Protein AF-0000000066012227 (afdb_homodimer)

pLDDT: mean 93.79, std 8.87, range [32.91, 98.88]

Nearest PDB structures (foldseek):
  4hkt-assembly1_D  TM=9.223E-01  e=1.333E-28  Sinorhizobium meliloti 1021
  3ezy-assembly1_B  TM=9.276E-01  e=9.297E-26  Thermotoga maritima
  3ezy-assembly1_C  TM=9.285E-01  e=1.455E-25  Thermotoga maritima
  3euw-assembly1_C  TM=8.961E-01  e=5.618E-26  Corynebacterium glutamicum ATCC 13032
  3e18-assembly1_B  TM=7.772E-01  e=1.311E-19  Listeria innocua

Organism: Rhizobium meliloti (NCBI:txid382)

Radius of 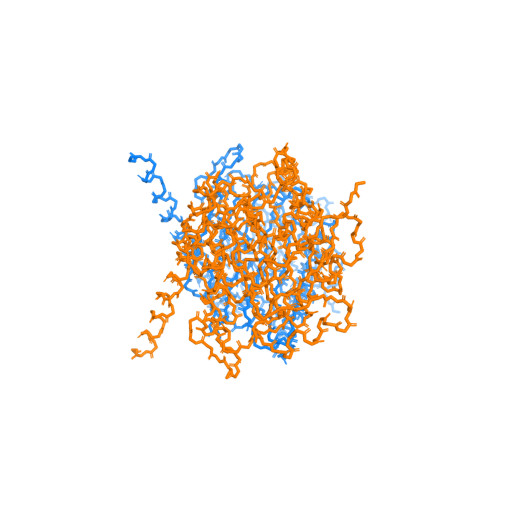gyration: 29.05 Å; Cα contacts (8 Å, |Δi|>4): 1422; chains: 2; bounding box: 49×91×61 Å

Secondary structure (DSSP, 8-state):
-PPEEEEEE--SHHHHHHHHHHTT-SSEEEEEEE-S-HHHHHHHHTTT-EEESSHHHHHHTT--SEEEE-S-GGGHHHHHHHHHTTT--EEEESSSSSSHHHHHHHHHHHHHTT--EEEE-GGGG-HHHHHHHHHHHTTTT-SEEEEEEEEE-SS---HHHHHHS--HIIIIIHHHHHHHHHHH---EEEEEEEEPPP-STTPBTTB-SEEEEEEEETTS-EEEEEEES--TT--EEEEEEEESS-EEEEEEE-TTTHHHHHHHHHHHHHHHHHHHHTTPPP-SB-HHHHHHHHHHHHHHHHHHHHHHHHHHHHH--/-PPEEEEEE--SHHHHHHHHHHTT-SSEEEEEEE-S-HHHHHHHHTTT-EEESSHHHHHHTT--SEEEE-S-GGGHHHHHHHHHTTT--EEEESSSSSSHHHHHHHHHHHHHTT--EEEE-GGGG-HHHHHHHHHHHTTTT-SEEEEEEEEE-SS---HHHHHHS--HIIIIIHHHHHHHHHHHS--EEEEEEEEPPP-STT-BTTB-SEEEEEEEETTS-EEEEEEES--TT--EEEEEEEESS-EEEEEEE-TTTHHHHHHHHHHHHHHHHHHHHTTPPP-SB-HHHHHHHHHHHHHHHHHHHHHHHHHHHHH--

Structure (mmCIF, N/CA/C/O backbone):
data_AF-0000000066012227-model_v1
#
loop_
_entity.id
_entity.type
_entity.pdbx_description
1 polymer 'Rhizopine catabolism protein MocA'
#
loop_
_atom_site.group_PDB
_atom_site.id
_atom_site.type_symbol
_atom_site.label_atom_id
_atom_site.label_alt_id
_atom_site.label_comp_id
_atom_site.label_asym_id
_atom_site.label_entity_id
_atom_site.label_seq_id
_atom_site.pdbx_PDB_ins_code
_atom_site.Cartn_x
_atom_site.Cartn_y
_atom_site.Cartn_z
_atom_site.occupancy
_atom_site.B_iso_or_equiv
_atom_site.auth_seq_id
_atom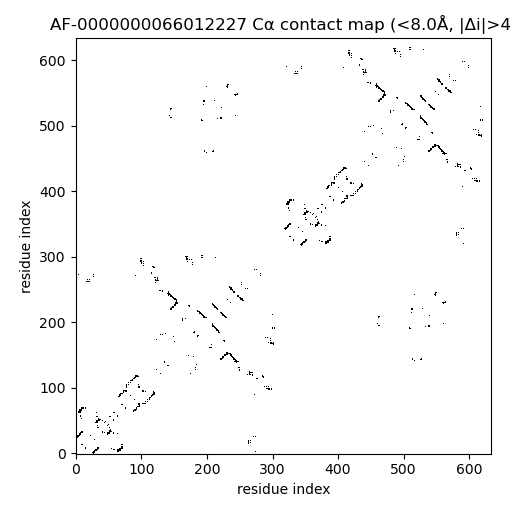_site.auth_comp_id
_atom_site.auth_asym_id
_atom_site.auth_atom_id
_atom_site.pdbx_PDB_model_num
ATOM 1 N N . MET A 1 1 ? 12.547 -27.594 -35 1 66.19 1 MET A N 1
ATOM 2 C CA . MET A 1 1 ? 12.242 -28.531 -33.938 1 66.19 1 MET A CA 1
ATOM 3 C C . MET A 1 1 ? 10.758 -28.859 -33.906 1 66.19 1 MET A C 1
ATOM 5 O O . MET A 1 1 ? 9.922 -28.016 -34.219 1 66.19 1 MET A O 1
ATOM 9 N N . THR A 1 2 ? 10.328 -30.188 -33.719 1 85.38 2 THR A N 1
ATOM 10 C CA . THR A 1 2 ? 8.93 -30.594 -33.688 1 85.38 2 THR A CA 1
ATOM 11 C C . THR A 1 2 ? 8.219 -29.984 -32.469 1 85.38 2 THR A C 1
ATOM 13 O O . THR A 1 2 ? 8.828 -29.797 -31.422 1 85.38 2 THR A O 1
ATOM 16 N N . ARG A 1 3 ? 6.988 -29.516 -32.688 1 93.38 3 ARG A N 1
ATOM 17 C CA . ARG A 1 3 ? 6.23 -28.938 -31.594 1 93.38 3 ARG A CA 1
ATOM 18 C C . ARG A 1 3 ? 6.035 -29.953 -30.469 1 93.38 3 ARG A C 1
ATOM 20 O O . ARG A 1 3 ? 5.809 -31.125 -30.719 1 93.38 3 ARG A O 1
ATOM 27 N N . PHE A 1 4 ? 6.27 -29.5 -29.281 1 97.44 4 PHE A N 1
ATOM 28 C CA . PHE A 1 4 ? 5.98 -30.281 -28.078 1 97.44 4 PHE A CA 1
ATOM 29 C C . PHE A 1 4 ? 4.48 -30.516 -27.938 1 97.44 4 PHE A C 1
ATOM 31 O O . PHE A 1 4 ? 3.697 -29.562 -27.922 1 97.44 4 PHE A O 1
ATOM 38 N N . ARG A 1 5 ? 4.035 -31.766 -27.906 1 97.81 5 ARG A N 1
ATOM 39 C CA . ARG A 1 5 ? 2.621 -32.094 -27.766 1 97.81 5 ARG A CA 1
ATOM 40 C C . ARG A 1 5 ? 2.203 -32.125 -26.297 1 97.81 5 ARG A C 1
ATOM 42 O O . ARG A 1 5 ? 2.49 -33.094 -25.594 1 97.81 5 ARG A O 1
ATOM 49 N N . LEU A 1 6 ? 1.486 -31.078 -25.938 1 98.19 6 LEU A N 1
ATOM 50 C CA . LEU A 1 6 ? 1.06 -30.922 -24.547 1 98.19 6 LEU A CA 1
ATOM 51 C C . LEU A 1 6 ? -0.369 -31.422 -24.359 1 98.19 6 LEU A C 1
ATOM 53 O O . LEU A 1 6 ? -1.269 -31.047 -25.109 1 98.19 6 LEU A O 1
ATOM 57 N N . GLY A 1 7 ? -0.547 -32.375 -23.422 1 98.38 7 GLY A N 1
ATOM 58 C CA . GLY A 1 7 ? -1.891 -32.75 -23.016 1 98.38 7 GLY A CA 1
ATOM 59 C C . GLY A 1 7 ? -2.451 -31.859 -21.922 1 98.38 7 GLY A C 1
ATOM 60 O O . GLY A 1 7 ? -1.758 -31.531 -20.969 1 98.38 7 GLY A O 1
ATOM 61 N N . LEU A 1 8 ? -3.65 -31.422 -22.078 1 98.12 8 LEU A N 1
ATOM 62 C CA . LEU A 1 8 ? -4.336 -30.594 -21.109 1 98.12 8 LEU A CA 1
ATOM 63 C C . LEU A 1 8 ? -5.336 -31.406 -20.297 1 98.12 8 LEU A C 1
ATOM 65 O O . LEU A 1 8 ? -6.203 -32.094 -20.859 1 98.12 8 LEU A O 1
ATOM 69 N N . VAL A 1 9 ? -5.129 -31.438 -18.984 1 98.25 9 VAL A N 1
ATOM 70 C CA . VAL A 1 9 ? -6.102 -32.031 -18.078 1 98.25 9 VAL A CA 1
ATOM 71 C C . VAL A 1 9 ? -6.91 -30.953 -17.375 1 98.25 9 VAL A C 1
ATOM 73 O O . VAL A 1 9 ? -6.387 -30.25 -16.516 1 98.25 9 VAL A O 1
ATOM 76 N N . GLY A 1 10 ? -8.188 -30.891 -17.625 1 97 10 GLY A N 1
ATOM 77 C CA . GLY A 1 10 ? -9.047 -29.797 -17.172 1 97 10 GLY A CA 1
ATOM 78 C C . GLY A 1 10 ? -9.352 -28.781 -18.25 1 97 10 GLY A C 1
ATOM 79 O O . GLY A 1 10 ? -8.484 -28 -18.625 1 97 10 GLY A O 1
ATOM 80 N N . ALA A 1 11 ? -10.617 -28.734 -18.703 1 94.75 11 ALA A N 1
ATOM 81 C CA . ALA A 1 11 ? -11.023 -27.875 -19.812 1 94.75 11 ALA A CA 1
ATOM 82 C C . ALA A 1 11 ? -11.93 -26.75 -19.312 1 94.75 11 ALA A C 1
ATOM 84 O O . ALA A 1 11 ? -12.805 -26.266 -20.047 1 94.75 11 ALA A O 1
ATOM 85 N N . GLY A 1 12 ? -11.781 -26.438 -18.047 1 92.38 12 GLY A N 1
ATOM 86 C CA . GLY A 1 12 ? -12.508 -25.297 -17.5 1 92.38 12 GLY A CA 1
ATOM 87 C C . GLY A 1 12 ? -11.953 -23.953 -17.969 1 92.38 12 GLY A C 1
ATOM 88 O O . GLY A 1 12 ? -11.359 -23.859 -19.047 1 92.38 12 GLY A O 1
ATOM 89 N N . ARG A 1 13 ? -12.219 -22.891 -17.203 1 90.06 13 ARG A N 1
ATOM 90 C CA . ARG A 1 13 ? -11.844 -21.531 -17.562 1 90.06 13 ARG A CA 1
ATOM 91 C C . ARG A 1 13 ? -10.352 -21.422 -17.859 1 90.06 13 ARG A C 1
ATOM 93 O O . ARG A 1 13 ? -9.953 -20.969 -18.922 1 90.06 13 ARG A O 1
ATOM 100 N N . MET A 1 14 ? -9.539 -21.844 -16.875 1 93.75 14 MET A N 1
ATOM 101 C CA . MET A 1 14 ? -8.094 -21.719 -17.047 1 93.75 14 MET A CA 1
ATOM 102 C C . MET A 1 14 ? -7.605 -22.609 -18.188 1 93.75 14 MET A C 1
ATOM 104 O O . MET A 1 14 ? -6.688 -22.234 -18.922 1 93.75 14 MET A O 1
ATOM 108 N N . GLY A 1 15 ? -8.195 -23.828 -18.312 1 95.56 15 GLY A N 1
ATOM 109 C CA . GLY A 1 15 ? -7.852 -24.672 -19.438 1 95.56 15 GLY A CA 1
ATOM 110 C C . GLY A 1 15 ? -8.055 -23.984 -20.781 1 95.56 15 GLY A C 1
ATOM 111 O O . GLY A 1 15 ? -7.18 -24.047 -21.641 1 95.56 15 GLY A O 1
ATOM 112 N N . GLN A 1 16 ? -9.133 -23.312 -20.891 1 94.12 16 GLN A N 1
ATOM 113 C CA . GLN A 1 16 ? -9.445 -22.609 -22.141 1 94.12 16 GLN A CA 1
ATOM 114 C C . GLN A 1 16 ? -8.469 -21.453 -22.359 1 94.12 16 GLN A C 1
ATOM 116 O O . GLN A 1 16 ? -8.086 -21.172 -23.5 1 94.12 16 GLN A O 1
ATOM 121 N N . VAL A 1 17 ? -8.062 -20.812 -21.328 1 95.31 17 VAL A N 1
ATOM 122 C CA . VAL A 1 17 ? -7.117 -19.703 -21.438 1 95.31 17 VAL A CA 1
ATOM 123 C C . VAL A 1 17 ? -5.766 -20.219 -21.922 1 95.31 17 VAL A C 1
ATOM 125 O O . VAL A 1 17 ? -5.109 -19.594 -22.75 1 95.31 17 VAL A O 1
ATOM 128 N N . HIS A 1 18 ? -5.379 -21.359 -21.422 1 97.19 18 HIS A N 1
ATOM 129 C CA . HIS A 1 18 ? -4.109 -21.953 -21.844 1 97.19 18 HIS A CA 1
ATOM 130 C C . HIS A 1 18 ? -4.145 -22.359 -23.312 1 97.19 18 HIS A C 1
ATOM 132 O O . HIS A 1 18 ? -3.133 -22.266 -24.016 1 97.19 18 HIS A O 1
ATOM 138 N N . VAL A 1 19 ? -5.289 -22.828 -23.766 1 96.38 19 VAL A N 1
ATOM 139 C CA . VAL A 1 19 ? -5.438 -23.156 -25.188 1 96.38 19 VAL A CA 1
ATOM 140 C C . VAL A 1 19 ? -5.207 -21.906 -26.031 1 96.38 19 VAL A C 1
ATOM 142 O O . VAL A 1 19 ? -4.477 -21.938 -27.016 1 96.38 19 VAL A O 1
ATOM 145 N N . ARG A 1 20 ? -5.797 -20.828 -25.578 1 95.56 20 ARG A N 1
ATOM 146 C CA . ARG A 1 20 ? -5.605 -19.562 -26.281 1 95.56 20 ARG A CA 1
ATOM 147 C C . ARG A 1 20 ? -4.141 -19.125 -26.25 1 95.56 20 ARG A C 1
ATOM 149 O O . ARG A 1 20 ? -3.604 -18.656 -27.25 1 95.56 20 ARG A O 1
ATOM 156 N N . ALA A 1 21 ? -3.482 -19.297 -25.125 1 97.19 21 ALA A N 1
ATOM 157 C CA . ALA A 1 21 ? -2.092 -18.875 -24.953 1 97.19 21 ALA A CA 1
ATOM 158 C C . ALA A 1 21 ? -1.162 -19.703 -25.844 1 97.19 21 ALA A C 1
ATOM 160 O O . ALA A 1 21 ? -0.147 -19.188 -26.328 1 97.19 21 ALA A O 1
ATOM 161 N N . ALA A 1 22 ? -1.483 -20.922 -26.125 1 96.81 22 ALA A N 1
ATOM 162 C CA . ALA A 1 22 ? -0.633 -21.844 -26.891 1 96.81 22 ALA A CA 1
ATOM 163 C C . ALA A 1 22 ? -0.82 -21.656 -28.391 1 96.81 22 ALA A C 1
ATOM 165 O O . ALA A 1 22 ? -0.012 -22.125 -29.188 1 96.81 22 ALA A O 1
ATOM 166 N N . ALA A 1 23 ? -1.879 -21 -28.734 1 93.25 23 ALA A N 1
ATOM 167 C CA . ALA A 1 23 ? -2.334 -20.969 -30.125 1 93.25 23 ALA A CA 1
ATOM 168 C C . ALA A 1 23 ? -1.261 -20.391 -31.047 1 93.25 23 ALA A C 1
ATOM 170 O O . ALA A 1 23 ? -1.103 -20.828 -32.188 1 93.25 23 ALA A O 1
ATOM 171 N N . GLU A 1 24 ? -0.46 -19.469 -30.531 1 90.75 24 GLU A N 1
ATOM 172 C CA . GLU A 1 24 ? 0.493 -18.812 -31.406 1 90.75 24 GLU A CA 1
ATOM 173 C C . GLU A 1 24 ? 1.912 -19.312 -31.172 1 90.75 24 GLU A C 1
ATOM 175 O O . GLU A 1 24 ? 2.869 -18.797 -31.75 1 90.75 24 GLU A O 1
ATOM 180 N N . SER A 1 25 ? 2.051 -20.25 -30.375 1 96.81 25 SER A N 1
ATOM 181 C CA . SER A 1 25 ? 3.389 -20.75 -30.078 1 96.81 25 SER A CA 1
ATOM 182 C C . SER A 1 25 ? 3.859 -21.719 -31.156 1 96.81 25 SER A C 1
ATOM 184 O O . SER A 1 25 ? 3.09 -22.578 -31.594 1 96.81 25 SER A O 1
ATOM 186 N N . SER A 1 26 ? 5.082 -21.594 -31.578 1 95.75 26 SER A N 1
ATOM 187 C CA . SER A 1 26 ? 5.68 -22.547 -32.5 1 95.75 26 SER A CA 1
ATOM 188 C C . SER A 1 26 ? 6.379 -23.688 -31.766 1 95.75 26 SER A C 1
ATOM 190 O O . SER A 1 26 ? 6.812 -24.672 -32.375 1 95.75 26 SER A O 1
ATOM 192 N N . LEU A 1 27 ? 6.41 -23.625 -30.469 1 96.75 27 LEU A N 1
ATOM 193 C CA . LEU A 1 27 ? 7.172 -24.578 -29.672 1 96.75 27 LEU A CA 1
ATOM 194 C C . LEU A 1 27 ? 6.246 -25.609 -29.031 1 96.75 27 LEU A C 1
ATOM 196 O O . LEU A 1 27 ? 6.66 -26.734 -28.734 1 96.75 27 LEU A O 1
ATOM 200 N N . VAL A 1 28 ? 5.008 -25.156 -28.766 1 97.5 28 VAL A N 1
ATOM 201 C CA . VAL A 1 28 ? 4.113 -26.031 -28.016 1 97.5 28 VAL A CA 1
ATOM 202 C C . VAL A 1 28 ? 2.723 -26 -28.641 1 97.5 28 VAL A C 1
ATOM 204 O O . VAL A 1 28 ? 2.273 -24.969 -29.141 1 97.5 28 VAL A O 1
ATOM 207 N N . GLU A 1 29 ? 2.037 -27.047 -28.672 1 95.69 29 GLU A N 1
ATOM 208 C CA . GLU A 1 29 ? 0.632 -27.172 -29.062 1 95.69 29 GLU A CA 1
ATOM 209 C C . GLU A 1 29 ? -0.149 -28 -28.047 1 95.69 29 GLU A C 1
ATOM 211 O O . GLU A 1 29 ? 0.373 -28.969 -27.5 1 95.69 29 GLU A O 1
ATOM 216 N N . ILE A 1 30 ? -1.345 -27.625 -27.812 1 96.81 30 ILE A N 1
ATOM 217 C CA . ILE A 1 30 ? -2.246 -28.5 -27.078 1 96.81 30 ILE A CA 1
ATOM 218 C C . ILE A 1 30 ? -2.768 -29.609 -27.984 1 96.81 30 ILE A C 1
ATOM 220 O O . ILE A 1 30 ? -3.672 -29.375 -28.797 1 96.81 30 ILE A O 1
ATOM 224 N N . ALA A 1 31 ? -2.285 -30.781 -27.781 1 96.25 31 ALA A N 1
ATOM 225 C CA . ALA A 1 31 ? -2.539 -31.859 -28.734 1 96.25 31 ALA A CA 1
ATOM 226 C C . ALA A 1 31 ? -3.793 -32.625 -28.344 1 96.25 31 ALA A C 1
ATOM 228 O O . ALA A 1 31 ? -4.441 -33.25 -29.203 1 96.25 31 ALA A O 1
ATOM 229 N N . ALA A 1 32 ? -4.074 -32.688 -27.094 1 97.06 32 ALA A N 1
ATOM 230 C CA . ALA A 1 32 ? -5.219 -33.406 -26.562 1 97.06 32 ALA A CA 1
ATOM 231 C C . ALA A 1 32 ? -5.703 -32.812 -25.25 1 97.06 32 ALA A C 1
ATOM 233 O O . ALA A 1 32 ? -4.945 -32.125 -24.547 1 97.06 32 ALA A O 1
ATOM 234 N N . VAL A 1 33 ? -6.98 -33.094 -24.969 1 97 33 VAL A N 1
ATOM 235 C CA . VAL A 1 33 ? -7.586 -32.562 -23.734 1 97 33 VAL A CA 1
ATOM 236 C C . VAL A 1 33 ? -8.367 -33.688 -23.047 1 97 33 VAL A C 1
ATOM 238 O O . VAL A 1 33 ? -9.047 -34.5 -23.703 1 97 33 VAL A O 1
ATOM 241 N N . ALA A 1 34 ? -8.172 -33.781 -21.75 1 97.38 34 ALA A N 1
ATOM 242 C CA . ALA A 1 34 ? -8.969 -34.688 -20.922 1 97.38 34 ALA A CA 1
ATOM 243 C C . ALA A 1 34 ? -9.836 -33.906 -19.938 1 97.38 34 ALA A C 1
ATOM 245 O O . ALA A 1 34 ? -9.344 -33.031 -19.234 1 97.38 34 ALA A O 1
ATOM 246 N N . ASP A 1 35 ? -11.062 -34.156 -19.906 1 97.44 35 ASP A N 1
ATOM 247 C CA . ASP A 1 35 ? -12.039 -33.625 -18.969 1 97.44 35 ASP A CA 1
ATOM 248 C C . ASP A 1 35 ? -13.203 -34.594 -18.766 1 97.44 35 ASP A C 1
ATOM 250 O O . ASP A 1 35 ? -13.766 -35.094 -19.734 1 97.44 35 ASP A O 1
ATOM 254 N N . PRO A 1 36 ? -13.555 -34.781 -17.469 1 95.19 36 PRO A N 1
ATOM 255 C CA . PRO A 1 36 ? -14.664 -35.719 -17.25 1 95.19 36 PRO A CA 1
ATOM 256 C C . PRO A 1 36 ? -16.016 -35.156 -17.688 1 95.19 36 PRO A C 1
ATOM 258 O O . PRO A 1 36 ? -16.969 -35.906 -17.875 1 95.19 36 PRO A O 1
ATOM 261 N N . ILE A 1 37 ? -16.094 -33.844 -17.797 1 94.5 37 ILE A N 1
ATOM 262 C CA . ILE A 1 37 ? -17.344 -33.188 -18.141 1 94.5 37 ILE A CA 1
ATOM 263 C C . ILE A 1 37 ? -17.453 -33.062 -19.672 1 94.5 37 ILE A C 1
ATOM 265 O O . ILE A 1 37 ? -16.656 -32.344 -20.297 1 94.5 37 ILE A O 1
ATOM 269 N N . ALA A 1 38 ? -18.469 -33.562 -20.219 1 92.56 38 ALA A N 1
ATOM 270 C CA . ALA A 1 38 ? -18.641 -33.625 -21.672 1 92.56 38 ALA A CA 1
ATOM 271 C C . ALA A 1 38 ? -18.766 -32.219 -22.25 1 92.56 38 ALA A C 1
ATOM 273 O O . ALA A 1 38 ? -18.188 -31.922 -23.312 1 92.56 38 ALA A O 1
ATOM 274 N N . ALA A 1 39 ? -19.531 -31.406 -21.594 1 91.25 39 ALA A N 1
ATOM 275 C CA . ALA A 1 39 ? -19.766 -30.047 -22.078 1 91.25 39 ALA A CA 1
ATOM 276 C C . ALA A 1 39 ? -18.453 -29.281 -22.219 1 91.25 39 ALA A C 1
ATOM 278 O O . ALA A 1 39 ? -18.266 -28.516 -23.172 1 91.25 39 ALA A O 1
ATOM 279 N N . SER A 1 40 ? -17.578 -29.469 -21.25 1 90.56 40 SER A N 1
ATOM 280 C CA . SER A 1 40 ? -16.281 -28.812 -21.281 1 90.56 40 SER A CA 1
ATOM 281 C C . SER A 1 40 ? -15.43 -29.312 -22.453 1 90.56 40 SER A C 1
ATOM 283 O O . SER A 1 40 ? -14.773 -28.516 -23.125 1 90.56 40 SER A O 1
ATOM 285 N N . ARG A 1 41 ? -15.461 -30.562 -22.75 1 90.81 41 ARG A N 1
ATOM 286 C CA . ARG A 1 41 ? -14.711 -31.156 -23.844 1 90.81 41 ARG A CA 1
ATOM 287 C C . ARG A 1 41 ? -15.211 -30.641 -25.188 1 90.81 41 ARG A C 1
ATOM 289 O O . ARG A 1 41 ? -14.414 -30.3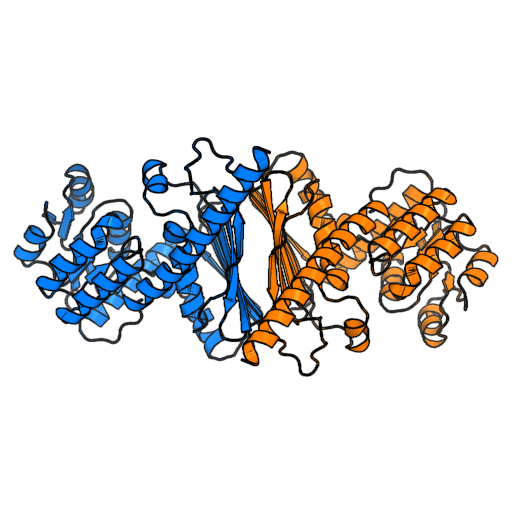59 -26.094 1 90.81 41 ARG A O 1
ATOM 296 N N . LEU A 1 42 ? -16.5 -30.547 -25.281 1 87.75 42 LEU A N 1
ATOM 297 C CA . LEU A 1 42 ? -17.125 -30.141 -26.531 1 87.75 42 LEU A CA 1
ATOM 298 C C . LEU A 1 42 ? -16.688 -28.719 -26.922 1 87.75 42 LEU A C 1
ATOM 300 O O . LEU A 1 42 ? -16.516 -28.422 -28.094 1 87.75 42 LEU A O 1
ATOM 304 N N . ASN A 1 43 ? -16.578 -27.891 -25.938 1 86.25 43 ASN A N 1
ATOM 305 C CA . ASN A 1 43 ? -16.156 -26.516 -26.188 1 86.25 43 ASN A CA 1
ATOM 306 C C . ASN A 1 43 ? -14.781 -26.469 -26.844 1 86.25 43 ASN A C 1
ATOM 308 O O . ASN A 1 43 ? -14.5 -25.547 -27.625 1 86.25 43 ASN A O 1
ATOM 312 N N . LEU A 1 44 ? -13.922 -27.422 -26.547 1 86.75 44 LEU A N 1
ATOM 313 C CA . LEU A 1 44 ? -12.555 -27.406 -27.047 1 86.75 44 LEU A CA 1
ATOM 314 C C . LEU A 1 44 ? -12.414 -28.312 -28.266 1 86.75 44 LEU A C 1
ATOM 316 O O . LEU A 1 44 ? -11.484 -28.156 -29.062 1 86.75 44 LEU A O 1
ATOM 320 N N . ALA A 1 45 ? -13.305 -29.266 -28.453 1 81.06 45 ALA A N 1
ATOM 321 C CA . ALA A 1 45 ? -13.32 -30.141 -29.609 1 81.06 45 ALA A CA 1
ATOM 322 C C . ALA A 1 45 ? -13.555 -29.344 -30.891 1 81.06 45 ALA A C 1
ATOM 324 O O . ALA A 1 45 ? -12.992 -29.672 -31.938 1 81.06 45 ALA A O 1
ATOM 325 N N . GLY A 1 46 ? -14.297 -28.359 -30.766 1 75.81 46 GLY A N 1
ATOM 326 C CA . GLY A 1 46 ? -14.594 -27.516 -31.906 1 75.81 46 GLY A CA 1
ATOM 327 C C . GLY A 1 46 ? -13.359 -26.859 -32.5 1 75.81 46 GLY A C 1
ATOM 328 O O . GLY A 1 46 ? -13.359 -26.469 -33.656 1 75.81 46 GLY A O 1
ATOM 329 N N . ASN A 1 47 ? -12.312 -26.906 -31.797 1 80.38 47 ASN A N 1
ATOM 330 C CA . ASN A 1 47 ? -11.055 -26.328 -32.25 1 80.38 47 ASN A CA 1
ATOM 331 C C . ASN A 1 47 ? -10.156 -27.375 -32.906 1 80.38 47 ASN A C 1
ATOM 333 O O . ASN A 1 47 ? -9.016 -27.078 -33.281 1 80.38 47 ASN A O 1
ATOM 337 N N . GLY A 1 48 ? -10.695 -28.656 -33.031 1 87.06 48 GLY A N 1
ATOM 338 C CA . GLY A 1 48 ? -9.945 -29.734 -33.656 1 87.06 48 GLY A CA 1
ATOM 339 C C . GLY A 1 48 ? -9.023 -30.453 -32.688 1 87.06 48 GLY A C 1
ATOM 340 O O . GLY A 1 48 ? -8.164 -31.234 -33.094 1 87.06 48 GLY A O 1
ATOM 341 N N . ILE A 1 49 ? -9.242 -30.203 -31.391 1 92.69 49 ILE A N 1
ATOM 342 C CA . ILE A 1 49 ? -8.398 -30.844 -30.391 1 92.69 49 ILE A CA 1
ATOM 343 C C . ILE A 1 49 ? -9.008 -32.188 -29.969 1 92.69 49 ILE A C 1
ATOM 345 O O . ILE A 1 49 ? -10.219 -32.25 -29.734 1 92.69 49 ILE A O 1
ATOM 349 N N . LYS A 1 50 ? -8.242 -33.188 -29.938 1 95 50 LYS A N 1
ATOM 350 C CA . LYS A 1 50 ? -8.711 -34.5 -29.469 1 95 50 LYS A CA 1
ATOM 351 C C . LYS A 1 50 ? -9.102 -34.438 -28 1 95 50 LYS A C 1
ATOM 353 O O . LYS A 1 50 ? -8.414 -33.812 -27.188 1 95 50 LYS A O 1
ATOM 358 N N . THR A 1 51 ? -10.234 -35.062 -27.688 1 95.94 51 THR A N 1
ATOM 359 C CA . THR A 1 51 ? -10.703 -35 -26.297 1 95.94 51 THR A CA 1
ATOM 360 C C . THR A 1 51 ? -10.859 -36.406 -25.719 1 95.94 51 THR A C 1
ATOM 362 O O . THR A 1 51 ? -11.172 -37.344 -26.453 1 95.94 51 THR A O 1
ATOM 365 N N . TYR A 1 52 ? -10.594 -36.531 -24.469 1 96.88 52 TYR A N 1
ATOM 366 C CA . TYR A 1 52 ? -10.695 -37.781 -23.703 1 96.88 52 TYR A CA 1
ATOM 367 C C . TYR A 1 52 ? -11.445 -37.562 -22.391 1 96.88 52 TYR A C 1
ATOM 369 O O . TYR A 1 52 ? -11.5 -36.438 -21.891 1 96.88 52 TYR A O 1
ATOM 377 N N . GLU A 1 53 ? -11.969 -38.594 -21.859 1 96.62 53 GLU A N 1
ATOM 378 C CA . GLU A 1 53 ? -12.68 -38.5 -20.594 1 96.62 53 GLU A CA 1
ATOM 379 C C . GLU A 1 53 ? -11.703 -38.469 -19.422 1 96.62 53 GLU A C 1
ATOM 381 O O . GLU A 1 53 ? -11.969 -37.812 -18.391 1 96.62 53 GLU A O 1
ATOM 386 N N . THR A 1 54 ? -10.625 -39.219 -19.578 1 96.81 54 THR A N 1
ATOM 387 C CA . THR A 1 54 ? -9.672 -39.281 -18.484 1 96.81 54 THR A CA 1
ATOM 388 C C . THR A 1 54 ? -8.258 -38.969 -18.984 1 96.81 54 THR A C 1
ATOM 390 O O . THR A 1 54 ? -7.949 -39.156 -20.156 1 96.81 54 THR A O 1
ATOM 393 N N . ALA A 1 55 ? -7.441 -38.5 -17.984 1 97.25 55 ALA A N 1
ATOM 394 C CA . ALA A 1 55 ? -6.031 -38.281 -18.297 1 97.25 55 ALA A CA 1
ATOM 395 C C . ALA A 1 55 ? -5.34 -39.562 -18.734 1 97.25 55 ALA A C 1
ATOM 397 O O . ALA A 1 55 ? -4.5 -39.531 -19.641 1 97.25 55 ALA A O 1
ATOM 398 N N . GLY A 1 56 ? -5.695 -40.625 -18.078 1 96.88 56 GLY A N 1
ATOM 399 C CA . GLY A 1 56 ? -5.129 -41.938 -18.438 1 96.88 56 GLY A CA 1
ATOM 400 C C . GLY A 1 56 ? -5.344 -42.281 -19.891 1 96.88 56 GLY A C 1
ATOM 401 O O . GLY A 1 56 ? -4.398 -42.656 -20.578 1 96.88 56 GLY A O 1
ATOM 402 N N . ASP A 1 57 ? -6.617 -42.188 -20.328 1 97.06 57 ASP A N 1
ATOM 403 C CA . ASP A 1 57 ? -6.938 -42.469 -21.719 1 97.06 57 ASP A CA 1
ATOM 404 C C . ASP A 1 57 ? -6.152 -41.562 -22.672 1 97.06 57 ASP A C 1
ATOM 406 O O . ASP A 1 57 ? -5.672 -42.031 -23.703 1 97.06 57 ASP A O 1
ATOM 410 N N . MET A 1 58 ? -6.055 -40.312 -22.297 1 97.62 58 MET A N 1
ATOM 411 C CA . MET A 1 58 ? -5.332 -39.344 -23.125 1 97.62 58 MET A CA 1
ATOM 412 C C . MET A 1 58 ? -3.865 -39.719 -23.266 1 97.62 58 MET A C 1
ATOM 414 O O . MET A 1 58 ? -3.32 -39.719 -24.359 1 97.62 58 MET A O 1
ATOM 418 N N . ILE A 1 59 ? -3.213 -40.156 -22.172 1 97.62 59 ILE A N 1
ATOM 419 C CA . ILE A 1 59 ? -1.794 -40.5 -22.141 1 97.62 59 ILE A CA 1
ATOM 420 C C . ILE A 1 59 ? -1.562 -41.812 -22.875 1 97.62 59 ILE A C 1
ATOM 422 O O . ILE A 1 59 ? -0.611 -41.938 -23.656 1 97.62 59 ILE A O 1
ATOM 426 N N . GLU A 1 60 ? -2.441 -42.781 -22.703 1 96.38 60 GLU A N 1
ATOM 427 C CA . GLU A 1 60 ? -2.312 -44.094 -23.312 1 96.38 60 GLU A CA 1
ATOM 428 C C . GLU A 1 60 ? -2.441 -44.031 -24.828 1 96.38 60 GLU A C 1
ATOM 430 O O . GLU A 1 60 ? -1.936 -44.875 -25.547 1 96.38 60 GLU A O 1
ATOM 435 N N . ALA A 1 61 ? -3.119 -43 -25.234 1 95.94 61 ALA A N 1
ATOM 436 C CA . ALA A 1 61 ? -3.27 -42.812 -26.672 1 95.94 61 ALA A CA 1
ATOM 437 C C . ALA A 1 61 ? -1.929 -42.469 -27.328 1 95.94 61 ALA A C 1
ATOM 439 O O . ALA A 1 61 ? -1.791 -42.562 -28.547 1 95.94 61 ALA A O 1
ATOM 440 N N . GLY A 1 62 ? -0.903 -42.031 -26.531 1 92.25 62 GLY A N 1
ATOM 441 C CA . GLY A 1 62 ? 0.466 -41.844 -26.984 1 92.25 62 GLY A CA 1
ATOM 442 C C . GLY A 1 62 ? 0.673 -40.562 -27.781 1 92.25 62 GLY A C 1
ATOM 443 O O . GLY A 1 62 ? 1.601 -40.469 -28.578 1 92.25 62 GLY A O 1
ATOM 444 N N . GLU A 1 63 ? -0.166 -39.594 -27.484 1 90.5 63 GLU A N 1
ATOM 445 C CA . GLU A 1 63 ? -0.104 -38.406 -28.328 1 90.5 63 GLU A CA 1
ATOM 446 C C . GLU A 1 63 ? 0.333 -37.156 -27.516 1 90.5 63 GLU A C 1
ATOM 448 O O . GLU A 1 63 ? 0.161 -36.031 -27.969 1 90.5 63 GLU A O 1
ATOM 453 N N . VAL A 1 64 ? 0.907 -37.406 -26.375 1 97.56 64 VAL A N 1
ATOM 454 C CA . VAL A 1 64 ? 1.325 -36.25 -25.578 1 97.56 64 VAL A CA 1
ATOM 455 C C . VAL A 1 64 ? 2.744 -36.469 -25.062 1 97.56 64 VAL A C 1
ATOM 457 O O . VAL A 1 64 ? 3.121 -37.594 -24.734 1 97.56 64 VAL A O 1
ATOM 460 N N . ASP A 1 65 ? 3.559 -35.438 -25.016 1 97.75 65 ASP A N 1
ATOM 461 C CA . ASP A 1 65 ? 4.938 -35.438 -24.531 1 97.75 65 ASP A CA 1
ATOM 462 C C . ASP A 1 65 ? 5.023 -34.938 -23.109 1 97.75 65 ASP A C 1
ATOM 464 O O . ASP A 1 65 ? 6.035 -35.125 -22.422 1 97.75 65 ASP A O 1
ATOM 468 N N . GLY A 1 66 ? 4.062 -34.281 -22.594 1 98.5 66 GLY A N 1
ATOM 469 C CA . GLY A 1 66 ? 3.895 -33.719 -21.266 1 98.5 66 GLY A CA 1
ATOM 470 C C . GLY A 1 66 ? 2.463 -33.312 -20.969 1 98.5 66 GLY A C 1
ATOM 471 O O . GLY A 1 66 ? 1.589 -33.438 -21.828 1 98.5 66 GLY A O 1
ATOM 472 N N . VAL A 1 67 ? 2.219 -32.906 -19.719 1 98.75 67 VAL A N 1
ATOM 473 C CA . VAL A 1 67 ? 0.833 -32.656 -19.328 1 98.75 67 VAL A CA 1
ATOM 474 C C . VAL A 1 67 ? 0.727 -31.344 -18.578 1 98.75 67 VAL A C 1
ATOM 476 O O . VAL A 1 67 ? 1.562 -31.031 -17.734 1 98.75 67 VAL A O 1
ATOM 479 N N . LEU A 1 68 ? -0.24 -30.531 -18.938 1 98.75 68 LEU A N 1
ATOM 480 C CA . LEU A 1 68 ? -0.691 -29.359 -18.203 1 98.75 68 LEU A CA 1
ATOM 481 C C . LEU A 1 68 ? -1.937 -29.672 -17.375 1 98.75 68 LEU A C 1
ATOM 483 O O . LEU A 1 68 ? -2.943 -30.125 -17.922 1 98.75 68 LEU A O 1
ATOM 487 N N . ILE A 1 69 ? -1.839 -29.484 -16.094 1 98.69 69 ILE A N 1
ATOM 488 C CA . ILE A 1 69 ? -2.963 -29.734 -15.195 1 98.69 69 ILE A CA 1
ATOM 489 C C . ILE A 1 69 ? -3.652 -28.406 -14.867 1 98.69 69 ILE A C 1
ATOM 491 O O . ILE A 1 69 ? -3.053 -27.531 -14.242 1 98.69 69 ILE A O 1
ATOM 495 N N . ALA A 1 70 ? -4.918 -28.281 -15.219 1 97.56 70 ALA A N 1
ATOM 496 C CA . ALA A 1 70 ? -5.734 -27.094 -14.945 1 97.56 70 ALA A CA 1
ATOM 497 C C . ALA A 1 70 ? -7.09 -27.484 -14.367 1 97.56 70 ALA A C 1
ATOM 499 O O . ALA A 1 70 ? -8.117 -26.891 -14.703 1 97.56 70 ALA A O 1
ATOM 500 N N . THR A 1 71 ? -7.16 -28.578 -13.562 1 95.56 71 THR A N 1
ATOM 501 C CA . THR A 1 71 ? -8.344 -29.047 -12.836 1 95.56 71 THR A CA 1
ATOM 502 C C . THR A 1 71 ? -8.555 -28.219 -11.57 1 95.56 71 THR A C 1
ATOM 504 O O . THR A 1 71 ? -7.766 -27.328 -11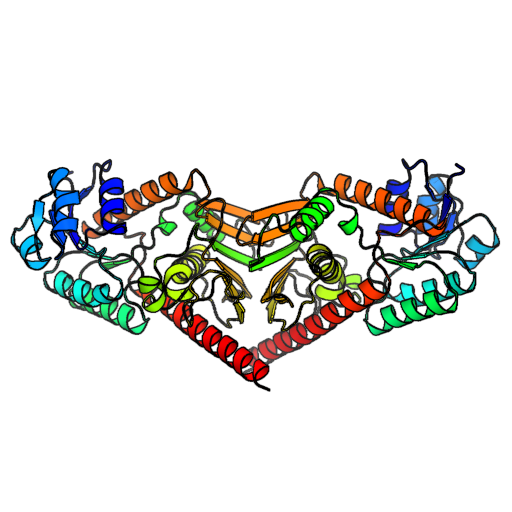.266 1 95.56 71 THR A O 1
ATOM 507 N N . PRO A 1 72 ? -9.648 -28.422 -10.852 1 91.31 72 PRO A N 1
ATOM 508 C CA . PRO A 1 72 ? -9.789 -27.766 -9.555 1 91.31 72 PRO A CA 1
ATOM 509 C C . PRO A 1 72 ? -8.617 -28.047 -8.617 1 91.31 72 PRO A C 1
ATOM 511 O O . PRO A 1 72 ? -8.086 -29.172 -8.617 1 91.31 72 PRO A O 1
ATOM 514 N N . SER A 1 73 ? -8.344 -27.109 -7.777 1 91.69 73 SER A N 1
ATOM 515 C CA . SER A 1 73 ? -7.113 -27.109 -6.988 1 91.69 73 SER A CA 1
ATOM 516 C C . SER A 1 73 ? -7.039 -28.328 -6.086 1 91.69 73 SER A C 1
ATOM 518 O O . SER A 1 73 ? -5.957 -28.875 -5.848 1 91.69 73 SER A O 1
ATOM 520 N N . ASN A 1 74 ? -8.164 -28.766 -5.617 1 91 74 ASN A N 1
ATOM 521 C CA . ASN A 1 74 ? -8.18 -29.875 -4.668 1 91 74 ASN A CA 1
ATOM 522 C C . ASN A 1 74 ? -7.871 -31.203 -5.352 1 91 74 ASN A C 1
ATOM 524 O O . ASN A 1 74 ? -7.668 -32.219 -4.684 1 91 74 ASN A O 1
ATOM 528 N N . THR A 1 75 ? -7.73 -31.25 -6.676 1 94.38 75 THR A N 1
ATOM 529 C CA . THR A 1 75 ? -7.445 -32.469 -7.422 1 94.38 75 THR A CA 1
ATOM 530 C C . THR A 1 75 ? -6 -32.5 -7.906 1 94.38 75 THR A C 1
ATOM 532 O O . THR A 1 75 ? -5.527 -33.5 -8.438 1 94.38 75 THR A O 1
ATOM 535 N N . HIS A 1 76 ? -5.324 -31.406 -7.73 1 96.62 76 HIS A N 1
ATOM 536 C CA . HIS A 1 76 ? -4.02 -31.219 -8.352 1 96.62 76 HIS A CA 1
ATOM 537 C C . HIS A 1 76 ? -3.039 -32.312 -7.926 1 96.62 76 HIS A C 1
ATOM 539 O O . HIS A 1 76 ? -2.414 -32.969 -8.766 1 96.62 76 HIS A O 1
ATOM 545 N N . VAL A 1 77 ? -2.975 -32.562 -6.664 1 96.56 77 VAL A N 1
ATOM 546 C CA . VAL A 1 77 ? -1.925 -33.406 -6.133 1 96.56 77 VAL A CA 1
ATOM 547 C C . VAL A 1 77 ? -2.139 -34.844 -6.617 1 96.56 77 VAL A C 1
ATOM 549 O O . VAL A 1 77 ? -1.195 -35.5 -7.051 1 96.56 77 VAL A O 1
ATOM 552 N N . ASP A 1 78 ? -3.363 -35.312 -6.555 1 97.06 78 ASP A N 1
ATOM 553 C CA . ASP A 1 78 ? -3.682 -36.656 -7.047 1 97.06 78 ASP A CA 1
ATOM 554 C C . ASP A 1 78 ? -3.385 -36.781 -8.539 1 97.06 78 ASP A C 1
ATOM 556 O O . ASP A 1 78 ? -2.857 -37.812 -8.992 1 97.06 78 ASP A O 1
ATOM 560 N N . THR A 1 79 ? -3.746 -35.781 -9.281 1 98.06 79 THR A N 1
ATOM 561 C CA . THR A 1 79 ? -3.5 -35.781 -10.719 1 98.06 79 THR A CA 1
ATOM 562 C C . THR A 1 79 ? -2.002 -35.781 -11.008 1 98.06 79 THR A C 1
ATOM 564 O O . THR A 1 79 ? -1.531 -36.5 -11.891 1 98.06 79 THR A O 1
ATOM 567 N N . VAL A 1 80 ? -1.24 -34.969 -10.258 1 98.38 80 VAL A N 1
ATOM 568 C CA . VAL A 1 80 ? 0.212 -34.906 -10.391 1 98.38 80 VAL A CA 1
ATOM 569 C C . VAL A 1 80 ? 0.79 -36.312 -10.148 1 98.38 80 VAL A C 1
ATOM 571 O O . VAL A 1 80 ? 1.628 -36.781 -10.922 1 98.38 80 VAL A O 1
ATOM 574 N N . ALA A 1 81 ? 0.322 -36.969 -9.102 1 97.81 81 ALA A N 1
ATOM 575 C CA . ALA A 1 81 ? 0.821 -38.281 -8.75 1 97.81 81 ALA A CA 1
ATOM 576 C C . ALA A 1 81 ? 0.563 -39.281 -9.883 1 97.81 81 ALA A C 1
ATOM 578 O O . ALA A 1 81 ? 1.449 -40.062 -10.242 1 97.81 81 ALA A O 1
ATOM 579 N N . ASP A 1 82 ? -0.606 -39.25 -10.391 1 97.81 82 ASP A N 1
ATOM 580 C CA . ASP A 1 82 ? -1.005 -40.156 -11.461 1 97.81 82 ASP A CA 1
ATOM 581 C C . ASP A 1 82 ? -0.131 -39.969 -12.695 1 97.81 82 ASP A C 1
ATOM 583 O O . ASP A 1 82 ? 0.364 -40.938 -13.266 1 97.81 82 ASP A O 1
ATOM 587 N N . ILE A 1 83 ? 0.067 -38.75 -13.125 1 98.19 83 ILE A N 1
ATOM 588 C CA . ILE A 1 83 ? 0.824 -38.438 -14.328 1 98.19 83 ILE A CA 1
ATOM 589 C C . ILE A 1 83 ? 2.305 -38.719 -14.102 1 98.19 83 ILE A C 1
ATOM 591 O O . ILE A 1 83 ? 2.98 -39.25 -14.977 1 98.19 83 ILE A O 1
ATOM 595 N N . ALA A 1 84 ? 2.809 -38.344 -12.914 1 98 84 ALA A N 1
ATOM 596 C CA . ALA A 1 84 ? 4.215 -38.562 -12.586 1 98 84 ALA A CA 1
ATOM 597 C C . ALA A 1 84 ? 4.555 -40.031 -12.648 1 98 84 ALA A C 1
ATOM 599 O O . ALA A 1 84 ? 5.629 -40.438 -13.125 1 98 84 ALA A O 1
ATOM 600 N N . ALA A 1 85 ? 3.65 -40.875 -12.188 1 97.44 85 ALA A N 1
ATOM 601 C CA . ALA A 1 85 ? 3.855 -42.312 -12.203 1 97.44 85 ALA A CA 1
ATOM 602 C C . ALA A 1 85 ? 4.02 -42.844 -13.625 1 97.44 85 ALA A C 1
ATOM 604 O O . ALA A 1 85 ? 4.559 -43.938 -13.836 1 97.44 85 ALA A O 1
ATOM 605 N N . ARG A 1 86 ? 3.598 -42.094 -14.562 1 96.94 86 ARG A N 1
ATOM 606 C CA . ARG A 1 86 ? 3.678 -42.469 -15.969 1 96.94 86 ARG A CA 1
ATOM 607 C C . ARG A 1 86 ? 4.906 -41.875 -16.641 1 96.94 86 ARG A C 1
ATOM 609 O O . ARG A 1 86 ? 5.109 -42.031 -17.844 1 96.94 86 ARG A O 1
ATOM 616 N N . GLY A 1 87 ? 5.625 -41.094 -15.914 1 97 87 GLY A N 1
ATOM 617 C CA . GLY A 1 87 ? 6.941 -40.625 -16.328 1 97 87 GLY A CA 1
ATOM 618 C C . GLY A 1 87 ? 6.898 -39.375 -17.188 1 97 87 GLY A C 1
ATOM 619 O O . GLY A 1 87 ? 7.879 -39.062 -17.859 1 97 87 GLY A O 1
ATOM 620 N N . LEU A 1 88 ? 5.797 -38.656 -17.266 1 98.19 88 LEU A N 1
ATOM 621 C CA . LEU A 1 88 ? 5.672 -37.5 -18.109 1 98.19 88 LEU A CA 1
ATOM 622 C C . LEU A 1 88 ? 5.945 -36.219 -17.312 1 98.19 88 LEU A C 1
ATOM 624 O O . LEU A 1 88 ? 5.559 -36.094 -16.156 1 98.19 88 LEU A O 1
ATOM 628 N N . PRO A 1 89 ? 6.637 -35.188 -17.922 1 98.31 89 PRO A N 1
ATOM 629 C CA . PRO A 1 89 ? 6.773 -33.875 -17.266 1 98.31 89 PRO A CA 1
ATOM 630 C C . PRO A 1 89 ? 5.438 -33.156 -17.094 1 98.31 89 PRO A C 1
ATOM 632 O O . PRO A 1 89 ? 4.512 -33.375 -17.875 1 98.31 89 PRO A O 1
ATOM 635 N N . ILE A 1 90 ? 5.344 -32.312 -16.031 1 98.75 90 ILE A N 1
ATOM 636 C CA . ILE A 1 90 ? 4.051 -31.766 -15.633 1 98.75 90 ILE A CA 1
ATOM 637 C C . ILE A 1 90 ? 4.188 -30.25 -15.414 1 98.75 90 ILE A C 1
ATOM 639 O O . ILE A 1 90 ? 5.125 -29.797 -14.758 1 98.75 90 ILE A O 1
ATOM 643 N N . LEU A 1 91 ? 3.346 -29.438 -15.992 1 98.81 91 LEU A N 1
ATOM 644 C CA . LEU A 1 91 ? 3.016 -28.078 -15.578 1 98.81 91 LEU A CA 1
ATOM 645 C C . LEU A 1 91 ? 1.676 -28.047 -14.852 1 98.81 91 LEU A C 1
ATOM 647 O O . LEU A 1 91 ? 0.637 -28.359 -15.438 1 98.81 91 LEU A O 1
ATOM 651 N N . CYS A 1 92 ? 1.689 -27.734 -13.594 1 98.75 92 CYS A N 1
ATOM 652 C CA . CYS A 1 92 ? 0.478 -27.719 -12.781 1 98.75 92 CYS A CA 1
ATOM 653 C C . CYS A 1 92 ? 0.061 -26.297 -12.43 1 98.75 92 CYS A C 1
ATOM 655 O O . CYS A 1 92 ? 0.857 -25.531 -11.891 1 98.75 92 CYS A O 1
ATOM 657 N N . GLU A 1 93 ? -1.132 -25.969 -12.703 1 98 93 GLU A N 1
ATOM 658 C CA . GLU A 1 93 ? -1.667 -24.672 -12.32 1 98 93 GLU A CA 1
ATOM 659 C C . GLU A 1 93 ? -1.603 -24.469 -10.812 1 98 93 GLU A C 1
ATOM 661 O O . GLU A 1 93 ? -1.623 -25.438 -10.047 1 98 93 GLU A O 1
ATOM 666 N N . LYS A 1 94 ? -1.535 -23.25 -10.445 1 97.12 94 LYS A N 1
ATOM 667 C CA . LYS A 1 94 ? -1.537 -22.891 -9.023 1 97.12 94 LYS A CA 1
ATOM 668 C C . LYS A 1 94 ? -2.959 -22.844 -8.477 1 97.12 94 LYS A C 1
ATOM 670 O O . LYS A 1 94 ? -3.912 -22.609 -9.219 1 97.12 94 LYS A O 1
ATOM 675 N N . PRO A 1 95 ? -3.236 -22.922 -7.242 1 95.31 95 PRO A N 1
ATOM 676 C CA . PRO A 1 95 ? -2.225 -23.438 -6.312 1 95.31 95 PRO A CA 1
ATOM 677 C C . PRO A 1 95 ? -2.02 -24.953 -6.441 1 95.31 95 PRO A C 1
ATOM 679 O O . PRO A 1 95 ? -2.924 -25.672 -6.879 1 95.31 95 PRO A O 1
ATOM 682 N N . CYS A 1 96 ? -0.807 -25.422 -6.219 1 95.62 96 CYS A N 1
ATOM 683 C CA . CYS A 1 96 ? -0.551 -26.859 -6.227 1 95.62 96 CYS A CA 1
ATOM 684 C C . CYS A 1 96 ? -1.06 -27.516 -4.949 1 95.62 96 CYS A C 1
ATOM 686 O O . CYS A 1 96 ? -0.273 -27.844 -4.059 1 95.62 96 CYS A O 1
ATOM 688 N N . GLY A 1 97 ? -2.352 -27.859 -4.898 1 91.38 97 GLY A N 1
ATOM 689 C CA . GLY A 1 97 ? -3.061 -28.188 -3.672 1 91.38 97 GLY A CA 1
ATOM 690 C C . GLY A 1 97 ? -3.535 -26.953 -2.91 1 91.38 97 GLY A C 1
ATOM 691 O O . GLY A 1 97 ? -3.277 -25.828 -3.322 1 91.38 97 GLY A O 1
ATOM 692 N N . VAL A 1 98 ? -4.266 -27.266 -1.755 1 91.62 98 VAL A N 1
ATOM 693 C CA . VAL A 1 98 ? -4.828 -26.141 -1.023 1 91.62 98 VAL A CA 1
ATOM 694 C C . VAL A 1 98 ? -4.141 -26 0.333 1 91.62 98 VAL A C 1
ATOM 696 O O . VAL A 1 98 ? -4.516 -25.156 1.146 1 91.62 98 VAL A O 1
ATOM 699 N N . THR A 1 99 ? -3.109 -26.844 0.538 1 95.19 99 THR A N 1
ATOM 700 C CA . THR A 1 99 ? -2.295 -26.766 1.745 1 95.19 99 THR A CA 1
ATOM 701 C C . THR A 1 99 ? -0.818 -26.953 1.415 1 95.19 99 THR A C 1
ATOM 703 O O . THR A 1 99 ? -0.478 -27.516 0.372 1 95.19 99 THR A O 1
ATOM 706 N N . ALA A 1 100 ? -0.035 -26.5 2.342 1 97.38 100 ALA A N 1
ATOM 707 C CA . ALA A 1 100 ? 1.403 -26.703 2.18 1 97.38 100 ALA A CA 1
ATOM 708 C C . ALA A 1 100 ? 1.755 -28.188 2.166 1 97.38 100 ALA A C 1
ATOM 710 O O . ALA A 1 100 ? 2.643 -28.609 1.424 1 97.38 100 ALA A O 1
ATOM 711 N N . GLU A 1 101 ? 1.087 -28.922 2.949 1 97.75 101 GLU A N 1
ATOM 712 C CA . GLU A 1 101 ? 1.308 -30.375 3.006 1 97.75 101 GLU A CA 1
ATOM 713 C C . GLU A 1 101 ? 1.007 -31.031 1.661 1 97.75 101 GLU A C 1
ATOM 715 O O . GLU A 1 101 ? 1.762 -31.891 1.202 1 97.75 101 GLU A O 1
ATOM 720 N N . GLU A 1 102 ? -0.065 -30.656 1.079 1 96.5 102 GLU A N 1
ATOM 721 C CA . GLU A 1 102 ? -0.424 -31.172 -0.235 1 96.5 102 GLU A CA 1
ATOM 722 C C . GLU A 1 102 ? 0.638 -30.828 -1.275 1 96.5 102 GLU A C 1
ATOM 724 O O . GLU A 1 102 ? 1.041 -31.688 -2.066 1 96.5 102 GLU A O 1
ATOM 729 N N . ALA A 1 103 ? 1.085 -29.578 -1.263 1 97.31 103 ALA A N 1
ATOM 730 C CA . ALA A 1 103 ? 2.143 -29.172 -2.186 1 97.31 103 ALA A CA 1
ATOM 731 C C . ALA A 1 103 ? 3.408 -30 -1.962 1 97.31 103 ALA A C 1
ATOM 733 O O . ALA A 1 103 ? 4.098 -30.359 -2.918 1 97.31 103 ALA A O 1
ATOM 734 N N . ARG A 1 104 ? 3.705 -30.266 -0.714 1 98.25 104 ARG A N 1
ATOM 735 C CA . ARG A 1 104 ? 4.875 -31.078 -0.384 1 98.25 104 ARG A CA 1
ATOM 736 C C . ARG A 1 104 ? 4.738 -32.469 -0.946 1 98.25 104 ARG A C 1
ATOM 738 O O . ARG A 1 104 ? 5.711 -33.062 -1.439 1 98.25 104 ARG A O 1
ATOM 745 N N . LYS A 1 105 ? 3.594 -33.031 -0.823 1 98 105 LYS A N 1
ATOM 746 C CA . LYS A 1 105 ? 3.342 -34.344 -1.388 1 98 105 LYS A CA 1
ATOM 747 C C . LYS A 1 105 ? 3.604 -34.344 -2.891 1 98 105 LYS A C 1
ATOM 749 O O . LYS A 1 105 ? 4.191 -35.312 -3.416 1 98 105 LYS A O 1
ATOM 754 N N . ALA A 1 106 ? 3.145 -33.344 -3.576 1 97.75 106 ALA A N 1
ATOM 755 C CA . ALA A 1 106 ? 3.387 -33.25 -5.012 1 97.75 106 ALA A CA 1
ATOM 756 C C . ALA A 1 106 ? 4.883 -33.156 -5.309 1 97.75 106 ALA A C 1
ATOM 758 O O . ALA A 1 106 ? 5.363 -33.781 -6.262 1 97.75 106 ALA A O 1
ATOM 759 N N . ALA A 1 107 ? 5.578 -32.344 -4.508 1 97.44 107 ALA A N 1
ATOM 760 C CA . ALA A 1 107 ? 7.023 -32.25 -4.664 1 97.44 107 ALA A CA 1
ATOM 761 C C . ALA A 1 107 ? 7.711 -33.594 -4.488 1 97.44 107 ALA A C 1
ATOM 763 O O . ALA A 1 107 ? 8.57 -33.969 -5.285 1 97.44 107 ALA A O 1
ATOM 764 N N . ASP A 1 108 ? 7.328 -34.281 -3.475 1 98.06 108 ASP A N 1
ATOM 765 C CA . ASP A 1 108 ? 7.906 -35.594 -3.168 1 98.06 108 ASP A CA 1
ATOM 766 C C . ASP A 1 108 ? 7.652 -36.594 -4.301 1 98.06 108 ASP A C 1
ATOM 768 O O . ASP A 1 108 ? 8.531 -37.375 -4.66 1 98.06 108 ASP A O 1
ATOM 772 N N . VAL A 1 109 ? 6.473 -36.562 -4.812 1 97.31 109 VAL A N 1
ATOM 773 C CA . VAL A 1 109 ? 6.082 -37.469 -5.887 1 97.31 109 VAL A CA 1
ATOM 774 C C . VAL A 1 109 ? 6.918 -37.188 -7.133 1 97.31 109 VAL A C 1
ATOM 776 O O . VAL A 1 109 ? 7.414 -38.125 -7.777 1 97.31 109 VAL A O 1
ATOM 779 N N . ALA A 1 110 ? 7.004 -35.938 -7.504 1 96.44 110 ALA A N 1
ATOM 780 C CA . ALA A 1 110 ? 7.805 -35.531 -8.664 1 96.44 110 ALA A CA 1
ATOM 781 C C . ALA A 1 110 ? 9.25 -36 -8.508 1 96.44 110 ALA A C 1
ATOM 783 O O . ALA A 1 110 ? 9.875 -36.469 -9.469 1 96.44 110 ALA A O 1
ATOM 784 N N . GLU A 1 111 ? 9.75 -35.812 -7.32 1 96.75 111 GLU A N 1
ATOM 785 C CA . GLU A 1 111 ? 11.109 -36.25 -7.027 1 96.75 111 GLU A CA 1
ATOM 786 C C . GLU A 1 111 ? 11.227 -37.781 -7.129 1 96.75 111 GLU A C 1
ATOM 788 O O . GLU A 1 111 ? 12.18 -38.281 -7.723 1 96.75 111 GLU A O 1
ATOM 793 N N . ARG A 1 112 ? 10.344 -38.531 -6.555 1 97.5 112 ARG A N 1
ATOM 794 C CA . ARG A 1 112 ? 10.352 -39.969 -6.535 1 97.5 112 ARG A CA 1
ATOM 795 C C . ARG A 1 112 ? 10.375 -40.562 -7.949 1 97.5 112 ARG A C 1
ATOM 797 O O . ARG A 1 112 ? 11.141 -41.469 -8.234 1 97.5 112 ARG A O 1
ATOM 804 N N . TYR A 1 113 ? 9.594 -40 -8.82 1 97.69 113 TYR A N 1
ATOM 805 C CA . TYR A 1 113 ? 9.461 -40.531 -10.172 1 97.69 113 TYR A CA 1
ATOM 806 C C . TYR A 1 113 ? 10.414 -39.812 -11.133 1 97.69 113 TYR A C 1
ATOM 808 O O . TYR A 1 113 ? 10.422 -40.094 -12.336 1 97.69 113 TYR A O 1
ATOM 816 N N . LYS A 1 114 ? 11.188 -38.844 -10.617 1 96.69 114 LYS A N 1
ATOM 817 C CA . LYS A 1 114 ? 12.188 -38.094 -11.367 1 96.69 114 LYS A CA 1
ATOM 818 C C . LYS A 1 114 ? 11.555 -37.375 -12.562 1 96.69 114 LYS A C 1
ATOM 820 O O . LYS A 1 114 ? 12.062 -37.469 -13.68 1 96.69 114 LYS A O 1
ATOM 825 N N . VAL A 1 115 ? 10.414 -36.781 -12.352 1 96.56 115 VAL A N 1
ATOM 826 C CA . VAL A 1 115 ? 9.719 -36.031 -13.383 1 96.56 115 VAL A CA 1
ATOM 827 C C . VAL A 1 115 ? 9.836 -34.531 -13.109 1 96.56 115 VAL A C 1
ATOM 829 O O . VAL A 1 115 ? 9.836 -34.094 -11.953 1 96.56 115 VAL A O 1
ATOM 832 N N . HIS A 1 116 ? 9.977 -33.688 -14.219 1 97.75 116 HIS A N 1
ATOM 833 C CA . HIS A 1 116 ? 9.953 -32.25 -14.078 1 97.75 116 HIS A CA 1
ATOM 834 C C . HIS A 1 116 ? 8.555 -31.75 -13.719 1 97.75 116 HIS A C 1
ATOM 836 O O . HIS A 1 116 ? 7.586 -32.062 -14.414 1 97.75 116 HIS A O 1
ATOM 842 N N . LEU A 1 117 ? 8.422 -31.078 -12.602 1 98.38 117 LEU A N 1
ATOM 843 C CA . LEU A 1 117 ? 7.176 -30.469 -12.156 1 98.38 117 LEU A CA 1
ATOM 844 C C . LEU A 1 117 ? 7.34 -28.953 -12.023 1 98.38 117 LEU A C 1
ATOM 846 O O . LEU A 1 117 ? 8.109 -28.469 -11.188 1 98.38 117 LEU A O 1
ATOM 850 N N . GLN A 1 118 ? 6.656 -28.234 -12.891 1 98.62 118 GLN A N 1
ATOM 851 C CA . GLN A 1 118 ? 6.613 -26.781 -12.844 1 98.62 118 GLN A CA 1
ATOM 852 C C . GLN A 1 118 ? 5.258 -26.281 -12.359 1 98.62 118 GLN A C 1
ATOM 854 O O . GLN A 1 118 ? 4.219 -26.828 -12.727 1 98.62 118 GLN A O 1
ATOM 859 N N . ILE A 1 119 ? 5.266 -25.266 -11.492 1 98.62 119 ILE A N 1
ATOM 860 C CA . ILE A 1 119 ? 4.031 -24.703 -10.953 1 98.62 119 ILE A CA 1
ATOM 861 C C . ILE A 1 119 ? 3.66 -23.438 -11.719 1 98.62 119 ILE A C 1
ATOM 863 O O . ILE A 1 119 ? 4.531 -22.641 -12.07 1 98.62 119 ILE A O 1
ATOM 867 N N . GLY A 1 120 ? 2.354 -23.25 -11.906 1 98.38 120 GLY A N 1
ATOM 868 C CA . GLY A 1 120 ? 1.812 -22.219 -12.781 1 98.38 120 GLY A CA 1
ATOM 869 C C . GLY A 1 120 ? 1.823 -20.844 -12.164 1 98.38 120 GLY A C 1
ATOM 870 O O . GLY A 1 120 ? 0.801 -20.156 -12.156 1 98.38 120 GLY A O 1
ATOM 871 N N . TYR A 1 121 ? 2.959 -20.375 -11.695 1 98.5 121 TYR A N 1
ATOM 872 C CA . TYR A 1 121 ? 3.135 -18.984 -11.305 1 98.5 121 TYR A CA 1
ATOM 873 C C . TYR A 1 121 ? 3.588 -18.125 -12.484 1 98.5 121 TYR A C 1
ATOM 875 O O . TYR A 1 121 ? 4.754 -17.734 -12.562 1 98.5 121 TYR A O 1
ATOM 883 N N . TRP A 1 122 ? 2.623 -17.719 -13.281 1 98.19 122 TRP A N 1
ATOM 884 C CA . TRP A 1 122 ? 2.834 -17.125 -14.602 1 98.19 122 TRP A CA 1
ATOM 885 C C . TRP A 1 122 ? 3.523 -15.766 -14.477 1 98.19 122 TRP A C 1
ATOM 887 O O . TRP A 1 122 ? 4.164 -15.305 -15.422 1 98.19 122 TRP A O 1
ATOM 897 N N . ARG A 1 123 ? 3.498 -15.164 -13.312 1 98.44 123 ARG A N 1
ATOM 898 C CA . ARG A 1 123 ? 4.012 -13.805 -13.156 1 98.44 123 ARG A CA 1
ATOM 899 C C . ARG A 1 123 ? 5.531 -13.773 -13.305 1 98.44 123 ARG A C 1
ATOM 901 O O . ARG A 1 123 ? 6.109 -12.727 -13.594 1 98.44 123 ARG A O 1
ATOM 908 N N . ARG A 1 124 ? 6.172 -14.906 -13.086 1 98.5 124 ARG A N 1
ATOM 909 C CA . ARG A 1 124 ? 7.617 -14.984 -13.281 1 98.5 124 ARG A CA 1
ATOM 910 C C . ARG A 1 124 ? 7.988 -14.758 -14.742 1 98.5 124 ARG A C 1
ATOM 912 O O . ARG A 1 124 ? 9.156 -14.539 -15.062 1 98.5 124 ARG A O 1
ATOM 919 N N . PHE A 1 125 ? 6.988 -14.758 -15.625 1 98.62 125 PHE A N 1
ATOM 920 C CA . PHE A 1 125 ? 7.246 -14.648 -17.047 1 98.62 125 PHE A CA 1
ATOM 921 C C . PHE A 1 125 ? 6.762 -13.305 -17.594 1 98.62 125 PHE A C 1
ATOM 923 O O . PHE A 1 125 ? 6.707 -13.102 -18.797 1 98.62 125 PHE A O 1
ATOM 930 N N . VAL A 1 126 ? 6.352 -12.414 -16.75 1 98.44 126 VAL A N 1
ATOM 931 C CA . VAL A 1 126 ? 6.035 -11.031 -17.109 1 98.44 126 VAL A CA 1
ATOM 932 C C . VAL A 1 126 ? 7.324 -10.234 -17.266 1 98.44 126 VAL A C 1
ATOM 934 O O . VAL A 1 126 ? 8.094 -10.086 -16.312 1 98.44 126 VAL A O 1
ATOM 937 N N . PRO A 1 127 ? 7.566 -9.664 -18.438 1 98 127 PRO A N 1
ATOM 938 C CA . PRO A 1 127 ? 8.844 -8.992 -18.703 1 98 127 PRO A CA 1
ATOM 939 C C . PRO A 1 127 ? 9.141 -7.887 -17.688 1 98 127 PRO A C 1
ATOM 941 O O . PRO A 1 127 ? 10.281 -7.758 -17.234 1 98 127 PRO A O 1
ATOM 944 N N . GLU A 1 128 ? 8.172 -7.117 -17.328 1 97.94 128 GLU A N 1
ATOM 945 C CA . GLU A 1 128 ? 8.352 -6.023 -16.375 1 97.94 128 GLU A CA 1
ATOM 946 C C . GLU A 1 128 ? 8.797 -6.543 -15.008 1 97.94 128 GLU A C 1
ATOM 948 O O . GLU A 1 128 ? 9.633 -5.918 -14.344 1 97.94 128 GLU A O 1
ATOM 953 N N . LEU A 1 129 ? 8.273 -7.637 -14.586 1 98.56 129 LEU A N 1
ATOM 954 C CA . LEU A 1 129 ? 8.641 -8.211 -13.297 1 98.56 129 LEU A CA 1
ATOM 955 C C . LEU A 1 129 ? 10.023 -8.844 -13.359 1 98.56 129 LEU A C 1
ATOM 957 O O . LEU A 1 129 ? 10.789 -8.781 -12.391 1 98.56 129 LEU A O 1
ATOM 961 N N . LYS A 1 130 ? 10.336 -9.477 -14.5 1 98.38 130 LYS A N 1
ATOM 962 C CA . LYS A 1 130 ? 11.68 -10.008 -14.68 1 98.38 130 LYS A CA 1
ATOM 963 C C . LYS A 1 130 ? 12.727 -8.906 -14.586 1 98.38 130 LYS A C 1
ATOM 965 O O . LYS A 1 130 ? 13.75 -9.062 -13.922 1 98.38 130 LYS A O 1
ATOM 970 N N . GLN A 1 131 ? 12.445 -7.824 -15.266 1 98.5 131 GLN A N 1
ATOM 971 C CA . GLN A 1 131 ? 13.367 -6.688 -15.211 1 98.5 131 GLN A CA 1
ATOM 972 C C . GLN A 1 131 ? 13.492 -6.16 -13.781 1 98.5 131 GLN A C 1
ATOM 974 O O . GLN A 1 131 ? 14.594 -5.852 -13.328 1 98.5 131 GLN A O 1
ATOM 979 N N . LEU A 1 132 ? 12.367 -6.051 -13.133 1 98.69 132 LEU A N 1
ATOM 980 C CA . LEU A 1 132 ? 12.383 -5.59 -11.75 1 98.69 132 LEU A CA 1
ATOM 981 C C . LEU A 1 132 ? 13.234 -6.504 -10.875 1 98.69 132 LEU A C 1
ATOM 983 O O . LEU A 1 132 ? 14.016 -6.031 -10.055 1 98.69 132 LEU A O 1
ATOM 987 N N . ARG A 1 133 ? 13.062 -7.785 -11 1 98.62 133 ARG A N 1
ATOM 988 C CA . ARG A 1 133 ? 13.875 -8.75 -10.266 1 98.62 133 ARG A CA 1
ATOM 989 C C . ARG A 1 133 ? 15.359 -8.539 -10.531 1 98.62 133 ARG A C 1
ATOM 991 O O . ARG A 1 133 ? 16.172 -8.516 -9.602 1 98.62 133 ARG A O 1
ATOM 998 N N . ASP A 1 134 ? 15.688 -8.406 -11.82 1 98.44 134 ASP A N 1
ATOM 999 C CA . ASP A 1 134 ? 17.078 -8.195 -12.195 1 98.44 134 ASP A CA 1
ATOM 1000 C C . ASP A 1 134 ? 17.625 -6.91 -11.578 1 98.44 134 ASP A C 1
ATOM 1002 O O . ASP A 1 134 ? 18.766 -6.887 -11.086 1 98.44 134 ASP A O 1
ATOM 1006 N N . ASP A 1 135 ? 16.875 -5.863 -11.578 1 98.5 135 ASP A N 1
ATOM 1007 C CA . ASP A 1 135 ? 17.281 -4.59 -10.992 1 98.5 135 ASP A CA 1
ATOM 1008 C C . ASP A 1 135 ? 17.516 -4.73 -9.492 1 98.5 135 ASP A C 1
ATOM 1010 O O . ASP A 1 135 ? 18.5 -4.195 -8.953 1 98.5 135 ASP A O 1
ATOM 1014 N N . ILE A 1 136 ? 16.594 -5.422 -8.812 1 97.94 136 ILE A N 1
ATOM 1015 C CA . ILE A 1 136 ? 16.719 -5.645 -7.375 1 97.94 136 ILE A CA 1
ATOM 1016 C C . ILE A 1 136 ? 17.984 -6.445 -7.078 1 97.94 136 ILE A C 1
ATOM 1018 O O . ILE A 1 136 ? 18.781 -6.066 -6.211 1 97.94 136 ILE A O 1
ATOM 1022 N N . ARG A 1 137 ? 18.219 -7.48 -7.82 1 97 137 ARG A N 1
ATOM 1023 C CA . ARG A 1 137 ? 19.344 -8.375 -7.586 1 97 137 ARG A CA 1
ATOM 1024 C C . ARG A 1 137 ? 20.656 -7.688 -7.902 1 97 137 ARG A C 1
ATOM 1026 O O . ARG A 1 137 ? 21.688 -7.969 -7.266 1 97 137 ARG A O 1
ATOM 1033 N N . ALA A 1 138 ? 20.609 -6.816 -8.883 1 97.81 138 ALA A N 1
ATOM 1034 C CA . ALA A 1 138 ? 21.797 -6.066 -9.266 1 97.81 138 ALA A CA 1
ATOM 1035 C C . ALA A 1 138 ? 22.078 -4.945 -8.266 1 97.81 138 ALA A C 1
ATOM 1037 O O . ALA A 1 138 ? 23.094 -4.25 -8.375 1 97.81 138 ALA A O 1
ATOM 1038 N N . GLY A 1 139 ? 21.188 -4.719 -7.371 1 96.5 139 GLY A N 1
ATOM 1039 C CA . GLY A 1 139 ? 21.375 -3.693 -6.359 1 96.5 139 GLY A CA 1
ATOM 1040 C C . GLY A 1 139 ? 21.031 -2.299 -6.855 1 96.5 139 GLY A C 1
ATOM 1041 O O . GLY A 1 139 ? 21.422 -1.306 -6.234 1 96.5 139 GLY A O 1
ATOM 1042 N N . LEU A 1 140 ? 20.328 -2.221 -7.945 1 97.31 140 LEU A N 1
ATOM 1043 C CA . LEU A 1 140 ? 20.062 -0.923 -8.562 1 97.31 140 LEU A CA 1
ATOM 1044 C C . LEU A 1 140 ? 19.141 -0.081 -7.684 1 97.31 140 LEU A C 1
ATOM 1046 O O . LEU A 1 140 ? 19.172 1.15 -7.75 1 97.31 140 LEU A O 1
ATOM 1050 N N . LEU A 1 141 ? 18.359 -0.694 -6.789 1 96.44 141 LEU A N 1
ATOM 1051 C CA . LEU A 1 141 ? 17.438 0.04 -5.934 1 96.44 141 LEU A CA 1
ATOM 1052 C C . LEU A 1 141 ? 18.016 0.235 -4.539 1 96.44 141 LEU A C 1
ATOM 1054 O O . LEU A 1 141 ? 17.391 0.836 -3.672 1 96.44 141 LEU A O 1
ATOM 1058 N N . GLY A 1 142 ? 19.266 -0.27 -4.324 1 94.69 142 GLY A N 1
ATOM 1059 C CA . GLY A 1 142 ? 19.859 -0.199 -3.002 1 94.69 142 GLY A CA 1
ATOM 1060 C C . GLY A 1 142 ? 19.219 -1.141 -2.002 1 94.69 142 GLY A C 1
ATOM 1061 O O . GLY A 1 142 ? 18.703 -2.195 -2.377 1 94.69 142 GLY A O 1
ATOM 1062 N N . ASN A 1 143 ? 19.391 -0.792 -0.72 1 94.06 143 ASN A N 1
ATOM 1063 C CA . ASN A 1 143 ? 18.703 -1.553 0.32 1 94.06 143 ASN A CA 1
ATOM 1064 C C . ASN A 1 143 ? 17.188 -1.315 0.287 1 94.06 143 ASN A C 1
ATOM 1066 O O . ASN A 1 143 ? 16.75 -0.171 0.222 1 94.06 143 ASN A O 1
ATOM 1070 N N . LEU A 1 144 ? 16.469 -2.396 0.326 1 95.94 144 LEU A N 1
ATOM 1071 C CA . LEU A 1 144 ? 15.016 -2.275 0.215 1 95.94 144 LEU A CA 1
ATOM 1072 C C . LEU A 1 144 ? 14.398 -1.873 1.551 1 95.94 144 LEU A C 1
ATOM 1074 O O . LEU A 1 144 ? 14.82 -2.357 2.605 1 95.94 144 LEU A O 1
ATOM 1078 N N . TYR A 1 145 ? 13.445 -0.974 1.51 1 96.25 145 TYR A N 1
ATOM 1079 C CA . TYR A 1 145 ? 12.633 -0.609 2.668 1 96.25 145 TYR A CA 1
ATOM 1080 C C . TYR A 1 145 ? 11.312 -1.369 2.676 1 96.25 145 TYR A C 1
ATOM 1082 O O . TYR A 1 145 ? 10.891 -1.885 3.713 1 96.25 145 TYR A O 1
ATOM 1090 N N . LEU A 1 146 ? 10.695 -1.406 1.55 1 98.12 146 LEU A N 1
ATOM 1091 C CA . LEU A 1 146 ? 9.336 -1.912 1.426 1 98.12 146 LEU A CA 1
ATOM 1092 C C . LEU A 1 146 ? 9.109 -2.539 0.054 1 98.12 146 LEU A C 1
ATOM 1094 O O . LEU A 1 146 ? 9.508 -1.974 -0.965 1 98.12 146 LEU A O 1
ATOM 1098 N N . VAL A 1 147 ? 8.586 -3.701 0.002 1 98.5 147 VAL A N 1
ATOM 1099 C CA . VAL A 1 147 ? 8.055 -4.34 -1.199 1 98.5 147 VAL A CA 1
ATOM 1100 C C . VAL A 1 147 ? 6.547 -4.531 -1.066 1 98.5 147 VAL A C 1
ATOM 1102 O O . VAL A 1 147 ? 6.082 -5.25 -0.18 1 98.5 147 VAL A O 1
ATOM 1105 N N . SER A 1 148 ? 5.766 -3.857 -1.916 1 98.69 148 SER A N 1
ATOM 1106 C CA . SER A 1 148 ? 4.312 -3.951 -1.872 1 98.69 148 SER A CA 1
ATOM 1107 C C . SER A 1 148 ? 3.764 -4.652 -3.111 1 98.69 148 SER A C 1
ATOM 1109 O O . SER A 1 148 ? 4.152 -4.332 -4.234 1 98.69 148 SER A O 1
ATOM 1111 N N . CYS A 1 149 ? 2.924 -5.609 -2.9 1 98.75 149 CYS A N 1
ATOM 1112 C CA . CYS A 1 149 ? 2.27 -6.363 -3.961 1 98.75 149 CYS A CA 1
ATOM 1113 C C . CYS A 1 149 ? 0.753 -6.258 -3.85 1 98.75 149 CYS A C 1
ATOM 1115 O O . CYS A 1 149 ? 0.183 -6.543 -2.793 1 98.75 149 CYS A O 1
ATOM 1117 N N . PHE A 1 150 ? 0.072 -5.863 -4.938 1 98.69 150 PHE A N 1
ATOM 1118 C CA . PHE A 1 150 ? -1.372 -5.66 -4.977 1 98.69 150 PHE A CA 1
ATOM 1119 C C . PHE A 1 150 ? -2.02 -6.586 -5.996 1 98.69 150 PHE A C 1
ATOM 1121 O O . PHE A 1 150 ? -1.522 -6.734 -7.117 1 98.69 150 PHE A O 1
ATOM 1128 N N . GLN A 1 151 ? -3.041 -7.234 -5.613 1 98.62 151 GLN A N 1
ATOM 1129 C CA . GLN A 1 151 ? -3.922 -7.973 -6.516 1 98.62 151 GLN A CA 1
ATOM 1130 C C . GLN A 1 151 ? -5.387 -7.707 -6.191 1 98.62 151 GLN A C 1
ATOM 1132 O O . GLN A 1 151 ? -5.852 -8.016 -5.09 1 98.62 151 GLN A O 1
ATOM 1137 N N . TRP A 1 152 ? -6.094 -7.176 -7.086 1 97.81 152 TRP A N 1
ATOM 1138 C CA . TRP A 1 152 ? -7.508 -6.848 -6.945 1 97.81 152 TRP A CA 1
ATOM 1139 C C . TRP A 1 152 ? -8.312 -7.375 -8.125 1 97.81 152 TRP A C 1
ATOM 1141 O O . TRP A 1 152 ? -8.031 -7.043 -9.281 1 97.81 152 TRP A O 1
ATOM 1151 N N . ASP A 1 153 ? -9.281 -8.219 -7.844 1 96 153 ASP A N 1
ATOM 1152 C CA . ASP A 1 153 ? -10.148 -8.805 -8.859 1 96 153 ASP A CA 1
ATOM 1153 C C . ASP A 1 153 ? -11.281 -7.848 -9.242 1 96 153 ASP A C 1
ATOM 1155 O O . ASP A 1 153 ? -11.797 -7.129 -8.383 1 96 153 ASP A O 1
ATOM 1159 N N . GLU A 1 154 ? -11.703 -7.922 -10.43 1 95.12 154 GLU A N 1
ATOM 1160 C CA . GLU A 1 154 ? -12.852 -7.133 -10.875 1 95.12 154 GLU A CA 1
ATOM 1161 C C . GLU A 1 154 ? -14.117 -7.535 -10.133 1 95.12 154 GLU A C 1
ATOM 1163 O O . GLU A 1 154 ? -14.906 -6.676 -9.734 1 95.12 154 GLU A O 1
ATOM 1168 N N . ALA A 1 155 ? -14.328 -8.82 -9.961 1 91.94 155 ALA A N 1
ATOM 1169 C CA . ALA A 1 155 ? -15.484 -9.398 -9.289 1 91.94 155 ALA A CA 1
ATOM 1170 C C . ALA A 1 155 ? -15.117 -10.68 -8.555 1 91.94 155 ALA A C 1
ATOM 1172 O O . ALA A 1 155 ? -14.195 -11.391 -8.961 1 91.94 155 ALA A O 1
ATOM 1173 N N . PRO A 1 156 ? -15.852 -10.867 -7.504 1 89.31 156 PRO A N 1
ATOM 1174 C CA . PRO A 1 156 ? -15.562 -12.117 -6.797 1 89.31 156 PRO A CA 1
ATOM 1175 C C . PRO A 1 156 ? -15.922 -13.359 -7.613 1 89.31 156 PRO A C 1
ATOM 1177 O O . PRO A 1 156 ? -16.859 -13.32 -8.414 1 89.31 156 PRO A O 1
ATOM 1180 N N . PRO A 1 157 ? -15.148 -14.422 -7.422 1 88.62 157 PRO A N 1
ATOM 1181 C CA . PRO A 1 157 ? -15.594 -15.68 -8.016 1 88.62 157 PRO A CA 1
ATOM 1182 C C . PRO A 1 157 ? -16.891 -16.203 -7.391 1 88.62 157 PRO A C 1
ATOM 1184 O O . PRO A 1 157 ? -17.422 -15.586 -6.469 1 88.62 157 PRO A O 1
ATOM 1187 N N . ALA A 1 158 ? -17.344 -17.266 -7.98 1 87.31 158 ALA A N 1
ATOM 1188 C CA . ALA A 1 158 ? -18.594 -17.844 -7.484 1 87.31 158 ALA A CA 1
ATOM 1189 C C . ALA A 1 158 ? -18.469 -18.234 -6.008 1 87.31 158 ALA A C 1
ATOM 1191 O O . ALA A 1 158 ? -17.406 -18.672 -5.562 1 87.31 158 ALA A O 1
ATOM 1192 N N . ASN A 1 159 ? -19.562 -18.094 -5.242 1 87.81 159 ASN A N 1
ATOM 1193 C CA . ASN A 1 159 ? -19.578 -18.406 -3.814 1 87.81 159 ASN A CA 1
ATOM 1194 C C . ASN A 1 159 ? -19.125 -19.828 -3.537 1 87.81 159 ASN A C 1
ATOM 1196 O O . ASN A 1 159 ? -18.469 -20.094 -2.531 1 87.81 159 ASN A O 1
ATOM 1200 N N . SER A 1 160 ? -19.578 -20.703 -4.445 1 85.38 160 SER A N 1
ATOM 1201 C CA . SER A 1 160 ? -19.203 -22.109 -4.273 1 85.38 160 SER A CA 1
ATOM 1202 C C . SER A 1 160 ? -17.688 -22.281 -4.277 1 85.38 160 SER A C 1
ATOM 1204 O O . SER A 1 160 ? -17.141 -23.016 -3.463 1 85.38 160 SER A O 1
ATOM 1206 N N . PHE A 1 161 ? -17.047 -21.562 -5.105 1 84.94 161 PHE A N 1
ATOM 1207 C CA . PHE A 1 161 ? -15.586 -21.594 -5.156 1 84.94 161 PHE A CA 1
ATOM 1208 C C . PHE A 1 161 ? -14.977 -20.922 -3.932 1 84.94 161 PHE A C 1
ATOM 1210 O O . PHE A 1 161 ? -14.047 -21.453 -3.324 1 84.94 161 PHE A O 1
ATOM 1217 N N . ARG A 1 162 ? -15.516 -19.797 -3.559 1 87.75 162 ARG A N 1
ATOM 1218 C CA . ARG A 1 162 ? -14.992 -19.047 -2.424 1 87.75 162 ARG A CA 1
ATOM 1219 C C . ARG A 1 162 ? -15.109 -19.844 -1.133 1 87.75 162 ARG A C 1
ATOM 1221 O O . ARG A 1 162 ? -14.258 -19.734 -0.249 1 87.75 162 ARG A O 1
ATOM 1228 N N . ALA A 1 163 ? -16.094 -20.656 -1.066 1 85.44 163 ALA A N 1
ATOM 1229 C CA . ALA A 1 163 ? -16.344 -21.453 0.138 1 85.44 163 ALA A CA 1
ATOM 1230 C C . ALA A 1 163 ? -15.352 -22.594 0.262 1 85.44 163 ALA A C 1
ATOM 1232 O O . ALA A 1 163 ? -15.094 -23.078 1.365 1 85.44 163 ALA A O 1
ATOM 1233 N N . THR A 1 164 ? -14.727 -22.969 -0.872 1 82.69 164 THR A N 1
ATOM 1234 C CA . THR A 1 164 ? -13.906 -24.172 -0.854 1 82.69 164 THR A CA 1
ATOM 1235 C C . THR A 1 164 ? -12.469 -23.844 -1.255 1 82.69 164 THR A C 1
ATOM 1237 O O . THR A 1 164 ? -11.578 -24.703 -1.147 1 82.69 164 THR A O 1
ATOM 1240 N N . GLY A 1 165 ? -12.203 -22.688 -1.651 1 84.62 165 GLY A N 1
ATOM 1241 C CA . GLY A 1 165 ? -10.922 -22.312 -2.248 1 84.62 165 GLY A CA 1
ATOM 1242 C C . GLY A 1 165 ? -9.875 -21.922 -1.222 1 84.62 165 GLY A C 1
ATOM 1243 O O . GLY A 1 165 ? -8.758 -21.562 -1.581 1 84.62 165 GLY A O 1
ATOM 1244 N N . GLY A 1 166 ? -10.195 -21.984 0.054 1 86.88 166 GLY A N 1
ATOM 1245 C CA . GLY A 1 166 ? -9.219 -21.766 1.111 1 86.88 166 GLY A CA 1
ATOM 1246 C C . GLY A 1 166 ? -9.078 -20.297 1.507 1 86.88 166 GLY A C 1
ATOM 1247 O O . GLY A 1 166 ? -8.25 -19.953 2.354 1 86.88 166 GLY A O 1
ATOM 1248 N N . GLY A 1 167 ? -9.922 -19.422 0.843 1 91.38 167 GLY A N 1
ATOM 1249 C CA . GLY A 1 167 ? -9.891 -18.016 1.211 1 91.38 167 GLY A CA 1
ATOM 1250 C C . GLY A 1 167 ? -8.93 -17.203 0.365 1 91.38 167 GLY A C 1
ATOM 1251 O O . GLY A 1 167 ? -8.242 -17.734 -0.503 1 91.38 167 GLY A O 1
ATOM 1252 N N . ALA A 1 168 ? -8.875 -15.914 0.625 1 94 168 ALA A N 1
ATOM 1253 C CA . ALA A 1 168 ? -8.188 -14.938 -0.221 1 94 168 ALA A CA 1
ATOM 1254 C C . ALA A 1 168 ? -6.684 -15.211 -0.264 1 94 168 ALA A C 1
ATOM 1256 O O . ALA A 1 168 ? -6.055 -15.094 -1.317 1 94 168 ALA A O 1
ATOM 1257 N N . PHE A 1 169 ? -6.074 -15.609 0.854 1 96.94 169 PHE A N 1
ATOM 1258 C CA . PHE A 1 169 ? -4.625 -15.773 0.898 1 96.94 169 PHE A CA 1
ATOM 1259 C C . PHE A 1 169 ? -4.195 -17.016 0.122 1 96.94 169 PHE A C 1
ATOM 1261 O O . PHE A 1 169 ? -3.109 -17.047 -0.46 1 96.94 169 PHE A O 1
ATOM 1268 N N . ILE A 1 170 ? -5.027 -18 0.037 1 95.88 170 ILE A N 1
ATOM 1269 C CA . ILE A 1 170 ? -4.707 -19.219 -0.7 1 95.88 170 ILE A CA 1
ATOM 1270 C C . ILE A 1 170 ? -5.051 -19.031 -2.176 1 95.88 170 ILE A C 1
ATOM 1272 O O . ILE A 1 170 ? -4.238 -19.328 -3.053 1 95.88 170 ILE A O 1
ATOM 1276 N N . ASP A 1 171 ? -6.184 -18.484 -2.426 1 93.94 171 ASP A N 1
ATOM 1277 C CA . ASP A 1 171 ? -6.672 -18.328 -3.793 1 93.94 171 ASP A CA 1
ATOM 1278 C C . ASP A 1 171 ? -5.891 -17.25 -4.527 1 93.94 171 ASP A C 1
ATOM 1280 O O . ASP A 1 171 ? -5.523 -17.422 -5.691 1 93.94 171 ASP A O 1
ATOM 1284 N N . MET A 1 172 ? -5.641 -16.109 -3.883 1 96.44 172 MET A N 1
ATOM 1285 C CA . MET A 1 172 ? -4.996 -14.945 -4.492 1 96.44 172 MET A CA 1
ATOM 1286 C C . MET A 1 172 ? -3.584 -14.758 -3.943 1 96.44 172 MET A C 1
ATOM 1288 O O . MET A 1 172 ? -2.617 -14.719 -4.703 1 96.44 172 MET A O 1
ATOM 1292 N N . GLY A 1 173 ? -3.432 -14.836 -2.695 1 98 173 GLY A N 1
ATOM 1293 C CA . GLY A 1 173 ? -2.219 -14.453 -1.993 1 98 173 GLY A CA 1
ATOM 1294 C C . GLY A 1 173 ? -1.008 -15.273 -2.396 1 98 173 GLY A C 1
ATOM 1295 O O . GLY A 1 173 ? 0.121 -14.773 -2.373 1 98 173 GLY A O 1
ATOM 1296 N N . VAL A 1 174 ? -1.159 -16.469 -2.771 1 98.19 174 VAL A N 1
ATOM 1297 C CA . VAL A 1 174 ? -0.036 -17.344 -3.121 1 98.19 174 VAL A CA 1
ATOM 1298 C C . VAL A 1 174 ? 0.753 -16.719 -4.273 1 98.19 174 VAL A C 1
ATOM 1300 O O . VAL A 1 174 ? 1.972 -16.891 -4.359 1 98.19 174 VAL A O 1
ATOM 1303 N N . HIS A 1 175 ? 0.071 -16.016 -5.207 1 98.31 175 HIS A N 1
ATOM 1304 C CA . HIS A 1 175 ? 0.767 -15.281 -6.258 1 98.31 175 HIS A CA 1
ATOM 1305 C C . HIS A 1 175 ? 1.691 -14.219 -5.672 1 98.31 175 HIS A C 1
ATOM 1307 O O . HIS A 1 175 ? 2.848 -14.102 -6.082 1 98.31 175 HIS A O 1
ATOM 1313 N N . GLU A 1 176 ? 1.179 -13.5 -4.738 1 98.56 176 GLU A N 1
ATOM 1314 C CA . GLU A 1 176 ? 1.92 -12.391 -4.148 1 98.56 176 GLU A CA 1
ATOM 1315 C C . GLU A 1 176 ? 3.092 -12.891 -3.309 1 98.56 176 GLU A C 1
ATOM 1317 O O . GLU A 1 176 ? 4.16 -12.273 -3.297 1 98.56 176 GLU A O 1
ATOM 1322 N N . PHE A 1 177 ? 2.83 -13.945 -2.561 1 98.69 177 PHE A N 1
ATOM 1323 C CA . PHE A 1 177 ? 3.881 -14.516 -1.723 1 98.69 177 PHE A CA 1
ATOM 1324 C C . PHE A 1 177 ? 5.004 -15.086 -2.576 1 98.69 177 PHE A C 1
ATOM 1326 O O . PHE A 1 177 ? 6.184 -14.852 -2.299 1 98.69 177 PHE A O 1
ATOM 1333 N N . ASP A 1 178 ? 4.633 -15.812 -3.605 1 98.69 178 ASP A N 1
ATOM 1334 C CA . ASP A 1 178 ? 5.645 -16.312 -4.531 1 98.69 178 ASP A CA 1
ATOM 1335 C C . ASP A 1 178 ? 6.402 -15.156 -5.188 1 98.69 178 ASP A C 1
ATOM 1337 O O . ASP A 1 178 ? 7.633 -15.18 -5.262 1 98.69 178 ASP A O 1
ATOM 1341 N N . GLN A 1 179 ? 5.672 -14.18 -5.668 1 98.75 179 GLN A N 1
ATOM 1342 C CA . GLN A 1 179 ? 6.25 -13.031 -6.352 1 98.75 179 GLN A CA 1
ATOM 1343 C C . GLN A 1 179 ? 7.23 -12.289 -5.445 1 98.75 179 GLN A C 1
ATOM 1345 O O . GLN A 1 179 ? 8.344 -11.961 -5.867 1 98.75 179 GLN A O 1
ATOM 1350 N N . MET A 1 180 ? 6.805 -12.008 -4.246 1 98.62 180 MET A N 1
ATOM 1351 C CA . MET A 1 180 ? 7.648 -11.297 -3.287 1 98.62 180 MET A CA 1
ATOM 1352 C C . MET A 1 180 ? 8.945 -12.055 -3.037 1 98.62 180 MET A C 1
ATOM 1354 O O . MET A 1 180 ? 10.031 -11.469 -3.09 1 98.62 180 MET A O 1
ATOM 1358 N N . ARG A 1 181 ? 8.883 -13.359 -2.799 1 98.62 181 ARG A N 1
ATOM 1359 C CA . ARG A 1 181 ? 10.062 -14.203 -2.588 1 98.62 181 ARG A CA 1
ATOM 1360 C C . ARG A 1 181 ? 10.938 -14.234 -3.834 1 98.62 181 ARG A C 1
ATOM 1362 O O . ARG A 1 181 ? 12.164 -14.102 -3.742 1 98.62 181 ARG A O 1
ATOM 1369 N N . TRP A 1 182 ? 10.305 -14.391 -4.945 1 98.69 182 TRP A N 1
ATOM 1370 C CA . TRP A 1 182 ? 11.016 -14.523 -6.211 1 98.69 182 TRP A CA 1
ATOM 1371 C C . TRP A 1 182 ? 11.734 -13.227 -6.574 1 98.69 182 TRP A C 1
ATOM 1373 O O . TRP A 1 182 ? 12.875 -13.25 -7.031 1 98.69 182 TRP A O 1
ATOM 1383 N N . LEU A 1 183 ? 11.094 -12.086 -6.398 1 98.69 183 LEU A N 1
ATOM 1384 C CA . LEU A 1 183 ? 11.68 -10.781 -6.711 1 98.69 183 LEU A CA 1
ATOM 1385 C C . LEU A 1 183 ? 12.883 -10.5 -5.82 1 98.69 183 LEU A C 1
ATOM 1387 O O . LEU A 1 183 ? 13.898 -9.992 -6.289 1 98.69 183 LEU A O 1
ATOM 1391 N N . THR A 1 184 ? 12.812 -10.844 -4.555 1 97.88 184 THR A N 1
ATOM 1392 C CA . THR A 1 184 ? 13.75 -10.297 -3.578 1 97.88 184 THR A CA 1
ATOM 1393 C C . THR A 1 184 ? 14.758 -11.352 -3.141 1 97.88 184 THR A C 1
ATOM 1395 O O . THR A 1 184 ? 15.836 -11.023 -2.637 1 97.88 184 THR A O 1
ATOM 1398 N N . GLY A 1 185 ? 14.359 -12.625 -3.244 1 97.5 185 GLY A N 1
ATOM 1399 C CA . GLY A 1 185 ? 15.148 -13.695 -2.658 1 97.5 185 GLY A CA 1
ATOM 1400 C C . GLY A 1 185 ? 15.039 -13.758 -1.146 1 97.5 185 GLY A C 1
ATOM 1401 O O . GLY A 1 185 ? 15.906 -14.328 -0.481 1 97.5 185 GLY A O 1
ATOM 1402 N N . GLN A 1 186 ? 13.992 -13.125 -0.604 1 96.69 186 GLN A N 1
ATOM 1403 C CA . GLN A 1 186 ? 13.828 -13.047 0.843 1 96.69 186 GLN A CA 1
ATOM 1404 C C . GLN A 1 186 ? 12.617 -13.852 1.306 1 96.69 186 GLN A C 1
ATOM 1406 O O . GLN A 1 186 ? 11.734 -14.164 0.506 1 96.69 186 GLN A O 1
ATOM 1411 N N . GLU A 1 187 ? 12.586 -14.156 2.574 1 97.56 187 GLU A N 1
ATOM 1412 C CA . GLU A 1 187 ? 11.5 -14.93 3.158 1 97.56 187 GLU A CA 1
ATOM 1413 C C . GLU A 1 187 ? 10.648 -14.078 4.09 1 97.56 187 GLU A C 1
ATOM 1415 O O . GLU A 1 187 ? 11.172 -13.398 4.973 1 97.56 187 GLU A O 1
ATOM 1420 N N . PRO A 1 188 ? 9.359 -14.07 3.908 1 97.94 188 PRO A N 1
ATOM 1421 C CA . PRO A 1 188 ? 8.453 -13.305 4.773 1 97.94 188 PRO A CA 1
ATOM 1422 C C . PRO A 1 188 ? 8.18 -14.008 6.105 1 97.94 188 PRO A C 1
ATOM 1424 O O . PRO A 1 188 ? 8.07 -15.234 6.152 1 97.94 188 PRO A O 1
ATOM 1427 N N . THR A 1 189 ? 8.109 -13.258 7.176 1 96.44 189 THR A N 1
ATOM 1428 C CA . THR A 1 189 ? 7.766 -13.734 8.508 1 96.44 189 THR A CA 1
ATOM 1429 C C . THR A 1 189 ? 7.012 -12.664 9.289 1 96.44 189 THR A C 1
ATOM 1431 O O . THR A 1 189 ? 6.836 -11.539 8.805 1 96.44 189 THR A O 1
ATOM 1434 N N . ASN A 1 190 ? 6.453 -13 10.5 1 95.75 190 ASN A N 1
ATOM 1435 C CA . ASN A 1 190 ? 5.82 -12.062 11.414 1 95.75 190 ASN A CA 1
ATOM 1436 C C . ASN A 1 190 ? 4.676 -11.312 10.75 1 95.75 190 ASN A C 1
ATOM 1438 O O . ASN A 1 190 ? 4.707 -10.086 10.641 1 95.75 190 ASN A O 1
ATOM 1442 N N . PHE A 1 191 ? 3.656 -12.008 10.477 1 97.56 191 PHE A N 1
ATOM 1443 C CA . PHE A 1 191 ? 2.533 -11.508 9.695 1 97.56 191 PHE A CA 1
ATOM 1444 C C . PHE A 1 191 ? 1.56 -10.734 10.57 1 97.56 191 PHE A C 1
ATOM 1446 O O . PHE A 1 191 ? 1.345 -11.094 11.734 1 97.56 191 PHE A O 1
ATOM 1453 N N . ARG A 1 192 ? 1.034 -9.648 10.031 1 96.69 192 ARG A N 1
ATOM 1454 C CA . ARG A 1 192 ? -0.095 -8.883 10.555 1 96.69 192 ARG A CA 1
ATOM 1455 C C . ARG A 1 192 ? -1.166 -8.688 9.484 1 96.69 192 ARG A C 1
ATOM 1457 O O . ARG A 1 192 ? -0.851 -8.461 8.312 1 96.69 192 ARG A O 1
ATOM 1464 N N . VAL A 1 193 ? -2.43 -8.844 9.898 1 97.06 193 VAL A N 1
ATOM 1465 C CA . VAL A 1 193 ? -3.477 -8.82 8.883 1 97.06 193 VAL A CA 1
ATOM 1466 C C . VAL A 1 193 ? -4.574 -7.844 9.297 1 97.06 193 VAL A C 1
ATOM 1468 O O . VAL A 1 193 ? -4.754 -7.566 10.484 1 97.06 193 VAL A O 1
ATOM 1471 N N . ALA A 1 194 ? -5.23 -7.223 8.328 1 95.69 194 ALA A N 1
ATOM 1472 C CA . ALA A 1 194 ? -6.445 -6.426 8.461 1 95.69 194 ALA A CA 1
ATOM 1473 C C . ALA A 1 194 ? -7.461 -6.781 7.379 1 95.69 194 ALA A C 1
ATOM 1475 O O . ALA A 1 194 ? -7.082 -7.098 6.25 1 95.69 194 ALA A O 1
ATOM 1476 N N . THR A 1 195 ? -8.727 -6.758 7.742 1 93 195 THR A N 1
ATOM 1477 C CA . THR A 1 195 ? -9.766 -7.141 6.793 1 93 195 THR A CA 1
ATOM 1478 C C . THR A 1 195 ? -10.852 -6.074 6.719 1 93 195 THR A C 1
ATOM 1480 O O . THR A 1 195 ? -11.062 -5.328 7.676 1 93 195 THR A O 1
ATOM 1483 N N . SER A 1 196 ? -11.406 -5.953 5.535 1 87.81 196 SER A N 1
ATOM 1484 C CA . SER A 1 196 ? -12.602 -5.125 5.402 1 87.81 196 SER A CA 1
ATOM 1485 C C . SER A 1 196 ? -13.852 -5.898 5.793 1 87.81 196 SER A C 1
ATOM 1487 O O . SER A 1 196 ? -13.844 -7.133 5.824 1 87.81 196 SER A O 1
ATOM 1489 N N . LYS A 1 197 ? -14.844 -5.105 6.074 1 76.25 197 LYS A N 1
ATOM 1490 C CA . LYS A 1 197 ? -16.156 -5.727 6.242 1 76.25 197 LYS A CA 1
ATOM 1491 C C . LYS A 1 197 ? -16.656 -6.301 4.922 1 76.25 197 LYS A C 1
ATOM 1493 O O . LYS A 1 197 ? -16.172 -5.934 3.85 1 76.25 197 LYS A O 1
ATOM 1498 N N . THR A 1 198 ? -17.469 -7.258 5.102 1 67.38 198 THR A N 1
ATOM 1499 C CA . THR A 1 198 ? -18.094 -7.859 3.932 1 67.38 198 THR A CA 1
ATOM 1500 C C . THR A 1 198 ? -19.312 -7.043 3.484 1 67.38 198 THR A C 1
ATOM 1502 O O . THR A 1 198 ? -20.203 -6.75 4.285 1 67.38 198 THR A O 1
ATOM 1505 N N . THR A 1 199 ? -19.234 -6.613 2.26 1 65.44 199 THR A N 1
ATOM 1506 C CA . THR A 1 199 ? -20.25 -5.676 1.82 1 65.44 199 THR A CA 1
ATOM 1507 C C . THR A 1 199 ? -21.125 -6.293 0.727 1 65.44 199 THR A C 1
ATOM 1509 O O . THR A 1 199 ? -22.219 -5.797 0.436 1 65.44 199 THR A O 1
ATOM 1512 N N . PHE A 1 200 ? -20.625 -7.363 0.121 1 66 200 PHE A N 1
ATOM 1513 C CA . PHE A 1 200 ? -21.359 -7.891 -1.026 1 66 200 PHE A CA 1
ATOM 1514 C C . PHE A 1 200 ? -22.453 -8.852 -0.577 1 66 200 PHE A C 1
ATOM 1516 O O . PHE A 1 200 ? -22.375 -9.445 0.5 1 66 200 PHE A O 1
ATOM 1523 N N . ALA A 1 201 ? -23.453 -8.68 -1.472 1 64.94 201 ALA A N 1
ATOM 1524 C CA . ALA A 1 201 ? -24.453 -9.727 -1.354 1 64.94 201 ALA A CA 1
ATOM 1525 C C . ALA A 1 201 ? -23.844 -11.109 -1.518 1 64.94 201 ALA A C 1
ATOM 1527 O O . ALA A 1 201 ? -23.078 -11.352 -2.459 1 64.94 201 ALA A O 1
ATOM 1528 N N . GLY A 1 202 ? -23.734 -11.898 -0.262 1 70.06 202 GLY A N 1
ATOM 1529 C CA . GLY A 1 202 ? -23.188 -13.25 -0.365 1 70.06 202 GLY A CA 1
ATOM 1530 C C . GLY A 1 202 ? -21.906 -13.438 0.419 1 70.06 202 GLY A C 1
ATOM 1531 O O . GLY A 1 202 ? -21 -14.141 -0.028 1 70.06 202 GLY A O 1
ATOM 1532 N N . ALA A 1 203 ? -21.922 -12.891 1.414 1 77.12 203 ALA A N 1
ATOM 1533 C CA . ALA A 1 203 ? -20.781 -13.055 2.32 1 77.12 203 ALA A CA 1
ATOM 1534 C C . ALA A 1 203 ? -20.453 -14.531 2.514 1 77.12 203 ALA A C 1
ATOM 1536 O O . ALA A 1 203 ? -21.344 -15.367 2.658 1 77.12 203 ALA A O 1
ATOM 1537 N N . VAL A 1 204 ? -19.234 -14.914 2.229 1 83.81 204 VAL A N 1
ATOM 1538 C CA . VAL A 1 204 ? -18.703 -16.25 2.482 1 83.81 204 VAL A CA 1
ATOM 1539 C C . VAL A 1 204 ? -17.828 -16.234 3.73 1 83.81 204 VAL A C 1
ATOM 1541 O O . VAL A 1 204 ? -16.875 -15.453 3.82 1 83.81 204 VAL A O 1
ATOM 1544 N N . LYS A 1 205 ? -18.219 -17.094 4.656 1 81.62 205 LYS A N 1
ATOM 1545 C CA . LYS A 1 205 ? -17.484 -17.156 5.918 1 81.62 205 LYS A CA 1
ATOM 1546 C C . LYS A 1 205 ? -16 -17.438 5.676 1 81.62 205 LYS A C 1
ATOM 1548 O O . LYS A 1 205 ? -15.656 -18.344 4.898 1 81.62 205 LYS A O 1
ATOM 1553 N N . GLY A 1 206 ? -15.203 -16.625 6.254 1 83.56 206 GLY A N 1
ATOM 1554 C CA . GLY A 1 206 ? -13.773 -16.859 6.191 1 83.56 206 GLY A CA 1
ATOM 1555 C C . GLY A 1 206 ? -13.125 -16.281 4.949 1 83.56 206 GLY A C 1
ATOM 1556 O O . GLY A 1 206 ? -11.914 -16.375 4.77 1 83.56 206 GLY A O 1
ATOM 1557 N N . ASP A 1 207 ? -13.898 -15.742 4.082 1 89.5 207 ASP A N 1
ATOM 1558 C CA . ASP A 1 207 ? -13.367 -15.102 2.883 1 89.5 207 ASP A CA 1
ATOM 1559 C C . ASP A 1 207 ? -13.844 -13.656 2.775 1 89.5 207 ASP A C 1
ATOM 1561 O O . ASP A 1 207 ? -14.789 -13.359 2.041 1 89.5 207 ASP A O 1
ATOM 1565 N N . PRO A 1 208 ? -13.109 -12.781 3.34 1 90.31 208 PRO A N 1
ATOM 1566 C CA . PRO A 1 208 ? -13.523 -11.375 3.299 1 90.31 208 PRO A CA 1
ATOM 1567 C C . PRO A 1 208 ? -13.367 -10.75 1.911 1 90.31 208 PRO A C 1
ATOM 1569 O O . PRO A 1 208 ? -12.656 -11.297 1.062 1 90.31 208 PRO A O 1
ATOM 1572 N N . ASP A 1 209 ? -14.031 -9.617 1.726 1 92.69 209 ASP A N 1
ATOM 1573 C CA . ASP A 1 209 ? -14.016 -8.93 0.438 1 92.69 209 ASP A CA 1
ATOM 1574 C C . ASP A 1 209 ? -12.641 -8.344 0.146 1 92.69 209 ASP A C 1
ATOM 1576 O O . ASP A 1 209 ? -12.25 -8.203 -1.016 1 92.69 209 ASP A O 1
ATOM 1580 N N . ALA A 1 210 ? -11.969 -7.957 1.182 1 95.56 210 ALA A N 1
ATOM 1581 C CA . ALA A 1 210 ? -10.617 -7.43 1.041 1 95.56 210 ALA A CA 1
ATOM 1582 C C . ALA A 1 210 ? -9.781 -7.734 2.281 1 95.56 210 ALA A C 1
ATOM 1584 O O . ALA A 1 210 ? -10.281 -7.691 3.404 1 95.56 210 ALA A O 1
ATOM 1585 N N . VAL A 1 211 ? -8.508 -8.031 2.074 1 97 211 VAL A N 1
ATOM 1586 C CA . VAL A 1 211 ? -7.59 -8.312 3.17 1 97 211 VAL A CA 1
ATOM 1587 C C . VAL A 1 211 ? -6.23 -7.672 2.885 1 97 211 VAL A C 1
ATOM 1589 O O . VAL A 1 211 ? -5.809 -7.59 1.729 1 97 211 VAL A O 1
ATOM 1592 N N . GLN A 1 212 ? -5.598 -7.18 3.945 1 98.25 212 GLN A N 1
ATOM 1593 C CA . GLN A 1 212 ? -4.262 -6.586 3.914 1 98.25 212 GLN A CA 1
ATOM 1594 C C . GLN A 1 212 ? -3.305 -7.336 4.836 1 98.25 212 GLN A C 1
ATOM 1596 O O . GLN A 1 212 ? -3.699 -7.789 5.914 1 98.25 212 GLN A O 1
ATOM 1601 N N . LEU A 1 213 ? -2.086 -7.504 4.371 1 98.56 213 LEU A N 1
ATOM 1602 C CA . LEU A 1 213 ? -1.09 -8.219 5.156 1 98.56 213 LEU A CA 1
ATOM 1603 C C . LEU A 1 213 ? 0.231 -7.461 5.188 1 98.56 213 LEU A C 1
ATOM 1605 O O . LEU A 1 213 ? 0.727 -7.027 4.145 1 98.56 213 LEU A O 1
ATOM 1609 N N . LEU A 1 214 ? 0.757 -7.195 6.391 1 98.25 214 LEU A N 1
ATOM 1610 C CA . LEU A 1 214 ? 2.127 -6.734 6.598 1 98.25 214 LEU A CA 1
ATOM 1611 C C . LEU A 1 214 ? 3.012 -7.875 7.094 1 98.25 214 LEU A C 1
ATOM 1613 O O . LEU A 1 214 ? 2.568 -8.711 7.879 1 98.25 214 LEU A O 1
ATOM 1617 N N . CYS A 1 215 ? 4.277 -7.832 6.668 1 97.88 215 CYS A N 1
ATOM 1618 C CA . CYS A 1 215 ? 5.234 -8.82 7.156 1 97.88 215 CYS A CA 1
ATOM 1619 C C . CYS A 1 215 ? 6.645 -8.25 7.191 1 97.88 215 CYS A C 1
ATOM 1621 O O . CYS A 1 215 ? 6.879 -7.137 6.707 1 97.88 215 CYS A O 1
ATOM 1623 N N . ASP A 1 216 ? 7.473 -9.023 7.855 1 96.75 216 ASP A N 1
ATOM 1624 C CA . ASP A 1 216 ? 8.906 -8.75 7.816 1 96.75 216 ASP A CA 1
ATOM 1625 C C . ASP A 1 216 ? 9.602 -9.609 6.762 1 96.75 216 ASP A C 1
ATOM 1627 O O . ASP A 1 216 ? 9.234 -10.766 6.555 1 96.75 216 ASP A O 1
ATOM 1631 N N . LEU A 1 217 ? 10.555 -9.023 6.035 1 97 217 LEU A N 1
ATOM 1632 C CA . LEU A 1 217 ? 11.398 -9.797 5.133 1 97 217 LEU A CA 1
ATOM 1633 C C . LEU A 1 217 ? 12.758 -10.07 5.758 1 97 217 LEU A C 1
ATOM 1635 O O . LEU A 1 217 ? 13.219 -9.312 6.613 1 97 217 LEU A O 1
ATOM 1639 N N . SER A 1 218 ? 13.422 -11.094 5.336 1 95.88 218 SER A N 1
ATOM 1640 C CA . SER A 1 218 ? 14.578 -11.641 6.031 1 95.88 218 SER A CA 1
ATOM 1641 C C . SER A 1 218 ? 15.766 -10.688 5.977 1 95.88 218 SER A C 1
ATOM 1643 O O . SER A 1 218 ? 16.703 -10.812 6.758 1 95.88 218 SER A O 1
ATOM 1645 N N . ASP A 1 219 ? 15.781 -9.742 5.035 1 92.19 219 ASP A N 1
ATOM 1646 C CA . ASP A 1 219 ? 16.891 -8.789 4.965 1 92.19 219 ASP A CA 1
ATOM 1647 C C . ASP A 1 219 ? 16.594 -7.547 5.805 1 92.19 219 ASP A C 1
ATOM 1649 O O . ASP A 1 219 ? 17.391 -6.609 5.824 1 92.19 219 ASP A O 1
ATOM 1653 N N . GLY A 1 220 ? 15.461 -7.488 6.414 1 92.5 220 GLY A N 1
ATOM 1654 C CA . GLY A 1 220 ? 15.117 -6.363 7.266 1 92.5 220 GLY A CA 1
ATOM 1655 C C . GLY A 1 220 ? 14.125 -5.41 6.629 1 92.5 220 GLY A C 1
ATOM 1656 O O . GLY A 1 220 ? 13.727 -4.418 7.242 1 92.5 220 GLY A O 1
ATOM 1657 N N . SER A 1 221 ? 13.719 -5.625 5.449 1 94.56 221 SER A N 1
ATOM 1658 C CA . SER A 1 221 ? 12.68 -4.824 4.812 1 94.56 221 SER A CA 1
ATOM 1659 C C . SER A 1 221 ? 11.289 -5.32 5.199 1 94.56 221 SER A C 1
ATOM 1661 O O . SER A 1 221 ? 11.148 -6.34 5.875 1 94.56 221 SER A O 1
ATOM 1663 N N . SER A 1 222 ? 10.305 -4.539 4.895 1 97.12 222 SER A N 1
ATOM 1664 C CA . SER A 1 222 ? 8.922 -4.934 5.129 1 97.12 222 SER A CA 1
ATOM 1665 C C . SER A 1 222 ? 8.234 -5.344 3.828 1 97.12 222 SER A C 1
ATOM 1667 O O . SER A 1 222 ? 8.656 -4.934 2.744 1 97.12 222 SER A O 1
ATOM 1669 N N . GLY A 1 223 ? 7.262 -6.184 3.969 1 98.44 223 GLY A N 1
ATOM 1670 C CA . GLY A 1 223 ? 6.391 -6.555 2.867 1 98.44 223 GLY A CA 1
ATOM 1671 C C . GLY A 1 223 ? 4.941 -6.164 3.096 1 98.44 223 GLY A C 1
ATOM 1672 O O . GLY A 1 223 ? 4.449 -6.219 4.223 1 98.44 223 GLY A O 1
ATOM 1673 N N . LEU A 1 224 ? 4.27 -5.742 2.055 1 98.75 224 LEU A N 1
ATOM 1674 C CA . LEU A 1 224 ? 2.838 -5.469 2.045 1 98.75 224 LEU A CA 1
ATOM 1675 C C . LEU A 1 224 ? 2.141 -6.258 0.941 1 98.75 224 LEU A C 1
ATOM 1677 O O . LEU A 1 224 ? 2.572 -6.23 -0.214 1 98.75 224 LEU A O 1
ATOM 1681 N N . VAL A 1 225 ? 1.109 -6.98 1.289 1 98.81 225 VAL A N 1
ATOM 1682 C CA . VAL A 1 225 ? 0.246 -7.656 0.326 1 98.81 225 VAL A CA 1
ATOM 1683 C C . VAL A 1 225 ? -1.188 -7.152 0.474 1 98.81 225 VAL A C 1
ATOM 1685 O O . VAL A 1 225 ? -1.778 -7.246 1.552 1 98.81 225 VAL A O 1
ATOM 1688 N N . SER A 1 226 ? -1.694 -6.598 -0.57 1 98.81 226 SER A N 1
ATOM 1689 C CA . SER A 1 226 ? -3.049 -6.051 -0.601 1 98.81 226 SER A CA 1
ATOM 1690 C C . SER A 1 226 ? -3.932 -6.824 -1.576 1 98.81 226 SER A C 1
ATOM 1692 O O . SER A 1 226 ? -3.668 -6.84 -2.781 1 98.81 226 SER A O 1
ATOM 1694 N N . LEU A 1 227 ? -4.984 -7.465 -1.043 1 98.31 227 LEU A N 1
ATOM 1695 C CA . LEU A 1 227 ? -5.879 -8.281 -1.852 1 98.31 227 LEU A CA 1
ATOM 1696 C C . LEU A 1 227 ? -7.316 -7.777 -1.747 1 98.31 227 LEU A C 1
ATOM 1698 O O . LEU A 1 227 ? -7.762 -7.375 -0.67 1 98.31 227 LEU A O 1
ATOM 1702 N N . GLY A 1 228 ? -8.031 -7.812 -2.867 1 96.56 228 GLY A N 1
ATOM 1703 C CA . GLY A 1 228 ? -9.445 -7.477 -2.875 1 96.56 228 GLY A CA 1
ATOM 1704 C C . GLY A 1 228 ? -10.227 -8.211 -3.949 1 96.56 228 GLY A C 1
ATOM 1705 O O . GLY A 1 228 ? -9.719 -8.43 -5.051 1 96.56 228 GLY A O 1
ATOM 1706 N N . ARG A 1 229 ? -11.5 -8.516 -3.672 1 94.75 229 ARG A N 1
ATOM 1707 C CA . ARG A 1 229 ? -12.344 -9.32 -4.551 1 94.75 229 ARG A CA 1
ATOM 1708 C C . ARG A 1 229 ? -13.219 -8.438 -5.434 1 94.75 229 ARG A C 1
ATOM 1710 O O . ARG A 1 229 ? -14.062 -8.938 -6.176 1 94.75 229 ARG A O 1
ATOM 1717 N N . ARG A 1 230 ? -13.047 -7.141 -5.348 1 92.88 230 ARG A N 1
ATOM 1718 C CA . ARG A 1 230 ? -13.805 -6.234 -6.203 1 92.88 230 ARG A CA 1
ATOM 1719 C C . ARG A 1 230 ? -13.008 -4.969 -6.504 1 92.88 230 ARG A C 1
ATOM 1721 O O . ARG A 1 230 ? -12.609 -4.25 -5.59 1 92.88 230 ARG A O 1
ATOM 1728 N N . PHE A 1 231 ? -12.805 -4.707 -7.688 1 95.69 231 PHE A N 1
ATOM 1729 C CA . PHE A 1 231 ? -12.117 -3.553 -8.25 1 95.69 231 PHE A CA 1
ATOM 1730 C C . PHE A 1 231 ? -12.797 -3.1 -9.539 1 95.69 231 PHE A C 1
ATOM 1732 O O . PHE A 1 231 ? -12.492 -3.611 -10.617 1 95.69 231 PHE A O 1
ATOM 1739 N N . PRO A 1 232 ? -13.641 -2.133 -9.469 1 95 232 PRO A N 1
ATOM 1740 C CA . PRO A 1 232 ? -14.547 -1.786 -10.57 1 95 232 PRO A CA 1
ATOM 1741 C C . PRO A 1 232 ? -13.805 -1.489 -11.875 1 95 232 PRO A C 1
ATOM 1743 O O . PRO A 1 232 ? -14.297 -1.826 -12.953 1 95 232 PRO A O 1
ATOM 1746 N N . PRO A 1 233 ? -12.617 -0.944 -11.844 1 95.12 233 PRO A N 1
ATOM 1747 C CA . PRO A 1 233 ? -11.945 -0.675 -13.117 1 95.12 233 PRO A CA 1
ATOM 1748 C C . PRO A 1 233 ? -11.562 -1.951 -13.859 1 95.12 233 PRO A C 1
ATOM 1750 O O . PRO A 1 233 ? -11.211 -1.898 -15.039 1 95.12 233 PRO A O 1
ATOM 1753 N N . GLY A 1 234 ? -11.547 -3.092 -13.203 1 96 234 GLY A N 1
ATOM 1754 C CA . GLY A 1 234 ? -11.117 -4.359 -13.781 1 96 234 GLY A CA 1
ATOM 1755 C C . GLY A 1 234 ? -10.102 -5.094 -12.922 1 96 234 GLY A C 1
ATOM 1756 O O . GLY A 1 234 ? -9.758 -4.629 -11.828 1 96 234 GLY A O 1
ATOM 1757 N N . ASP A 1 235 ? -9.641 -6.258 -13.383 1 96.62 235 ASP A N 1
ATOM 1758 C CA . ASP A 1 235 ? -8.578 -6.977 -12.68 1 96.62 235 ASP A CA 1
ATOM 1759 C C . ASP A 1 235 ? -7.273 -6.188 -12.711 1 96.62 235 ASP A C 1
ATOM 1761 O O . ASP A 1 235 ? -6.922 -5.594 -13.734 1 96.62 235 ASP A O 1
ATOM 1765 N N . ALA A 1 236 ? -6.625 -6.172 -11.578 1 97.75 236 ALA A N 1
ATOM 1766 C CA . ALA A 1 236 ? -5.391 -5.395 -11.523 1 97.75 236 ALA A CA 1
ATOM 1767 C C . ALA A 1 236 ? -4.355 -6.066 -10.633 1 97.75 236 ALA A C 1
ATOM 1769 O O . ALA A 1 236 ? -4.699 -6.645 -9.594 1 97.75 236 ALA A O 1
ATOM 1770 N N . CYS A 1 237 ? -3.1 -6.035 -11.031 1 98.38 237 CYS A N 1
ATOM 1771 C CA . CYS A 1 237 ? -1.93 -6.414 -10.242 1 98.38 237 CYS A CA 1
ATOM 1772 C C . CYS A 1 237 ? -0.792 -5.418 -10.445 1 98.38 237 CYS A C 1
ATOM 1774 O O . CYS A 1 237 ? -0.509 -5.016 -11.578 1 98.38 237 CYS A O 1
ATOM 1776 N N . TRP A 1 238 ? -0.188 -5 -9.375 1 98.19 238 TRP A N 1
ATOM 1777 C CA . TRP A 1 238 ? 1.004 -4.168 -9.508 1 98.19 238 TRP A CA 1
ATOM 1778 C C . TRP A 1 238 ? 1.911 -4.32 -8.289 1 98.19 238 TRP A C 1
ATOM 1780 O O . TRP A 1 238 ? 1.529 -4.941 -7.293 1 98.19 238 TRP A O 1
ATOM 1790 N N . THR A 1 239 ? 3.135 -3.873 -8.461 1 98.62 239 THR A N 1
ATOM 1791 C CA . THR A 1 239 ? 4.156 -3.965 -7.43 1 98.62 239 THR A CA 1
ATOM 1792 C C . THR A 1 239 ? 4.906 -2.641 -7.289 1 98.62 239 THR A C 1
ATOM 1794 O O . THR A 1 239 ? 5.164 -1.96 -8.281 1 98.62 239 THR A O 1
ATOM 1797 N N . GLN A 1 240 ? 5.148 -2.271 -6.086 1 98.56 240 GLN A N 1
ATOM 1798 C CA . GLN A 1 240 ? 6.004 -1.134 -5.766 1 98.56 240 GLN A CA 1
ATOM 1799 C C . GLN A 1 240 ? 7.191 -1.562 -4.906 1 98.56 240 GLN A C 1
ATOM 1801 O O . GLN A 1 240 ? 7.027 -2.32 -3.945 1 98.56 240 GLN A O 1
ATOM 1806 N N . VAL A 1 241 ? 8.344 -1.104 -5.266 1 98.44 241 VAL A N 1
ATOM 1807 C CA . VAL A 1 241 ? 9.555 -1.412 -4.508 1 98.44 241 VAL A CA 1
ATOM 1808 C C . VAL A 1 241 ? 10.266 -0.117 -4.125 1 98.44 241 VAL A C 1
ATOM 1810 O O . VAL A 1 241 ? 10.625 0.68 -4.992 1 98.44 241 VAL A O 1
ATOM 1813 N N . PHE A 1 242 ? 10.406 0.081 -2.803 1 97.69 242 PHE A N 1
ATOM 1814 C CA . PHE A 1 242 ? 11.07 1.249 -2.23 1 97.69 242 PHE A CA 1
ATOM 1815 C C . PHE A 1 242 ? 12.469 0.894 -1.734 1 97.69 242 PHE A C 1
ATOM 1817 O O . PHE A 1 242 ? 12.625 -0.008 -0.911 1 97.69 242 PHE A O 1
ATOM 1824 N N . GLY A 1 243 ? 13.469 1.581 -2.254 1 95.75 243 GLY A N 1
ATOM 1825 C CA . GLY A 1 243 ? 14.844 1.337 -1.826 1 95.75 243 GLY A CA 1
ATOM 1826 C C . GLY A 1 243 ? 15.625 2.611 -1.573 1 95.75 243 GLY A C 1
ATOM 1827 O O . GLY A 1 243 ? 15.156 3.705 -1.898 1 95.75 243 GLY A O 1
ATOM 1828 N N . THR A 1 244 ? 16.812 2.473 -0.988 1 93.69 244 THR A N 1
ATOM 1829 C CA . THR A 1 244 ? 17.656 3.596 -0.598 1 93.69 244 THR A CA 1
ATOM 1830 C C . THR A 1 244 ? 18.156 4.352 -1.827 1 93.69 244 THR A C 1
ATOM 1832 O O . THR A 1 244 ? 18.484 5.535 -1.74 1 93.69 244 THR A O 1
ATOM 1835 N N . SER A 1 245 ? 18.172 3.648 -2.977 1 94.94 245 SER A N 1
ATOM 1836 C CA . SER A 1 245 ? 18.781 4.266 -4.148 1 94.94 245 SER A CA 1
ATOM 1837 C C . SER A 1 245 ? 17.781 4.418 -5.285 1 94.94 245 SER A C 1
ATOM 1839 O O . SER A 1 245 ? 18.109 4.945 -6.348 1 94.94 245 SER A O 1
ATOM 1841 N N . GLY A 1 246 ? 16.562 3.924 -4.992 1 95.25 246 GLY A N 1
ATOM 1842 C CA . GLY A 1 246 ? 15.602 4.027 -6.082 1 95.25 246 GLY A CA 1
ATOM 1843 C C . GLY A 1 246 ? 14.203 3.582 -5.695 1 95.25 246 GLY A C 1
ATOM 1844 O O . GLY A 1 246 ? 13.992 3.055 -4.598 1 95.25 246 GLY A O 1
ATOM 1845 N N . PHE A 1 247 ? 13.25 3.916 -6.57 1 97.75 247 PHE A N 1
ATOM 1846 C CA . PHE A 1 247 ? 11.852 3.496 -6.523 1 97.75 247 PHE A CA 1
ATOM 1847 C C . PHE A 1 247 ? 11.43 2.883 -7.855 1 97.75 247 PHE A C 1
ATOM 1849 O O . PHE A 1 247 ? 11.805 3.375 -8.922 1 97.75 247 PHE A O 1
ATOM 1856 N N . ALA A 1 248 ? 10.742 1.712 -7.754 1 98.38 248 ALA A N 1
ATOM 1857 C CA . ALA A 1 248 ? 10.195 1.09 -8.961 1 98.38 248 ALA A CA 1
ATOM 1858 C C . ALA A 1 248 ? 8.727 0.719 -8.773 1 98.38 248 ALA A C 1
ATOM 1860 O O . ALA A 1 248 ? 8.328 0.251 -7.703 1 98.38 248 ALA A O 1
ATOM 1861 N N . GLU A 1 249 ? 7.922 1.011 -9.75 1 97.56 249 GLU A N 1
ATOM 1862 C CA . GLU A 1 249 ? 6.523 0.6 -9.812 1 97.56 249 GLU A CA 1
ATOM 1863 C C . GLU A 1 249 ? 6.219 -0.121 -11.125 1 97.56 249 GLU A C 1
ATOM 1865 O O . GLU A 1 249 ? 6.566 0.365 -12.203 1 97.56 249 GLU A O 1
ATOM 1870 N N . ALA A 1 250 ? 5.66 -1.344 -11.016 1 97.56 250 ALA A N 1
ATOM 1871 C CA . ALA A 1 250 ? 5.246 -2.113 -12.188 1 97.56 250 ALA A CA 1
ATOM 1872 C C . ALA A 1 250 ? 3.754 -2.434 -12.133 1 97.56 250 ALA A C 1
ATOM 1874 O O . ALA A 1 250 ? 3.338 -3.373 -11.453 1 97.56 250 ALA A O 1
ATOM 1875 N N . ARG A 1 251 ? 2.918 -1.705 -12.898 1 97.25 251 ARG A N 1
ATOM 1876 C CA . ARG A 1 251 ? 1.514 -2.053 -13.094 1 97.25 251 ARG A CA 1
ATOM 1877 C C . ARG A 1 251 ? 1.347 -3.025 -14.258 1 97.25 251 ARG A C 1
ATOM 1879 O O . ARG A 1 251 ? 0.765 -2.676 -15.281 1 97.25 251 ARG A O 1
ATOM 1886 N N . PHE A 1 252 ? 1.698 -4.246 -14.016 1 97.25 252 PHE A N 1
ATOM 1887 C CA . PHE A 1 252 ? 1.905 -5.184 -15.117 1 97.25 252 PHE A CA 1
ATOM 1888 C C . PHE A 1 252 ? 0.585 -5.812 -15.547 1 97.25 252 PHE A C 1
ATOM 1890 O O . PHE A 1 252 ? 0.494 -6.395 -16.625 1 97.25 252 PHE A O 1
ATOM 1897 N N . PHE A 1 253 ? -0.42 -5.855 -14.734 1 97.31 253 PHE A N 1
ATOM 1898 C CA . PHE A 1 253 ? -1.787 -6.25 -15.055 1 97.31 253 PHE A CA 1
ATOM 1899 C C . PHE A 1 253 ? -2.77 -5.145 -14.688 1 97.31 253 PHE A C 1
ATOM 1901 O O . PHE A 1 253 ? -3.092 -4.953 -13.516 1 97.31 253 PHE A O 1
ATOM 1908 N N . TRP A 1 254 ? -3.18 -4.398 -15.648 1 96.44 254 TRP A N 1
ATOM 1909 C CA . TRP A 1 254 ? -3.977 -3.193 -15.445 1 96.44 254 TRP A CA 1
ATOM 1910 C C . TRP A 1 254 ? -4.91 -2.949 -16.625 1 96.44 254 TRP A C 1
ATOM 1912 O O . TRP A 1 254 ? -4.484 -3.016 -17.781 1 96.44 254 TRP A O 1
ATOM 1922 N N . PRO A 1 255 ? -6.121 -2.717 -16.344 1 92.94 255 PRO A N 1
ATOM 1923 C CA . PRO A 1 255 ? -7.035 -2.449 -17.469 1 92.94 255 PRO A CA 1
ATOM 1924 C C . PRO A 1 255 ? -6.566 -1.295 -18.344 1 92.94 255 PRO A C 1
ATOM 1926 O O . PRO A 1 255 ? -6.031 -0.305 -17.844 1 92.94 255 PRO A O 1
ATOM 1929 N N . PRO A 1 256 ? -6.805 -1.542 -19.609 1 90.25 256 PRO A N 1
ATOM 1930 C CA . PRO A 1 256 ? -7.438 -2.652 -20.328 1 90.25 256 PRO A CA 1
ATOM 1931 C C . PRO A 1 256 ? -6.43 -3.678 -20.844 1 90.25 256 PRO A C 1
ATOM 1933 O O . PRO A 1 256 ? -6.805 -4.617 -21.547 1 90.25 256 PRO A O 1
ATOM 1936 N N . ASP A 1 257 ? -5.188 -3.525 -20.422 1 91.12 257 ASP A N 1
ATOM 1937 C CA . ASP A 1 257 ? -4.121 -4.262 -21.094 1 91.12 257 ASP A CA 1
ATOM 1938 C C . ASP A 1 257 ? -3.803 -5.562 -20.359 1 91.12 257 ASP A C 1
ATOM 1940 O O . ASP A 1 257 ? -2.973 -6.352 -20.812 1 91.12 257 ASP A O 1
ATOM 1944 N N . GLY A 1 258 ? -4.5 -5.836 -19.344 1 93.56 258 GLY A N 1
ATOM 1945 C CA . GLY A 1 258 ? -4.172 -6.949 -18.469 1 93.56 258 GLY A CA 1
ATOM 1946 C C . GLY A 1 258 ? -4.258 -8.297 -19.156 1 93.56 258 GLY A C 1
ATOM 1947 O O . GLY A 1 258 ? -3.418 -9.172 -18.938 1 93.56 258 GLY A O 1
ATOM 1948 N N . GLU A 1 259 ? -5.156 -8.445 -20.031 1 92.44 259 GLU A N 1
ATOM 1949 C CA . GLU A 1 259 ? -5.379 -9.742 -20.672 1 92.44 259 GLU A CA 1
ATOM 1950 C C . GLU A 1 259 ? -4.219 -10.109 -21.594 1 92.44 259 GLU A C 1
ATOM 1952 O O . GLU A 1 259 ? -3.764 -11.258 -21.594 1 92.44 259 GLU A O 1
ATOM 1957 N N . ALA A 1 260 ? -3.785 -9.164 -22.406 1 95.81 260 ALA A N 1
ATOM 1958 C CA . ALA A 1 260 ? -2.666 -9.414 -23.312 1 95.81 260 ALA A CA 1
ATOM 1959 C C . ALA A 1 260 ? -1.411 -9.805 -22.531 1 95.81 260 ALA A C 1
ATOM 1961 O O . ALA A 1 260 ? -0.684 -10.719 -22.938 1 95.81 260 ALA A O 1
ATOM 1962 N N . VAL A 1 261 ? -1.16 -9.133 -21.422 1 96.75 261 VAL A N 1
ATOM 1963 C CA . VAL A 1 261 ? -0.011 -9.438 -20.578 1 96.75 261 VAL A CA 1
ATOM 1964 C C . VAL A 1 261 ? -0.136 -10.859 -20.031 1 96.75 261 VAL A C 1
ATOM 1966 O O . VAL A 1 261 ? 0.832 -11.625 -20.047 1 96.75 261 VAL A O 1
ATOM 1969 N N . PHE A 1 262 ? -1.295 -11.203 -19.672 1 97.12 262 PHE A N 1
ATOM 1970 C CA . PHE A 1 262 ? -1.582 -12.516 -19.109 1 97.12 262 PHE A CA 1
ATOM 1971 C C . PHE A 1 262 ? -1.342 -13.617 -20.141 1 97.12 262 PHE A C 1
ATOM 1973 O O . PHE A 1 262 ? -0.597 -14.562 -19.875 1 97.12 262 PHE A O 1
ATOM 1980 N N . LEU A 1 263 ? -1.864 -13.438 -21.312 1 97.69 263 LEU A N 1
ATOM 1981 C CA . LEU A 1 263 ? -1.736 -14.438 -22.359 1 97.69 263 LEU A CA 1
ATOM 1982 C C . LEU A 1 263 ? -0.282 -14.594 -22.797 1 97.69 263 LEU A C 1
ATOM 1984 O O . LEU A 1 263 ? 0.199 -15.711 -22.984 1 97.69 263 LEU A O 1
ATOM 1988 N N . ASN A 1 264 ? 0.361 -13.469 -22.875 1 98.06 264 ASN A N 1
ATOM 1989 C CA . ASN A 1 264 ? 1.769 -13.516 -23.25 1 98.06 264 ASN A CA 1
ATOM 1990 C C . ASN A 1 264 ? 2.613 -14.227 -22.203 1 98.06 264 ASN A C 1
ATOM 1992 O O . ASN A 1 264 ? 3.518 -14.992 -22.547 1 98.06 264 ASN A O 1
ATOM 1996 N N . ALA A 1 265 ? 2.336 -14 -20.969 1 98.38 265 ALA A N 1
ATOM 1997 C CA . ALA A 1 265 ? 3.076 -14.633 -19.891 1 98.38 265 ALA A CA 1
ATOM 1998 C C . ALA A 1 265 ? 2.799 -16.141 -19.844 1 98.38 265 ALA A C 1
ATOM 2000 O O . ALA A 1 265 ? 3.705 -16.938 -19.594 1 98.38 265 ALA A O 1
ATOM 2001 N N . LEU A 1 266 ? 1.558 -16.5 -20.062 1 98.56 266 LEU A N 1
ATOM 2002 C CA . LEU A 1 266 ? 1.205 -17.906 -20.094 1 98.56 266 LEU A CA 1
ATOM 2003 C C . LEU A 1 266 ? 1.914 -18.625 -21.25 1 98.56 266 LEU A C 1
ATOM 2005 O O . LEU A 1 266 ? 2.389 -19.75 -21.078 1 98.56 266 LEU A O 1
ATOM 2009 N N . GLN A 1 267 ? 1.957 -18 -22.391 1 98.5 267 GLN A N 1
ATOM 2010 C CA . GLN A 1 267 ? 2.686 -18.578 -23.516 1 98.5 267 GLN A CA 1
ATOM 2011 C C . GLN A 1 267 ? 4.156 -18.797 -23.156 1 98.5 267 GLN A C 1
ATOM 2013 O O . GLN A 1 267 ? 4.703 -19.875 -23.406 1 98.5 267 GLN A O 1
ATOM 2018 N N . ALA A 1 268 ? 4.75 -17.781 -22.609 1 98.44 268 ALA A N 1
ATOM 2019 C CA . ALA A 1 268 ? 6.156 -17.875 -22.219 1 98.44 268 ALA A CA 1
ATOM 2020 C C . ALA A 1 268 ? 6.363 -18.969 -21.172 1 98.44 268 ALA A C 1
ATOM 2022 O O . ALA A 1 268 ? 7.375 -19.672 -21.203 1 98.44 268 ALA A O 1
ATOM 2023 N N . GLN A 1 269 ? 5.453 -19.109 -20.25 1 98.62 269 GLN A N 1
ATOM 2024 C CA . GLN A 1 269 ? 5.508 -20.172 -19.25 1 98.62 269 GLN A CA 1
ATOM 2025 C C . GLN A 1 269 ? 5.453 -21.547 -19.906 1 98.62 269 GLN A C 1
ATOM 2027 O O . GLN A 1 269 ? 6.242 -22.438 -19.562 1 98.62 269 GLN A O 1
ATOM 2032 N N . LEU A 1 270 ? 4.543 -21.688 -20.859 1 98.5 270 LEU A N 1
ATOM 2033 C CA . LEU A 1 270 ? 4.434 -22.938 -21.594 1 98.5 270 LEU A CA 1
ATOM 2034 C C . LEU A 1 270 ? 5.738 -23.266 -22.312 1 98.5 270 LEU A C 1
ATOM 2036 O O . LEU A 1 270 ? 6.207 -24.406 -22.266 1 98.5 270 LEU A O 1
ATOM 2040 N N . GLU A 1 271 ? 6.285 -22.297 -22.906 1 98.25 271 GLU A N 1
ATOM 2041 C CA . GLU A 1 271 ? 7.512 -22.484 -23.672 1 98.25 271 GLU A CA 1
ATOM 2042 C C . GLU A 1 271 ? 8.688 -22.797 -22.75 1 98.25 271 GLU A C 1
ATOM 2044 O O . GLU A 1 271 ? 9.555 -23.609 -23.094 1 98.25 271 GLU A O 1
ATOM 2049 N N . ASP A 1 272 ? 8.727 -22.141 -21.625 1 98.38 272 ASP A N 1
ATOM 2050 C CA . ASP A 1 272 ? 9.75 -22.469 -20.641 1 98.38 272 ASP A CA 1
ATOM 2051 C C . ASP A 1 272 ? 9.617 -23.906 -20.156 1 98.38 272 ASP A C 1
ATOM 2053 O O . ASP A 1 272 ? 10.617 -24.625 -20.031 1 98.38 272 ASP A O 1
ATOM 2057 N N . PHE A 1 273 ? 8.422 -24.297 -19.922 1 98.38 273 PHE A N 1
ATOM 2058 C CA . PHE A 1 273 ? 8.156 -25.672 -19.516 1 98.38 273 PHE A CA 1
ATOM 2059 C C . PHE A 1 273 ? 8.688 -26.641 -20.547 1 98.38 273 PHE A C 1
ATOM 2061 O O . PHE A 1 273 ? 9.328 -27.641 -20.203 1 98.38 273 PHE A O 1
ATOM 2068 N N . VAL A 1 274 ? 8.422 -26.406 -21.797 1 97.62 274 VAL A N 1
ATOM 2069 C CA . VAL A 1 274 ? 8.852 -27.266 -22.906 1 97.62 274 VAL A CA 1
ATOM 2070 C C . VAL A 1 274 ? 10.375 -27.359 -22.922 1 97.62 274 VAL A C 1
ATOM 2072 O O . VAL A 1 274 ? 10.945 -28.438 -23.062 1 97.62 274 VAL A O 1
ATOM 2075 N N . GLN A 1 275 ? 11 -26.234 -22.75 1 96.69 275 GLN A N 1
ATOM 2076 C CA . GLN A 1 275 ? 12.461 -26.219 -22.734 1 96.69 275 GLN A CA 1
ATOM 2077 C C . GLN A 1 275 ? 13.008 -27.047 -21.578 1 96.69 275 GLN A C 1
ATOM 2079 O O . GLN A 1 275 ? 13.953 -27.812 -21.766 1 96.69 275 GLN A O 1
ATOM 2084 N N . ALA A 1 276 ? 12.461 -26.922 -20.453 1 97.12 276 ALA A N 1
ATOM 2085 C CA . ALA A 1 276 ? 12.883 -27.703 -19.297 1 97.12 276 ALA A CA 1
ATOM 2086 C C . ALA A 1 276 ? 12.625 -29.188 -19.5 1 97.12 276 ALA A C 1
ATOM 2088 O O . ALA A 1 276 ? 13.469 -30.016 -19.156 1 97.12 276 ALA A O 1
ATOM 2089 N N . ALA A 1 277 ? 11.453 -29.5 -20.016 1 96.31 277 ALA A N 1
ATOM 2090 C CA . ALA A 1 277 ? 11.07 -30.875 -20.266 1 96.31 277 ALA A CA 1
ATOM 2091 C C . ALA A 1 277 ? 12.039 -31.547 -21.234 1 96.31 277 ALA A C 1
ATOM 2093 O O . ALA A 1 277 ? 12.242 -32.75 -21.188 1 96.31 277 ALA A O 1
ATOM 2094 N N . ARG A 1 278 ? 12.656 -30.766 -22.094 1 95.06 278 ARG A N 1
ATOM 2095 C CA . ARG A 1 278 ? 13.594 -31.281 -23.094 1 95.06 278 ARG A CA 1
ATOM 2096 C C . ARG A 1 278 ? 15.023 -31.266 -22.547 1 95.06 278 ARG A C 1
ATOM 2098 O O . ARG A 1 278 ? 15.977 -31.469 -23.312 1 95.06 278 ARG A O 1
ATOM 2105 N N . GLY A 1 279 ? 15.18 -30.922 -21.344 1 94 279 GLY A N 1
ATOM 2106 C CA . GLY A 1 279 ? 16.484 -31.031 -20.703 1 94 279 GLY A CA 1
ATOM 2107 C C . GLY A 1 279 ? 17.156 -29.703 -20.453 1 94 279 GLY A C 1
ATOM 2108 O O . GLY A 1 279 ? 18.25 -29.641 -19.906 1 94 279 GLY A O 1
ATOM 2109 N N . GLY A 1 280 ? 16.484 -28.578 -20.781 1 94.38 280 GLY A N 1
ATOM 2110 C CA . GLY A 1 280 ? 17.031 -27.266 -20.516 1 94.38 280 GLY A CA 1
ATOM 2111 C C . GLY A 1 280 ? 16.844 -26.828 -19.062 1 94.38 280 GLY A C 1
ATOM 2112 O O . GLY A 1 280 ? 16.141 -27.5 -18.297 1 94.38 280 GLY A O 1
ATOM 2113 N N . ALA A 1 281 ? 17.422 -25.734 -18.719 1 93.19 281 ALA A N 1
ATOM 2114 C CA . ALA A 1 281 ? 17.312 -25.172 -17.375 1 93.19 281 ALA A CA 1
ATOM 2115 C C . ALA A 1 281 ? 15.961 -24.5 -17.172 1 93.19 281 ALA A C 1
ATOM 2117 O O . ALA A 1 281 ? 15.57 -23.641 -17.953 1 93.19 281 ALA A O 1
ATOM 2118 N N . PRO A 1 282 ? 15.281 -24.891 -16.203 1 93 282 PRO A N 1
ATOM 2119 C CA . PRO A 1 282 ? 13.977 -24.266 -15.953 1 93 282 PRO A CA 1
ATOM 2120 C C . PRO A 1 282 ? 14.094 -22.859 -15.352 1 93 282 PRO A C 1
ATOM 2122 O O . PRO A 1 282 ? 15.008 -22.594 -14.57 1 93 282 PRO A O 1
ATOM 2125 N N . ARG A 1 283 ? 13.164 -21.969 -15.664 1 94.25 283 ARG A N 1
ATOM 2126 C CA . ARG A 1 283 ? 13.055 -20.641 -15.078 1 94.25 283 ARG A CA 1
ATOM 2127 C C . ARG A 1 283 ? 11.773 -20.516 -14.266 1 94.25 283 ARG A C 1
ATOM 2129 O O . ARG A 1 283 ? 11.586 -19.531 -13.539 1 94.25 283 ARG A O 1
ATOM 2136 N N . GLY A 1 284 ? 10.922 -21.469 -14.391 1 97.88 284 GLY A N 1
ATOM 2137 C CA . GLY A 1 284 ? 9.617 -21.422 -13.742 1 97.88 284 GLY A CA 1
ATOM 2138 C C . GLY A 1 284 ? 9.656 -21.859 -12.289 1 97.88 284 GLY A C 1
ATOM 2139 O O . GLY A 1 284 ? 10.719 -22.203 -11.773 1 97.88 284 GLY A O 1
ATOM 2140 N N . ALA A 1 285 ? 8.531 -21.734 -11.641 1 98.25 285 ALA A N 1
ATOM 2141 C CA . ALA A 1 285 ? 8.414 -22.047 -10.219 1 98.25 285 ALA A CA 1
ATOM 2142 C C . ALA A 1 285 ? 8.453 -23.547 -9.992 1 98.25 285 ALA A C 1
ATOM 2144 O O . ALA A 1 285 ? 7.875 -24.312 -10.766 1 98.25 285 ALA A O 1
ATOM 2145 N N . THR A 1 286 ? 9.047 -23.953 -8.953 1 96.56 286 THR A N 1
ATOM 2146 C CA . THR A 1 286 ? 9.148 -25.359 -8.555 1 96.56 286 THR A CA 1
ATOM 2147 C C . THR A 1 286 ? 8.055 -25.719 -7.559 1 96.56 286 THR A C 1
ATOM 2149 O O . THR A 1 286 ? 7.34 -24.844 -7.07 1 96.56 286 THR A O 1
ATOM 2152 N N . ALA A 1 287 ? 7.98 -27 -7.332 1 94.94 287 ALA A N 1
ATOM 2153 C CA . ALA A 1 287 ? 7.055 -27.453 -6.297 1 94.94 287 ALA A CA 1
ATOM 2154 C C . ALA A 1 287 ? 7.457 -26.906 -4.926 1 94.94 287 ALA A C 1
ATOM 2156 O O . ALA A 1 287 ? 6.598 -26.609 -4.09 1 94.94 287 ALA A O 1
ATOM 2157 N N . SER A 1 288 ? 8.766 -26.766 -4.711 1 96.12 288 SER A N 1
ATOM 2158 C CA . SER A 1 288 ? 9.234 -26.188 -3.457 1 96.12 288 SER A CA 1
ATOM 2159 C C . SER A 1 288 ? 8.773 -24.734 -3.305 1 96.12 288 SER A C 1
ATOM 2161 O O . SER A 1 288 ? 8.469 -24.281 -2.197 1 96.12 288 SER A O 1
ATOM 2163 N N . ASP A 1 289 ? 8.758 -24 -4.387 1 97.75 289 ASP A N 1
ATOM 2164 C CA . ASP A 1 289 ? 8.211 -22.641 -4.363 1 97.75 289 ASP A CA 1
ATOM 2165 C C . ASP A 1 289 ? 6.746 -22.656 -3.945 1 97.75 289 ASP A C 1
ATOM 2167 O O . ASP A 1 289 ? 6.305 -21.797 -3.186 1 97.75 289 ASP A O 1
ATOM 2171 N N . ALA A 1 290 ? 6.016 -23.625 -4.469 1 98.12 290 ALA A N 1
ATOM 2172 C CA . ALA A 1 290 ? 4.602 -23.75 -4.121 1 98.12 290 ALA A CA 1
ATOM 2173 C C . ALA A 1 290 ? 4.422 -24.062 -2.639 1 98.12 290 ALA A C 1
ATOM 2175 O O . ALA A 1 290 ? 3.531 -23.516 -1.985 1 98.12 290 ALA A O 1
ATOM 2176 N N . VAL A 1 291 ? 5.262 -24.938 -2.094 1 98.12 291 VAL A N 1
ATOM 2177 C CA . VAL A 1 291 ? 5.219 -25.266 -0.671 1 98.12 291 VAL A CA 1
ATOM 2178 C C . VAL A 1 291 ? 5.434 -24 0.152 1 98.12 291 VAL A C 1
ATOM 2180 O O . VAL A 1 291 ? 4.684 -23.719 1.095 1 98.12 291 VAL A O 1
ATOM 2183 N N . ALA A 1 292 ? 6.414 -23.219 -0.225 1 98.25 292 ALA A N 1
ATOM 2184 C CA . ALA A 1 292 ? 6.738 -22 0.516 1 98.25 292 ALA A CA 1
ATOM 2185 C C . ALA A 1 292 ? 5.578 -21 0.472 1 98.25 292 ALA A C 1
ATOM 2187 O O . ALA A 1 292 ? 5.18 -20.453 1.504 1 98.25 292 ALA A O 1
ATOM 2188 N N . ALA A 1 293 ? 5.043 -20.75 -0.699 1 98.38 293 ALA A N 1
ATOM 2189 C CA . ALA A 1 293 ? 3.945 -19.797 -0.859 1 98.38 293 ALA A CA 1
ATOM 2190 C C . ALA A 1 293 ? 2.723 -20.234 -0.058 1 98.38 293 ALA A C 1
ATOM 2192 O O . ALA A 1 293 ? 2.092 -19.422 0.62 1 98.38 293 ALA A O 1
ATOM 2193 N N . LEU A 1 294 ? 2.41 -21.547 -0.092 1 98.25 294 LEU A N 1
ATOM 2194 C CA . LEU A 1 294 ? 1.238 -22.062 0.609 1 98.25 294 LEU A CA 1
ATOM 2195 C C . LEU A 1 294 ? 1.469 -22.062 2.117 1 98.25 294 LEU A C 1
ATOM 2197 O O . LEU A 1 294 ? 0.529 -21.875 2.893 1 98.25 294 LEU A O 1
ATOM 2201 N N . THR A 1 295 ? 2.719 -22.297 2.545 1 98.44 295 THR A N 1
ATOM 2202 C CA . THR A 1 295 ? 3.039 -22.219 3.965 1 98.44 295 THR A CA 1
ATOM 2203 C C . THR A 1 295 ? 2.725 -20.812 4.5 1 98.44 295 THR A C 1
ATOM 2205 O O . THR A 1 295 ? 2.107 -20.672 5.559 1 98.44 295 THR A O 1
ATOM 2208 N N . ILE A 1 296 ? 3.1 -19.781 3.801 1 98.44 296 ILE A N 1
ATOM 2209 C CA . ILE A 1 296 ? 2.82 -18.406 4.172 1 98.44 296 ILE A CA 1
ATOM 2210 C C . ILE A 1 296 ? 1.312 -18.156 4.164 1 98.44 296 ILE A C 1
ATOM 2212 O O . ILE A 1 296 ? 0.763 -17.609 5.117 1 98.44 296 ILE A O 1
ATOM 2216 N N . ALA A 1 297 ? 0.667 -18.609 3.105 1 98.06 297 ALA A N 1
ATOM 2217 C CA . ALA A 1 297 ? -0.772 -18.406 2.961 1 98.06 297 ALA A CA 1
ATOM 2218 C C . ALA A 1 297 ? -1.536 -19.047 4.117 1 98.06 297 ALA A C 1
ATOM 2220 O O . ALA A 1 297 ? -2.492 -18.469 4.637 1 98.06 297 ALA A O 1
ATOM 2221 N N . GLU A 1 298 ? -1.132 -20.25 4.484 1 97.31 298 GLU A N 1
ATOM 2222 C CA . GLU A 1 298 ? -1.776 -20.969 5.586 1 97.31 298 GLU A CA 1
ATOM 2223 C C . GLU A 1 298 ? -1.604 -20.203 6.902 1 97.31 298 GLU A C 1
ATOM 2225 O O . GLU A 1 298 ? -2.559 -20.062 7.668 1 97.31 298 GLU A O 1
ATOM 2230 N N . ALA A 1 299 ? -0.418 -19.766 7.152 1 97.44 299 ALA A N 1
ATOM 2231 C CA . ALA A 1 299 ? -0.15 -19 8.367 1 97.44 299 ALA A CA 1
ATOM 2232 C C . ALA A 1 299 ? -0.989 -17.719 8.414 1 97.44 299 ALA A C 1
ATOM 2234 O O . ALA A 1 299 ? -1.576 -17.391 9.445 1 97.44 299 ALA A O 1
ATOM 2235 N N . ALA A 1 300 ? -1.031 -17.031 7.305 1 96.94 300 ALA A N 1
ATOM 2236 C CA . ALA A 1 300 ? -1.807 -15.789 7.207 1 96.94 300 ALA A CA 1
ATOM 2237 C C . ALA A 1 300 ? -3.295 -16.062 7.402 1 96.94 300 ALA A C 1
ATOM 2239 O O . ALA A 1 300 ? -3.992 -15.281 8.055 1 96.94 300 ALA A O 1
ATOM 2240 N N . THR A 1 301 ? -3.77 -17.156 6.805 1 95.56 301 THR A N 1
ATOM 2241 C CA . THR A 1 301 ? -5.176 -17.531 6.914 1 95.56 301 THR A CA 1
ATOM 2242 C C . THR A 1 301 ? -5.543 -17.828 8.367 1 95.56 301 THR A C 1
ATOM 2244 O O . THR A 1 301 ? -6.613 -17.438 8.836 1 95.56 301 THR A O 1
ATOM 2247 N N . GLU A 1 302 ? -4.695 -18.547 9.039 1 95 302 GLU A N 1
ATOM 2248 C CA . GLU A 1 302 ? -4.93 -18.844 10.453 1 95 302 GLU A CA 1
ATOM 2249 C C . GLU A 1 302 ? -5.008 -17.562 11.281 1 95 302 GLU A C 1
ATOM 2251 O O . GLU A 1 302 ? -5.871 -17.438 12.148 1 95 302 GLU A O 1
ATOM 2256 N N . LEU A 1 303 ? -4.125 -16.672 11 1 94.75 303 LEU A N 1
ATOM 2257 C CA . LEU A 1 303 ? -4.117 -15.383 11.695 1 94.75 303 LEU A CA 1
ATOM 2258 C C . LEU A 1 303 ? -5.406 -14.609 11.43 1 94.75 303 LEU A C 1
ATOM 2260 O O . LEU A 1 303 ? -5.988 -14.023 12.344 1 94.75 303 LEU A O 1
ATOM 2264 N N . LEU A 1 304 ? -5.812 -14.586 10.227 1 93.19 304 LEU A N 1
ATOM 2265 C CA . LEU A 1 304 ? -7.039 -13.906 9.82 1 93.19 304 LEU A CA 1
ATOM 2266 C C . LEU A 1 304 ? -8.25 -14.492 10.547 1 93.19 304 LEU A C 1
ATOM 2268 O O . LEU A 1 304 ? -9.109 -13.75 11.023 1 93.19 304 LEU A O 1
ATOM 2272 N N . SER A 1 305 ? -8.312 -15.766 10.609 1 91.38 305 SER A N 1
ATOM 2273 C CA . SER A 1 305 ? -9.422 -16.453 11.266 1 91.38 305 SER A CA 1
ATOM 2274 C C . SER A 1 305 ? -9.5 -16.078 12.742 1 91.38 305 SER A C 1
ATOM 2276 O O . SER A 1 305 ? -10.586 -15.875 13.289 1 91.38 305 SER A O 1
ATOM 2278 N N .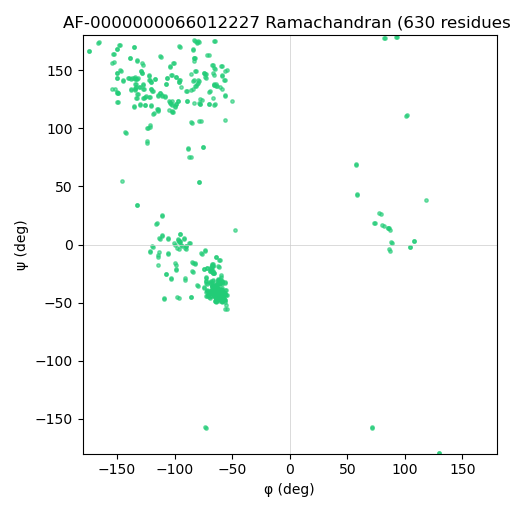 ARG A 1 306 ? -8.359 -16 13.352 1 88.88 306 ARG A N 1
ATOM 2279 C CA . ARG A 1 306 ? -8.312 -15.609 14.758 1 88.88 306 ARG A CA 1
ATOM 2280 C C . ARG A 1 306 ? -8.828 -14.188 14.953 1 88.88 306 ARG A C 1
ATOM 2282 O O . ARG A 1 306 ? -9.555 -13.906 15.906 1 88.88 306 ARG A O 1
ATOM 2289 N N . ASP A 1 307 ? -8.422 -13.336 14.078 1 84.19 307 ASP A N 1
ATOM 2290 C CA . ASP A 1 307 ? -8.836 -11.938 14.156 1 84.19 307 ASP A CA 1
ATOM 2291 C C . ASP A 1 307 ? -10.336 -11.797 13.945 1 84.19 307 ASP A C 1
ATOM 2293 O O . ASP A 1 307 ? -11 -11.031 14.641 1 84.19 307 ASP A O 1
ATOM 2297 N N . LEU A 1 308 ? -10.852 -12.5 13.008 1 81.81 308 LEU A N 1
ATOM 2298 C CA . LEU A 1 308 ? -12.273 -12.445 12.695 1 81.81 308 LEU A CA 1
ATOM 2299 C C . LEU A 1 308 ? -13.102 -13.008 13.844 1 81.81 308 LEU A C 1
ATOM 2301 O O . LEU A 1 308 ? -14.195 -12.516 14.125 1 81.81 308 LEU A O 1
ATOM 2305 N N . ASN A 1 309 ? -12.578 -13.961 14.453 1 79.25 309 ASN A N 1
ATOM 2306 C CA . ASN A 1 309 ? -13.281 -14.562 15.578 1 79.25 309 ASN A CA 1
ATOM 2307 C C . ASN A 1 309 ? -13.281 -13.641 16.797 1 79.25 309 ASN A C 1
ATOM 2309 O O . ASN A 1 309 ? -14.266 -13.578 17.531 1 79.25 309 ASN A O 1
ATOM 2313 N N . LYS A 1 310 ? -12.18 -12.984 17.031 1 72.38 310 LYS A N 1
ATOM 2314 C CA . LYS A 1 310 ? -12.109 -12.031 18.141 1 72.38 310 LYS A CA 1
ATOM 2315 C C . LYS A 1 310 ? -13.109 -10.898 17.938 1 72.38 310 LYS A C 1
ATOM 2317 O O . LYS A 1 310 ? -13.758 -10.461 18.891 1 72.38 310 LYS A O 1
ATOM 2322 N N . ALA A 1 311 ? -13.281 -10.383 16.859 1 70.94 311 ALA A N 1
ATOM 2323 C CA . ALA A 1 311 ? -14.195 -9.297 16.531 1 70.94 311 ALA A CA 1
ATOM 2324 C C . ALA A 1 311 ? -15.648 -9.719 16.766 1 70.94 311 ALA A C 1
ATOM 2326 O O . ALA A 1 311 ? -16.469 -8.922 17.234 1 70.94 311 ALA A O 1
ATOM 2327 N N . GLU A 1 312 ? -15.898 -10.898 16.391 1 64.69 312 GLU A N 1
ATOM 2328 C CA . GLU A 1 312 ? -17.234 -11.43 16.609 1 64.69 312 GLU A CA 1
ATOM 2329 C C . GLU A 1 312 ? -17.531 -11.602 18.094 1 64.69 312 GLU A C 1
ATOM 2331 O O . GLU A 1 312 ? -18.641 -11.352 18.547 1 64.69 312 GLU A O 1
ATOM 2336 N N . GLY A 1 313 ? -16.453 -12.039 18.75 1 56.09 313 GLY A N 1
ATOM 2337 C CA . GLY A 1 313 ? -16.625 -12.203 20.188 1 56.09 313 GLY A CA 1
ATOM 2338 C C . GLY A 1 313 ? -16.812 -10.891 20.922 1 56.09 313 GLY A C 1
ATOM 2339 O O . GLY A 1 313 ? -17.547 -10.828 21.906 1 56.09 313 GLY A O 1
ATOM 2340 N N . ASN A 1 314 ? -16.172 -9.898 20.5 1 51.91 314 ASN A N 1
ATOM 2341 C CA . ASN A 1 314 ? -16.312 -8.594 21.125 1 51.91 314 ASN A CA 1
ATOM 2342 C C . ASN A 1 314 ? -17.656 -7.949 20.797 1 51.91 314 ASN A C 1
ATOM 2344 O O . ASN A 1 314 ? -18.125 -7.059 21.516 1 51.91 314 ASN A O 1
ATOM 2348 N N . ASN A 1 315 ? -18.297 -8.133 19.672 1 42.03 315 ASN A N 1
ATOM 2349 C CA . ASN A 1 315 ? -19.625 -7.633 19.344 1 42.03 315 ASN A CA 1
ATOM 2350 C C . ASN A 1 315 ? -20.703 -8.297 20.203 1 42.03 315 ASN A C 1
ATOM 2352 O O . ASN A 1 315 ? -21.844 -7.84 20.219 1 42.03 315 ASN A O 1
ATOM 2356 N N . VAL A 1 316 ? -20.547 -9.414 20.719 1 38.59 316 VAL A N 1
ATOM 2357 C CA . VAL A 1 316 ? -21.484 -10.102 21.594 1 38.59 316 VAL A CA 1
ATOM 2358 C C . VAL A 1 316 ? -21.328 -9.578 23.016 1 38.59 316 VAL A C 1
ATOM 2360 O O . VAL A 1 316 ? -22.125 -9.922 23.891 1 38.59 316 VAL A O 1
ATOM 2363 N N . ARG A 1 317 ? -20.328 -8.938 23.312 1 32.91 317 ARG A N 1
ATOM 2364 C CA . ARG A 1 317 ? -20.344 -8.469 24.703 1 32.91 317 ARG A CA 1
ATOM 2365 C C . ARG A 1 317 ? -21 -7.09 24.797 1 32.91 317 ARG A C 1
ATOM 2367 O O . ARG A 1 317 ? -20.719 -6.207 23.984 1 32.91 317 ARG A O 1
ATOM 2374 N N . MET B 1 1 ? -11.367 44.844 -0.035 1 66.06 1 MET B N 1
ATOM 2375 C CA . MET B 1 1 ? -11.133 44.562 1.378 1 66.06 1 MET B CA 1
ATOM 2376 C C . MET B 1 1 ? -9.648 44.688 1.719 1 66.06 1 MET B C 1
ATOM 2378 O O . MET B 1 1 ? -8.789 44.406 0.879 1 66.06 1 MET B O 1
ATOM 2382 N N . THR B 1 2 ? -9.25 45.344 2.906 1 85.44 2 THR B N 1
ATOM 2383 C CA . THR B 1 2 ? -7.859 45.5 3.314 1 85.44 2 THR B CA 1
ATOM 2384 C C . THR B 1 2 ? -7.203 44.156 3.602 1 85.44 2 THR B C 1
ATOM 2386 O O . THR B 1 2 ? -7.859 43.25 4.07 1 85.44 2 THR B O 1
ATOM 2389 N N . ARG B 1 3 ? -5.949 44.031 3.141 1 93.31 3 ARG B N 1
ATOM 2390 C CA . ARG B 1 3 ? -5.242 42.75 3.391 1 93.31 3 ARG B CA 1
ATOM 2391 C C . ARG B 1 3 ? -5.125 42.5 4.887 1 93.31 3 ARG B C 1
ATOM 2393 O O . ARG B 1 3 ? -4.902 43.406 5.676 1 93.31 3 ARG B O 1
ATOM 2400 N N . PHE B 1 4 ? -5.414 41.281 5.25 1 97.38 4 PHE B N 1
ATOM 2401 C CA . PHE B 1 4 ? -5.199 40.812 6.609 1 97.38 4 PHE B CA 1
ATOM 2402 C C . PHE B 1 4 ? -3.713 40.781 6.953 1 97.38 4 PHE B C 1
ATOM 2404 O O . PHE B 1 4 ? -2.912 40.188 6.246 1 97.38 4 PHE B O 1
ATOM 2411 N N . ARG B 1 5 ? -3.297 41.531 7.984 1 97.81 5 ARG B N 1
ATOM 2412 C CA . ARG B 1 5 ? -1.899 41.594 8.398 1 97.81 5 ARG B CA 1
ATOM 2413 C C . ARG B 1 5 ? -1.553 40.438 9.336 1 97.81 5 ARG B C 1
ATOM 2415 O O . ARG B 1 5 ? -1.897 40.469 10.523 1 97.81 5 ARG B O 1
ATOM 2422 N N . LEU B 1 6 ? -0.83 39.469 8.758 1 98.19 6 LEU B N 1
ATOM 2423 C CA . LEU B 1 6 ? -0.467 38.281 9.5 1 98.19 6 LEU B CA 1
ATOM 2424 C C . LEU B 1 6 ? 0.941 38.406 10.07 1 98.19 6 LEU B C 1
ATOM 2426 O O . LEU B 1 6 ? 1.883 38.719 9.352 1 98.19 6 LEU B O 1
ATOM 2430 N N . GLY B 1 7 ? 1.055 38.25 11.414 1 98.38 7 GLY B N 1
ATOM 2431 C CA . GLY B 1 7 ? 2.369 38.094 12.016 1 98.38 7 GLY B CA 1
ATOM 2432 C C . GLY B 1 7 ? 2.898 36.688 11.992 1 98.38 7 GLY B C 1
ATOM 2433 O O . GLY B 1 7 ? 2.168 35.75 12.297 1 98.38 7 GLY B O 1
ATOM 2434 N N . LEU B 1 8 ? 4.113 36.531 11.617 1 98.12 8 LEU B N 1
ATOM 2435 C CA . LEU B 1 8 ? 4.773 35.219 11.586 1 98.12 8 LEU B CA 1
ATOM 2436 C C . LEU B 1 8 ? 5.707 35.062 12.773 1 98.12 8 LEU B C 1
ATOM 2438 O O . LEU B 1 8 ? 6.586 35.875 13 1 98.12 8 LEU B O 1
ATOM 2442 N N . VAL B 1 9 ? 5.441 34.031 13.578 1 98.25 9 VAL B N 1
ATOM 2443 C CA . VAL B 1 9 ? 6.355 33.688 14.656 1 98.25 9 VAL B CA 1
ATOM 2444 C C . VAL B 1 9 ? 7.152 32.438 14.266 1 98.25 9 VAL B C 1
ATOM 2446 O O . VAL B 1 9 ? 6.605 31.328 14.211 1 98.25 9 VAL B O 1
ATOM 2449 N N . GLY B 1 10 ? 8.445 32.562 14.117 1 96.94 10 GLY B N 1
ATOM 2450 C CA . GLY B 1 10 ? 9.305 31.5 13.578 1 96.94 10 GLY B CA 1
ATOM 2451 C C . GLY B 1 10 ? 9.68 31.734 12.125 1 96.94 10 GLY B C 1
ATOM 2452 O O . GLY B 1 10 ? 8.844 31.578 11.227 1 96.94 10 GLY B O 1
ATOM 2453 N N . ALA B 1 11 ? 10.969 32.031 11.875 1 94.75 11 ALA B N 1
ATOM 2454 C CA . ALA B 1 11 ? 11.453 32.375 10.531 1 94.75 11 ALA B CA 1
ATOM 2455 C C . ALA B 1 11 ? 12.359 31.266 9.992 1 94.75 11 ALA B C 1
ATOM 2457 O O . ALA B 1 11 ? 13.266 31.531 9.195 1 94.75 11 ALA B O 1
ATOM 2458 N N . GLY B 1 12 ? 12.156 30.062 10.5 1 92.44 12 GLY B N 1
ATOM 2459 C CA . GLY B 1 12 ? 12.875 28.922 9.969 1 92.44 12 GLY B CA 1
ATOM 2460 C C . GLY B 1 12 ? 12.375 28.484 8.609 1 92.44 12 GLY B C 1
ATOM 2461 O O . GLY B 1 12 ? 11.844 29.297 7.844 1 92.44 12 GLY B O 1
ATOM 2462 N N . ARG B 1 13 ? 12.617 27.234 8.242 1 90.12 13 ARG B N 1
ATOM 2463 C CA . ARG B 1 13 ? 12.297 26.703 6.926 1 90.12 13 ARG B CA 1
ATOM 2464 C C . ARG B 1 13 ? 10.82 26.891 6.602 1 90.12 13 ARG B C 1
ATOM 2466 O O . ARG B 1 13 ? 10.477 27.469 5.57 1 90.12 13 ARG B O 1
ATOM 2473 N N . MET B 1 14 ? 9.961 26.391 7.473 1 93.75 14 MET B N 1
ATOM 2474 C CA . MET B 1 14 ? 8.523 26.484 7.203 1 93.75 14 MET B CA 1
ATOM 2475 C C . MET B 1 14 ? 8.07 27.938 7.191 1 93.75 14 MET B C 1
ATOM 2477 O O . MET B 1 14 ? 7.199 28.312 6.41 1 93.75 14 MET B O 1
ATOM 2481 N N . GLY B 1 15 ? 8.641 28.766 8.125 1 95.62 15 GLY B N 1
ATOM 2482 C CA . GLY B 1 15 ? 8.328 30.188 8.086 1 95.62 15 GLY B CA 1
ATOM 2483 C C . GLY B 1 15 ? 8.609 30.828 6.738 1 95.62 15 GLY B C 1
ATOM 2484 O O . GLY B 1 15 ? 7.777 31.562 6.211 1 95.62 15 GLY B O 1
ATOM 2485 N N . GLN B 1 16 ? 9.711 30.484 6.184 1 94.25 16 GLN B N 1
ATOM 2486 C CA . GLN B 1 16 ? 10.102 31.031 4.883 1 94.25 16 GLN B CA 1
ATOM 2487 C C . GLN B 1 16 ? 9.164 30.531 3.781 1 94.25 16 GLN B C 1
ATOM 2489 O O . GLN B 1 16 ? 8.844 31.281 2.855 1 94.25 16 GLN B O 1
ATOM 2494 N N . VAL B 1 17 ? 8.719 29.328 3.879 1 95.44 17 VAL B N 1
ATOM 2495 C CA . VAL B 1 17 ? 7.805 28.766 2.893 1 95.44 17 VAL B CA 1
ATOM 2496 C C . VAL B 1 17 ? 6.465 29.5 2.951 1 95.44 17 VAL B C 1
ATOM 2498 O O . VAL B 1 17 ? 5.863 29.781 1.914 1 95.44 17 VAL B O 1
ATOM 2501 N N . HIS B 1 18 ? 6.027 29.812 4.133 1 97.25 18 HIS B N 1
ATOM 2502 C CA . HIS B 1 18 ? 4.766 30.531 4.285 1 97.25 18 HIS B CA 1
ATOM 2503 C C . HIS B 1 18 ? 4.863 31.938 3.723 1 97.25 18 HIS B C 1
ATOM 2505 O O . HIS B 1 18 ? 3.889 32.469 3.176 1 97.25 18 HIS B O 1
ATOM 2511 N N . VAL B 1 19 ? 6.02 32.562 3.855 1 96.44 19 VAL B N 1
ATOM 2512 C CA . VAL B 1 19 ? 6.23 33.875 3.258 1 96.44 19 VAL B CA 1
ATOM 2513 C C . VAL B 1 19 ? 6.07 33.781 1.742 1 96.44 19 VAL B C 1
ATOM 2515 O O . VAL B 1 19 ? 5.387 34.625 1.134 1 96.44 19 VAL B O 1
ATOM 2518 N N . ARG B 1 20 ? 6.656 32.75 1.19 1 95.69 20 ARG B N 1
ATOM 2519 C CA . ARG B 1 20 ? 6.523 32.531 -0.247 1 95.69 20 ARG B CA 1
ATOM 2520 C C . ARG B 1 20 ? 5.07 32.281 -0.631 1 95.69 20 ARG B C 1
ATOM 2522 O O . ARG B 1 20 ? 4.594 32.812 -1.645 1 95.69 20 ARG B O 1
ATOM 2529 N N . ALA B 1 21 ? 4.355 31.531 0.148 1 97.25 21 ALA B N 1
ATOM 2530 C CA . ALA B 1 21 ? 2.965 31.172 -0.135 1 97.25 21 ALA B CA 1
ATOM 2531 C C . ALA B 1 21 ? 2.062 32.406 -0.078 1 97.25 21 ALA B C 1
ATOM 2533 O O . ALA B 1 21 ? 1.084 32.5 -0.824 1 97.25 21 ALA B O 1
ATOM 2534 N N . ALA B 1 22 ? 2.373 33.375 0.74 1 96.88 22 ALA B N 1
ATOM 2535 C CA . ALA B 1 22 ? 1.538 34.531 0.963 1 96.88 22 ALA B CA 1
ATOM 2536 C C . ALA B 1 22 ? 1.801 35.625 -0.096 1 96.88 22 ALA B C 1
ATOM 2538 O O . ALA B 1 22 ? 1.021 36.562 -0.241 1 96.88 22 ALA B O 1
ATOM 2539 N N . ALA B 1 23 ? 2.891 35.469 -0.776 1 93.25 23 ALA B N 1
ATOM 2540 C CA . ALA B 1 23 ? 3.414 36.531 -1.626 1 93.25 23 ALA B CA 1
ATOM 2541 C C . ALA B 1 23 ? 2.396 36.938 -2.689 1 93.25 23 ALA B C 1
ATOM 2543 O O . ALA B 1 23 ? 2.285 38.094 -3.035 1 93.25 23 ALA B O 1
ATOM 2544 N N . GLU B 1 24 ? 1.588 36 -3.145 1 90.81 24 GLU B N 1
ATOM 2545 C CA . GLU B 1 24 ? 0.692 36.312 -4.254 1 90.81 24 GLU B CA 1
ATOM 2546 C C . GLU B 1 24 ? -0.747 36.469 -3.771 1 90.81 24 GLU B C 1
ATOM 2548 O O . GLU B 1 24 ? -1.662 36.656 -4.578 1 90.81 24 GLU B O 1
ATOM 2553 N N . SER B 1 25 ? -0.942 36.406 -2.547 1 96.81 25 SER B N 1
ATOM 2554 C CA . SER B 1 25 ? -2.305 36.5 -2.035 1 96.81 25 SER B CA 1
ATOM 2555 C C . SER B 1 25 ? -2.742 37.969 -1.931 1 96.81 25 SER B C 1
ATOM 2557 O O . SER B 1 25 ? -1.971 38.812 -1.494 1 96.81 25 SER B O 1
ATOM 2559 N N . SER B 1 26 ? -3.939 38.25 -2.34 1 95.75 26 SER B N 1
ATOM 2560 C CA . SER B 1 26 ? -4.512 39.594 -2.18 1 95.75 26 SER B CA 1
ATOM 2561 C C . SER B 1 26 ? -5.273 39.719 -0.864 1 95.75 26 SER B C 1
ATOM 2563 O O . SER B 1 26 ? -5.699 40.812 -0.485 1 95.75 26 SER B O 1
ATOM 2565 N N . LEU B 1 27 ? -5.367 38.656 -0.131 1 96.75 27 LEU B N 1
ATOM 2566 C CA . LEU B 1 27 ? -6.188 38.625 1.075 1 96.75 27 LEU B CA 1
ATOM 2567 C C . LEU B 1 27 ? -5.316 38.719 2.326 1 96.75 27 LEU B C 1
ATOM 2569 O O . LEU B 1 27 ? -5.773 39.188 3.375 1 96.75 27 LEU B O 1
ATOM 2573 N N . VAL B 1 28 ? -4.086 38.219 2.182 1 97.5 28 VAL B N 1
ATOM 2574 C CA . VAL B 1 28 ? -3.248 38.125 3.371 1 97.5 28 VAL B CA 1
ATOM 2575 C C . VAL B 1 28 ? -1.826 38.562 3.035 1 97.5 28 VAL B C 1
ATOM 2577 O O . VAL B 1 28 ? -1.332 38.312 1.935 1 97.5 28 VAL B O 1
ATOM 2580 N N . GLU B 1 29 ? -1.162 39.219 3.881 1 95.69 29 GLU B N 1
ATOM 2581 C CA . GLU B 1 29 ? 0.257 39.562 3.803 1 95.69 29 GLU B CA 1
ATOM 2582 C C . GLU B 1 29 ? 0.97 39.25 5.117 1 95.69 29 GLU B C 1
ATOM 2584 O O . GLU B 1 29 ? 0.4 39.406 6.195 1 95.69 29 GLU B O 1
ATOM 2589 N N . ILE B 1 30 ? 2.162 38.812 5.008 1 96.81 30 ILE B N 1
ATOM 2590 C CA . ILE B 1 30 ? 3.008 38.719 6.191 1 96.81 30 ILE B CA 1
ATOM 2591 C C . ILE B 1 30 ? 3.549 40.094 6.539 1 96.81 30 ILE B C 1
ATOM 2593 O O . ILE B 1 30 ? 4.492 40.594 5.91 1 96.81 30 ILE B O 1
ATOM 2597 N N . ALA B 1 31 ? 3.029 40.656 7.57 1 96.25 31 ALA B N 1
ATOM 2598 C CA . ALA B 1 31 ? 3.305 42.062 7.863 1 96.25 31 ALA B CA 1
ATOM 2599 C C . ALA B 1 31 ? 4.523 42.219 8.773 1 96.25 31 ALA B C 1
ATOM 2601 O O . ALA B 1 31 ? 5.203 43.25 8.75 1 96.25 31 ALA B O 1
ATOM 2602 N N . ALA B 1 32 ? 4.742 41.25 9.57 1 97.06 32 ALA B N 1
ATOM 2603 C CA . ALA B 1 32 ? 5.848 41.25 10.531 1 97.06 32 ALA B CA 1
ATOM 2604 C C . ALA B 1 32 ? 6.277 39.844 10.891 1 97.06 32 ALA B C 1
ATOM 2606 O O . ALA B 1 32 ? 5.504 38.875 10.734 1 97.06 32 ALA B O 1
ATOM 2607 N N . VAL B 1 33 ? 7.539 39.75 11.336 1 97.06 33 VAL B N 1
ATOM 2608 C CA . VAL B 1 33 ? 8.094 38.438 11.703 1 97.06 33 VAL B CA 1
ATOM 2609 C C . VAL B 1 33 ? 8.812 38.562 13.047 1 97.06 33 VAL B C 1
ATOM 2611 O O . VAL B 1 33 ? 9.508 39.531 13.305 1 97.06 33 VAL B O 1
ATOM 2614 N N . ALA B 1 34 ? 8.555 37.594 13.891 1 97.38 34 ALA B N 1
ATOM 2615 C CA . ALA B 1 34 ? 9.289 37.469 15.141 1 97.38 34 ALA B CA 1
ATOM 2616 C C . ALA B 1 34 ? 10.133 36.188 15.164 1 97.38 34 ALA B C 1
ATOM 2618 O O . ALA B 1 34 ? 9.625 35.094 14.875 1 97.38 34 ALA B O 1
ATOM 2619 N N . ASP B 1 35 ? 11.352 36.281 15.461 1 97.44 35 ASP B N 1
ATOM 2620 C CA . ASP B 1 35 ? 12.289 35.188 15.641 1 97.44 35 ASP B CA 1
ATOM 2621 C C . ASP B 1 35 ? 13.43 35.594 16.578 1 97.44 35 ASP B C 1
ATOM 2623 O O . ASP B 1 35 ? 14.016 36.656 16.422 1 97.44 35 ASP B O 1
ATOM 2627 N N . PRO B 1 36 ? 13.719 34.656 17.547 1 95.06 36 PRO B N 1
ATOM 2628 C CA . PRO B 1 36 ? 14.789 35.031 18.469 1 95.06 36 PRO B CA 1
ATOM 2629 C C . PRO B 1 36 ? 16.172 35 17.812 1 95.06 36 PRO B C 1
ATOM 2631 O O . PRO B 1 36 ? 17.125 35.594 18.344 1 95.06 36 PRO B O 1
ATOM 2634 N N . ILE B 1 37 ? 16.281 34.281 16.703 1 94.44 37 ILE B N 1
ATOM 2635 C CA . ILE B 1 37 ? 17.562 34.125 16.031 1 94.44 37 ILE B CA 1
ATOM 2636 C C . ILE B 1 37 ? 17.75 35.25 15.016 1 94.44 37 ILE B C 1
ATOM 2638 O O . ILE B 1 37 ? 17 35.344 14.039 1 94.44 37 ILE B O 1
ATOM 2642 N N . ALA B 1 38 ? 18.781 35.969 15.133 1 92.5 38 ALA B N 1
ATOM 2643 C CA . ALA B 1 38 ? 19.016 37.156 14.297 1 92.5 38 ALA B CA 1
ATOM 2644 C C . ALA B 1 38 ? 19.188 36.75 12.836 1 92.5 38 ALA B C 1
ATOM 2646 O O . ALA B 1 38 ? 18.672 37.438 11.938 1 92.5 38 ALA B O 1
ATOM 2647 N N . ALA B 1 39 ? 19.938 35.719 12.625 1 91.31 39 ALA B N 1
ATOM 2648 C CA . ALA B 1 39 ? 20.219 35.281 11.266 1 91.31 39 ALA B CA 1
ATOM 2649 C C . ALA B 1 39 ? 18.938 34.938 10.516 1 91.31 39 ALA B C 1
ATOM 2651 O O . ALA B 1 39 ? 18.812 35.25 9.32 1 91.31 39 ALA B O 1
ATOM 2652 N N . SER B 1 40 ? 18.016 34.312 11.219 1 90.62 40 SER B N 1
ATOM 2653 C CA . SER B 1 40 ? 16.719 33.969 10.617 1 90.62 40 SER B CA 1
ATOM 2654 C C . SER B 1 40 ? 15.922 35.219 10.266 1 90.62 40 SER B C 1
ATOM 2656 O O . SER B 1 40 ? 15.312 35.312 9.195 1 90.62 40 SER B O 1
ATOM 2658 N N . ARG B 1 41 ? 15.953 36.219 11.078 1 90.75 41 ARG B N 1
ATOM 2659 C CA . ARG B 1 41 ? 15.234 37.469 10.852 1 90.75 41 ARG B CA 1
ATOM 2660 C C . ARG B 1 41 ? 15.812 38.219 9.656 1 90.75 41 ARG B C 1
ATOM 2662 O O . ARG B 1 41 ? 15.062 38.781 8.852 1 90.75 41 ARG B O 1
ATOM 2669 N N . LEU B 1 42 ? 17.109 38.188 9.586 1 87.81 42 LEU B N 1
ATOM 2670 C CA . LEU B 1 42 ? 17.797 38.938 8.531 1 87.81 42 LEU B CA 1
ATOM 2671 C C . LEU B 1 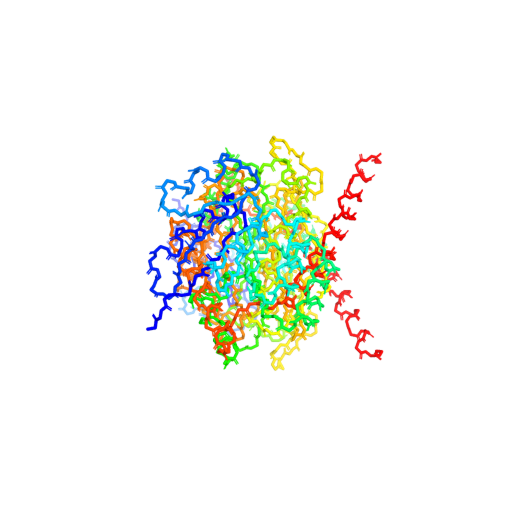42 ? 17.422 38.406 7.156 1 87.81 42 LEU B C 1
ATOM 2673 O O . LEU B 1 42 ? 17.312 39.156 6.191 1 87.81 42 LEU B O 1
ATOM 2677 N N . ASN B 1 43 ? 17.266 37.125 7.086 1 86.38 43 ASN B N 1
ATOM 2678 C CA . ASN B 1 43 ? 16.891 36.5 5.82 1 86.38 43 ASN B CA 1
ATOM 2679 C C . ASN B 1 43 ? 15.547 37 5.312 1 86.38 43 ASN B C 1
ATOM 2681 O O . ASN B 1 43 ? 15.328 37.094 4.105 1 86.38 43 ASN B O 1
ATOM 2685 N N . LEU B 1 44 ? 14.664 37.375 6.227 1 86.94 44 LEU B N 1
ATOM 2686 C CA . LEU B 1 44 ? 13.32 37.812 5.844 1 86.94 44 LEU B CA 1
ATOM 2687 C C . LEU B 1 44 ? 13.227 39.312 5.812 1 86.94 44 LEU B C 1
ATOM 2689 O O . LEU B 1 44 ? 12.344 39.875 5.156 1 86.94 44 LEU B O 1
ATOM 2693 N N . ALA B 1 45 ? 14.109 40.031 6.516 1 81.94 45 ALA B N 1
ATOM 2694 C CA . ALA B 1 45 ? 14.172 41.469 6.5 1 81.94 45 ALA B CA 1
ATOM 2695 C C . ALA B 1 45 ? 14.484 42 5.102 1 81.94 45 ALA B C 1
ATOM 2697 O O . ALA B 1 45 ? 13.969 43.031 4.68 1 81.94 45 ALA B O 1
ATOM 2698 N N . GLY B 1 46 ? 15.25 41.281 4.43 1 76.12 46 GLY B N 1
ATOM 2699 C CA . GLY B 1 46 ? 15.617 41.656 3.072 1 76.12 46 GLY B CA 1
ATOM 2700 C C . GLY B 1 46 ? 14.43 41.75 2.133 1 76.12 46 GLY B C 1
ATOM 2701 O O . GLY B 1 46 ? 14.5 42.406 1.105 1 76.12 46 GLY B O 1
ATOM 2702 N N . ASN B 1 47 ? 13.352 41.25 2.541 1 80.75 47 ASN B N 1
ATOM 2703 C CA . ASN B 1 47 ? 12.133 41.281 1.738 1 80.75 47 ASN B CA 1
ATOM 2704 C C . ASN B 1 47 ? 11.234 42.469 2.123 1 80.75 47 ASN B C 1
ATOM 2706 O O . ASN B 1 47 ? 10.125 42.594 1.614 1 80.75 47 ASN B O 1
ATOM 2710 N N . GLY B 1 48 ? 11.75 43.312 3.104 1 87.25 48 GLY B N 1
ATOM 2711 C CA . GLY B 1 48 ? 11 44.469 3.535 1 87.25 48 GLY B CA 1
ATOM 2712 C C . GLY B 1 48 ? 10.016 44.188 4.645 1 87.25 48 GLY B C 1
ATOM 2713 O O . GLY B 1 48 ? 9.156 45 4.965 1 87.25 48 GLY B O 1
ATOM 2714 N N . ILE B 1 49 ? 10.172 43 5.238 1 92.81 49 ILE B N 1
ATOM 2715 C CA . ILE B 1 49 ? 9.266 42.625 6.312 1 92.81 49 ILE B CA 1
ATOM 2716 C C . ILE B 1 49 ? 9.828 43.094 7.652 1 92.81 49 ILE B C 1
ATOM 2718 O O . ILE B 1 49 ? 11.016 42.906 7.93 1 92.81 49 ILE B O 1
ATOM 2722 N N . LYS B 1 50 ? 9.031 43.719 8.438 1 95.06 50 LYS B N 1
ATOM 2723 C CA . LYS B 1 50 ? 9.445 44.125 9.773 1 95.06 50 LYS B CA 1
ATOM 2724 C C . LYS B 1 50 ? 9.766 42.906 10.648 1 95.06 50 LYS B C 1
ATOM 2726 O O . LYS B 1 50 ? 9.055 41.906 10.602 1 95.06 50 LYS B O 1
ATOM 2731 N N . THR B 1 51 ? 10.867 43 11.383 1 95.94 51 THR B N 1
ATOM 2732 C CA . THR B 1 51 ? 11.273 41.875 12.195 1 95.94 51 THR B CA 1
ATOM 2733 C C . THR B 1 51 ? 11.375 42.25 13.664 1 95.94 51 THR B C 1
ATOM 2735 O O . THR B 1 51 ? 11.695 43.406 13.984 1 95.94 51 THR B O 1
ATOM 2738 N N . TYR B 1 52 ? 11.047 41.344 14.523 1 96.88 52 TYR B N 1
ATOM 2739 C CA . TYR B 1 52 ? 11.086 41.5 15.977 1 96.88 52 TYR B CA 1
ATOM 2740 C C . TYR B 1 52 ? 11.773 40.312 16.625 1 96.88 52 TYR B C 1
ATOM 2742 O O . TYR B 1 52 ? 11.82 39.219 16.062 1 96.88 52 TYR B O 1
ATOM 2750 N N . GLU B 1 53 ? 12.242 40.531 17.812 1 96.62 53 GLU B N 1
ATOM 2751 C CA . GLU B 1 53 ? 12.898 39.438 18.531 1 96.62 53 GLU B CA 1
ATOM 2752 C C . GLU B 1 53 ? 11.867 38.5 19.172 1 96.62 53 GLU B C 1
ATOM 2754 O O . GLU B 1 53 ? 12.102 37.312 19.312 1 96.62 53 GLU B O 1
ATOM 2759 N N . THR B 1 54 ? 10.789 39.125 19.609 1 96.81 54 THR B N 1
ATOM 2760 C CA . THR B 1 54 ? 9.773 38.344 20.297 1 96.81 54 THR B CA 1
ATOM 2761 C C . THR B 1 54 ? 8.398 38.562 19.688 1 96.81 54 THR B C 1
ATOM 2763 O O . THR B 1 54 ? 8.141 39.625 19.094 1 96.81 54 THR B O 1
ATOM 2766 N N . ALA B 1 55 ? 7.535 37.5 19.891 1 97.25 55 ALA B N 1
ATOM 2767 C CA . ALA B 1 55 ? 6.148 37.656 19.453 1 97.25 55 ALA B CA 1
ATOM 2768 C C . ALA B 1 55 ? 5.453 38.781 20.172 1 97.25 55 ALA B C 1
ATOM 2770 O O . ALA B 1 55 ? 4.656 39.531 19.562 1 97.25 55 ALA B O 1
ATOM 2771 N N . GLY B 1 56 ? 5.758 38.906 21.438 1 96.88 56 GLY B N 1
ATOM 2772 C CA . GLY B 1 56 ? 5.18 40 22.219 1 96.88 56 GLY B CA 1
ATOM 2773 C C . GLY B 1 56 ? 5.457 41.375 21.641 1 96.88 56 GLY B C 1
ATOM 2774 O O . GLY B 1 56 ? 4.539 42.188 21.453 1 96.88 56 GLY B O 1
ATOM 2775 N N . ASP B 1 57 ? 6.762 41.625 21.328 1 97.06 57 ASP B N 1
ATOM 2776 C CA . ASP B 1 57 ? 7.141 42.875 20.734 1 97.06 57 ASP B CA 1
ATOM 2777 C C . ASP B 1 57 ? 6.418 43.125 19.406 1 97.06 57 ASP B C 1
ATOM 2779 O O . ASP B 1 57 ? 5.984 44.219 19.109 1 97.06 57 ASP B O 1
ATOM 2783 N N . MET B 1 58 ? 6.32 42.062 18.625 1 97.62 58 MET B N 1
ATOM 2784 C CA . MET B 1 58 ? 5.66 42.125 17.328 1 97.62 58 MET B CA 1
ATOM 2785 C C . MET B 1 58 ? 4.195 42.531 17.484 1 97.62 58 MET B C 1
ATOM 2787 O O . MET B 1 58 ? 3.703 43.406 16.781 1 97.62 58 MET B O 1
ATOM 2791 N N . ILE B 1 59 ? 3.488 41.938 18.453 1 97.62 59 ILE B N 1
ATOM 2792 C CA . ILE B 1 59 ? 2.062 42.156 18.672 1 97.62 59 ILE B CA 1
ATOM 2793 C C . ILE B 1 59 ? 1.838 43.531 19.25 1 97.62 59 ILE B C 1
ATOM 2795 O O . ILE B 1 59 ? 0.927 44.25 18.828 1 97.62 59 ILE B O 1
ATOM 2799 N N . GLU B 1 60 ? 2.689 43.969 20.172 1 96.44 60 GLU B N 1
ATOM 2800 C CA . GLU B 1 60 ? 2.562 45.281 20.828 1 96.44 60 GLU B CA 1
ATOM 2801 C C . GLU B 1 60 ? 2.768 46.438 19.844 1 96.44 60 GLU B C 1
ATOM 2803 O O . GLU B 1 60 ? 2.281 47.531 20.062 1 96.44 60 GLU B O 1
ATOM 2808 N N . ALA B 1 61 ? 3.486 46.094 18.828 1 95.88 61 ALA B N 1
ATOM 2809 C CA . ALA B 1 61 ? 3.713 47.125 17.797 1 95.88 61 ALA B CA 1
ATOM 2810 C C . ALA B 1 61 ? 2.414 47.469 17.078 1 95.88 61 ALA B C 1
ATOM 2812 O O . ALA B 1 61 ? 2.338 48.469 16.391 1 95.88 61 ALA B O 1
ATOM 2813 N N . GLY B 1 62 ? 1.355 46.594 17.156 1 92.25 62 GLY B N 1
ATOM 2814 C CA . GLY B 1 62 ? 0.014 46.875 16.688 1 92.25 62 GLY B CA 1
ATOM 2815 C C . GLY B 1 62 ? -0.13 46.719 15.18 1 92.25 62 GLY B C 1
ATOM 2816 O O . GLY B 1 62 ? -1.02 47.312 14.57 1 92.25 62 GLY B O 1
ATOM 2817 N N . GLU B 1 63 ? 0.718 45.875 14.609 1 90.44 63 GLU B N 1
ATOM 2818 C CA . GLU B 1 63 ? 0.719 45.812 13.148 1 90.44 63 GLU B CA 1
ATOM 2819 C C . GLU B 1 63 ? 0.273 44.438 12.656 1 90.44 63 GLU B C 1
ATOM 2821 O O . GLU B 1 63 ? 0.494 44.094 11.492 1 90.44 63 GLU B O 1
ATOM 2826 N N . VAL B 1 64 ? -0.372 43.688 13.516 1 97.56 64 VAL B N 1
ATOM 2827 C CA . VAL B 1 64 ? -0.8 42.375 13.07 1 97.56 64 VAL B CA 1
ATOM 2828 C C . VAL B 1 64 ? -2.246 42.125 13.5 1 97.56 64 VAL B C 1
ATOM 2830 O O . VAL B 1 64 ? -2.662 42.562 14.578 1 97.56 64 VAL B O 1
ATOM 2833 N N . ASP B 1 65 ? -3.029 41.469 12.664 1 97.75 65 ASP B N 1
ATOM 2834 C CA . ASP B 1 65 ? -4.43 41.125 12.906 1 97.75 65 ASP B CA 1
ATOM 2835 C C . ASP B 1 65 ? -4.57 39.688 13.367 1 97.75 65 ASP B C 1
ATOM 2837 O O . ASP B 1 65 ? -5.621 39.281 13.883 1 97.75 65 ASP B O 1
ATOM 2841 N N . GLY B 1 66 ? -3.629 38.875 13.219 1 98.5 66 GLY B N 1
ATOM 2842 C CA . GLY B 1 66 ? -3.514 37.469 13.586 1 98.5 66 GLY B CA 1
ATOM 2843 C C . GLY B 1 66 ? -2.088 36.938 13.516 1 98.5 66 GLY B C 1
ATOM 2844 O O . GLY B 1 66 ? -1.177 37.656 13.117 1 98.5 66 GLY B O 1
ATOM 2845 N N . VAL B 1 67 ? -1.893 35.688 13.969 1 98.75 67 VAL B N 1
ATOM 2846 C CA . VAL B 1 67 ? -0.521 35.219 14.078 1 98.75 67 VAL B CA 1
ATOM 2847 C C . VAL B 1 67 ? -0.423 33.812 13.484 1 98.75 67 VAL B C 1
ATOM 2849 O O . VAL B 1 67 ? -1.292 32.969 13.727 1 98.75 67 VAL B O 1
ATOM 2852 N N . LEU B 1 68 ? 0.576 33.562 12.664 1 98.75 68 LEU B N 1
ATOM 2853 C CA . LEU B 1 68 ? 1.015 32.25 12.203 1 98.75 68 LEU B CA 1
ATOM 2854 C C . LEU B 1 68 ? 2.211 31.766 13.016 1 98.75 68 LEU B C 1
ATOM 2856 O O . LEU B 1 68 ? 3.236 32.438 13.086 1 98.75 68 LEU B O 1
ATOM 2860 N N . ILE B 1 69 ? 2.061 30.641 13.648 1 98.69 69 ILE B N 1
ATOM 2861 C CA . ILE B 1 69 ? 3.133 30.047 14.438 1 98.69 69 ILE B CA 1
ATOM 2862 C C . ILE B 1 69 ? 3.834 28.953 13.633 1 98.69 69 ILE B C 1
ATOM 2864 O O . ILE B 1 69 ? 3.223 27.938 13.281 1 98.69 69 ILE B O 1
ATOM 2868 N N . ALA B 1 70 ? 5.113 29.125 13.375 1 97.56 70 ALA B N 1
ATOM 2869 C CA . ALA B 1 70 ? 5.941 28.172 12.641 1 97.56 70 ALA B CA 1
ATOM 2870 C C . ALA B 1 70 ? 7.258 27.922 13.367 1 97.56 70 ALA B C 1
ATOM 2872 O O . ALA B 1 70 ? 8.305 27.781 12.734 1 97.56 70 ALA B O 1
ATOM 2873 N N . THR B 1 71 ? 7.273 27.938 14.727 1 95.56 71 THR B N 1
ATOM 2874 C CA . THR B 1 71 ? 8.406 27.625 15.586 1 95.56 71 THR B CA 1
ATOM 2875 C C . THR B 1 71 ? 8.578 26.109 15.711 1 95.56 71 THR B C 1
ATOM 2877 O O . THR B 1 71 ? 7.801 25.344 15.148 1 95.56 71 THR B O 1
ATOM 2880 N N . PRO B 1 72 ? 9.625 25.656 16.375 1 91.31 72 PRO B N 1
ATOM 2881 C CA . PRO B 1 72 ? 9.711 24.219 16.641 1 91.31 72 PRO B CA 1
ATOM 2882 C C . PRO B 1 72 ? 8.492 23.672 17.391 1 91.31 72 PRO B C 1
ATOM 2884 O O . PRO B 1 72 ? 7.934 24.375 18.25 1 91.31 72 PRO B O 1
ATOM 2887 N N . SER B 1 73 ? 8.203 22.438 17.125 1 91.75 73 SER B N 1
ATOM 2888 C CA . SER B 1 73 ? 6.938 21.844 17.547 1 91.75 73 SER B CA 1
ATOM 2889 C C . SER B 1 73 ? 6.793 21.875 19.078 1 91.75 73 SER B C 1
ATOM 2891 O O . SER B 1 73 ? 5.688 22.047 19.594 1 91.75 73 SER B O 1
ATOM 2893 N N . ASN B 1 74 ? 7.875 21.75 19.75 1 91 74 ASN B N 1
ATOM 2894 C CA . ASN B 1 74 ? 7.82 21.672 21.203 1 91 74 ASN B CA 1
ATOM 2895 C C . ASN B 1 74 ? 7.516 23.031 21.828 1 91 74 ASN B C 1
ATOM 2897 O O . ASN B 1 74 ? 7.258 23.125 23.031 1 91 74 ASN B O 1
ATOM 2901 N N . THR B 1 75 ? 7.453 24.109 21.062 1 94.38 75 THR B N 1
ATOM 2902 C CA . THR B 1 75 ? 7.18 25.453 21.562 1 94.38 75 THR B CA 1
ATOM 2903 C C . THR B 1 75 ? 5.758 25.891 21.203 1 94.38 75 THR B C 1
ATOM 2905 O O . THR B 1 75 ? 5.285 26.922 21.672 1 94.38 75 THR B O 1
ATOM 2908 N N . HIS B 1 76 ? 5.09 25.109 20.422 1 96.69 76 HIS B N 1
ATOM 2909 C CA . HIS B 1 76 ? 3.82 25.516 19.844 1 96.69 76 HIS B CA 1
ATOM 2910 C C . HIS B 1 76 ? 2.797 25.859 20.922 1 96.69 76 HIS B C 1
ATOM 2912 O O . HIS B 1 76 ? 2.199 26.938 20.891 1 96.69 76 HIS B O 1
ATOM 2918 N N . VAL B 1 77 ? 2.678 25.016 21.875 1 96.56 77 VAL B N 1
ATOM 2919 C CA . VAL B 1 77 ? 1.585 25.141 22.828 1 96.56 77 VAL B CA 1
ATOM 2920 C C . VAL B 1 77 ? 1.791 26.391 23.688 1 96.56 77 VAL B C 1
ATOM 2922 O O . VAL B 1 77 ? 0.853 27.172 23.906 1 96.56 77 VAL B O 1
ATOM 2925 N N . ASP B 1 78 ? 3.004 26.609 24.156 1 97.06 78 ASP B N 1
ATOM 2926 C CA . ASP B 1 78 ? 3.314 27.812 24.922 1 97.06 78 ASP B CA 1
ATOM 2927 C C . ASP B 1 78 ? 3.088 29.078 24.094 1 97.06 78 ASP B C 1
ATOM 2929 O O . ASP B 1 78 ? 2.561 30.062 24.609 1 97.06 78 ASP B O 1
ATOM 2933 N N . THR B 1 79 ? 3.504 29.047 22.875 1 98.06 79 THR B N 1
ATOM 2934 C CA . THR B 1 79 ? 3.326 30.188 21.984 1 98.06 79 THR B CA 1
ATOM 2935 C C . THR B 1 79 ? 1.845 30.453 21.734 1 98.06 79 THR B C 1
ATOM 2937 O O . THR B 1 79 ? 1.403 31.609 21.75 1 98.06 79 THR B O 1
ATOM 2940 N N . VAL B 1 80 ? 1.066 29.375 21.516 1 98.38 80 VAL B N 1
ATOM 2941 C CA . VAL B 1 80 ? -0.377 29.5 21.328 1 98.38 80 VAL B CA 1
ATOM 2942 C C . VAL B 1 80 ? -0.995 30.172 22.562 1 98.38 80 VAL B C 1
ATOM 2944 O O . VAL B 1 80 ? -1.806 31.094 22.422 1 98.38 80 VAL B O 1
ATOM 2947 N N . ALA B 1 81 ? -0.588 29.719 23.734 1 97.81 81 ALA B N 1
ATOM 2948 C CA . ALA B 1 81 ? -1.132 30.266 24.969 1 97.81 81 ALA B CA 1
ATOM 2949 C C . ALA B 1 81 ? -0.842 31.766 25.078 1 97.81 81 ALA B C 1
ATOM 2951 O O . ALA B 1 81 ? -1.727 32.562 25.438 1 97.81 81 ALA B O 1
ATOM 2952 N N . ASP B 1 82 ? 0.352 32.125 24.781 1 97.81 82 ASP B N 1
ATOM 2953 C CA . ASP B 1 82 ? 0.783 33.5 24.875 1 97.81 82 ASP B CA 1
ATOM 2954 C C . ASP B 1 82 ? -0.025 34.406 23.938 1 97.81 82 ASP B C 1
ATOM 2956 O O . ASP B 1 82 ? -0.504 35.469 24.328 1 97.81 82 ASP B O 1
ATOM 2960 N N . ILE B 1 83 ? -0.188 34 22.703 1 98.19 83 ILE B N 1
ATOM 2961 C CA . ILE B 1 83 ? -0.877 34.781 21.688 1 98.19 83 ILE B CA 1
ATOM 2962 C C . ILE B 1 83 ? -2.375 34.812 21.984 1 98.19 83 ILE B C 1
ATOM 2964 O O . ILE B 1 83 ? -3.018 35.844 21.844 1 98.19 83 ILE B O 1
ATOM 2968 N N . ALA B 1 84 ? -2.928 33.625 22.359 1 98 84 ALA B N 1
ATOM 2969 C CA . ALA B 1 84 ? -4.352 33.562 22.672 1 98 84 ALA B CA 1
ATOM 2970 C C . ALA B 1 84 ? -4.727 34.5 23.812 1 98 84 ALA B C 1
ATOM 2972 O O . ALA B 1 84 ? -5.785 35.156 23.766 1 98 84 ALA B O 1
ATOM 2973 N N . ALA B 1 85 ? -3.861 34.625 24.781 1 97.44 85 ALA B N 1
ATOM 2974 C CA . ALA B 1 85 ? -4.098 35.531 25.906 1 97.44 85 ALA B CA 1
ATOM 2975 C C . ALA B 1 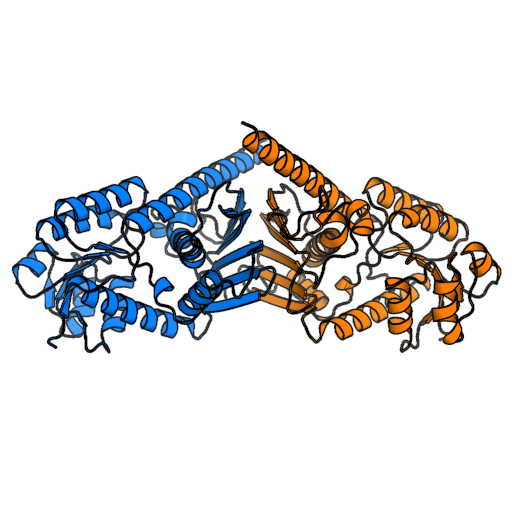85 ? -4.207 37 25.453 1 97.44 85 ALA B C 1
ATOM 2977 O O . ALA B 1 85 ? -4.758 37.844 26.156 1 97.44 85 ALA B O 1
ATOM 2978 N N . ARG B 1 86 ? -3.729 37.281 24.297 1 97 86 ARG B N 1
ATOM 2979 C CA . ARG B 1 86 ? -3.75 38.625 23.75 1 97 86 ARG B CA 1
ATOM 2980 C C . ARG B 1 86 ? -4.93 38.812 22.797 1 97 86 ARG B C 1
ATOM 2982 O O . ARG B 1 86 ? -5.082 39.844 22.188 1 97 86 ARG B O 1
ATOM 2989 N N . GLY B 1 87 ? -5.66 37.75 22.594 1 96.94 87 GLY B N 1
ATOM 2990 C CA . GLY B 1 87 ? -6.945 37.844 21.906 1 96.94 87 GLY B CA 1
ATOM 2991 C C . GLY B 1 87 ? -6.832 37.781 20.406 1 96.94 87 GLY B C 1
ATOM 2992 O O . GLY B 1 87 ? -7.773 38.125 19.688 1 96.94 87 GLY B O 1
ATOM 2993 N N . LEU B 1 88 ? -5.715 37.375 19.844 1 98.19 88 LEU B N 1
ATOM 2994 C CA . LEU B 1 88 ? -5.52 37.312 18.406 1 98.19 88 LEU B CA 1
ATOM 2995 C C . LEU B 1 88 ? -5.801 35.906 17.859 1 98.19 88 LEU B C 1
ATOM 2997 O O . LEU B 1 88 ? -5.461 34.906 18.516 1 98.19 88 LEU B O 1
ATOM 3001 N N . PRO B 1 89 ? -6.441 35.781 16.641 1 98.31 89 PRO B N 1
ATOM 3002 C CA . PRO B 1 89 ? -6.582 34.438 16.016 1 98.31 89 PRO B CA 1
ATOM 3003 C C . PRO B 1 89 ? -5.242 33.844 15.609 1 98.31 89 PRO B C 1
ATOM 3005 O O . PRO B 1 89 ? -4.285 34.562 15.344 1 98.31 89 PRO B O 1
ATOM 3008 N N . ILE B 1 90 ? -5.18 32.5 15.602 1 98.75 90 ILE B N 1
ATOM 3009 C CA . ILE B 1 90 ? -3.898 31.812 15.453 1 98.75 90 ILE B CA 1
ATOM 3010 C C . ILE B 1 90 ? -4.012 30.719 14.391 1 98.75 90 ILE B C 1
ATOM 3012 O O . ILE B 1 90 ? -4.969 29.938 14.383 1 98.75 90 ILE B O 1
ATOM 3016 N N . LEU B 1 91 ? -3.133 30.656 13.43 1 98.81 91 LEU B N 1
ATOM 3017 C CA . LEU B 1 91 ? -2.793 29.484 12.625 1 98.81 91 LEU B CA 1
ATOM 3018 C C . LEU B 1 91 ? -1.488 28.859 13.102 1 98.81 91 LEU B C 1
ATOM 3020 O O . LEU B 1 91 ? -0.431 29.484 13.047 1 98.81 91 LEU B O 1
ATOM 3024 N N . CYS B 1 92 ? -1.549 27.672 13.617 1 98.75 92 CYS B N 1
ATOM 3025 C CA . CYS B 1 92 ? -0.377 26.984 14.164 1 98.75 92 CYS B CA 1
ATOM 3026 C C . CYS B 1 92 ? 0.054 25.844 13.266 1 98.75 92 CYS B C 1
ATOM 3028 O O . CYS B 1 92 ? -0.749 24.953 12.953 1 98.75 92 CYS B O 1
ATOM 3030 N N . GLU B 1 93 ? 1.262 25.812 12.906 1 98 93 GLU B N 1
ATOM 3031 C CA . GLU B 1 93 ? 1.807 24.703 12.133 1 98 93 GLU B CA 1
ATOM 3032 C C . GLU B 1 93 ? 1.672 23.391 12.891 1 98 93 GLU B C 1
ATOM 3034 O O . GLU B 1 93 ? 1.639 23.375 14.125 1 98 93 GLU B O 1
ATOM 3039 N N . LYS B 1 94 ? 1.615 22.359 12.141 1 97.19 94 LYS B N 1
ATOM 3040 C CA . LYS B 1 94 ? 1.558 21.016 12.719 1 97.19 94 LYS B CA 1
ATOM 3041 C C . LYS B 1 94 ? 2.953 20.5 13.07 1 97.19 94 LYS B C 1
ATOM 3043 O O . LYS B 1 94 ? 3.943 20.922 12.477 1 97.19 94 LYS B O 1
ATOM 3048 N N . PRO B 1 95 ? 3.156 19.578 13.922 1 95.31 95 PRO B N 1
ATOM 3049 C CA . PRO B 1 95 ? 2.094 19.188 14.852 1 95.31 95 PRO B CA 1
ATOM 3050 C C . PRO B 1 95 ? 1.867 20.219 15.961 1 95.31 95 PRO B C 1
ATOM 3052 O O . PRO B 1 95 ? 2.785 20.953 16.312 1 95.31 95 PRO B O 1
ATOM 3055 N N . CYS B 1 96 ? 0.64 20.375 16.406 1 95.56 96 CYS B N 1
ATOM 3056 C CA . CYS B 1 96 ? 0.357 21.266 17.516 1 95.56 96 CYS B CA 1
ATOM 3057 C C . CYS B 1 96 ? 0.787 20.641 18.844 1 95.56 96 CYS B C 1
ATOM 3059 O O . CYS B 1 96 ? -0.049 20.141 19.594 1 95.56 96 CYS B O 1
ATOM 3061 N N . GLY B 1 97 ? 2.061 20.766 19.203 1 91.44 97 GLY B N 1
ATOM 3062 C CA . GLY B 1 97 ? 2.701 19.984 20.25 1 91.44 97 GLY B CA 1
ATOM 3063 C C . GLY B 1 97 ? 3.16 18.625 19.766 1 91.44 97 GLY B C 1
ATOM 3064 O O . GLY B 1 97 ? 2.949 18.266 18.594 1 91.44 97 GLY B O 1
ATOM 3065 N N . VAL B 1 98 ? 3.824 17.859 20.734 1 91.69 98 VAL B N 1
ATOM 3066 C CA . VAL B 1 98 ? 4.375 16.578 20.312 1 91.69 98 VAL B CA 1
ATOM 3067 C C . VAL B 1 98 ? 3.625 15.438 21 1 91.69 98 VAL B C 1
ATOM 3069 O O . VAL B 1 98 ? 3.979 14.266 20.828 1 91.69 98 VAL B O 1
ATOM 3072 N N . THR B 1 99 ? 2.576 15.812 21.734 1 95.19 99 THR B N 1
ATOM 3073 C CA . THR B 1 99 ? 1.704 14.828 22.375 1 95.19 99 THR B CA 1
ATOM 3074 C C . THR B 1 99 ? 0.242 15.242 22.25 1 95.19 99 THR B C 1
ATOM 3076 O O . THR B 1 99 ? -0.058 16.422 22.062 1 95.19 99 THR B O 1
ATOM 3079 N N . ALA B 1 100 ? -0.573 14.25 22.422 1 97.38 100 ALA B N 1
ATOM 3080 C CA . ALA B 1 100 ? -2.006 14.531 22.422 1 97.38 100 ALA B CA 1
ATOM 3081 C C . ALA B 1 100 ? -2.387 15.461 23.562 1 97.38 100 ALA B C 1
ATOM 3083 O O . ALA B 1 100 ? -3.248 16.328 23.406 1 97.38 100 ALA B O 1
ATOM 3084 N N . GLU B 1 101 ? -1.779 15.281 24.672 1 97.81 101 GLU B N 1
ATOM 3085 C CA . GLU B 1 101 ? -2.031 16.125 25.828 1 97.81 101 GLU B CA 1
ATOM 3086 C C . GLU B 1 101 ? -1.679 17.578 25.547 1 97.81 101 GLU B C 1
ATOM 3088 O O . GLU B 1 101 ? -2.428 18.484 25.922 1 97.81 101 GLU B O 1
ATOM 3093 N N . GLU B 1 102 ? -0.574 17.781 24.953 1 96.5 102 GLU B N 1
ATOM 3094 C CA . GLU B 1 102 ? -0.161 19.125 24.578 1 96.5 102 GLU B CA 1
ATOM 3095 C C . GLU B 1 102 ? -1.162 19.781 23.625 1 96.5 102 GLU B C 1
ATOM 3097 O O . GLU B 1 102 ? -1.543 20.938 23.797 1 96.5 102 GLU B O 1
ATOM 3102 N N . ALA B 1 103 ? -1.577 19.016 22.625 1 97.31 103 ALA B N 1
ATOM 3103 C CA . ALA B 1 103 ? -2.578 19.531 21.688 1 97.31 103 ALA B CA 1
ATOM 3104 C C . ALA B 1 103 ? -3.873 19.891 22.406 1 97.31 103 ALA B C 1
ATOM 3106 O O . ALA B 1 103 ? -4.52 20.891 22.094 1 97.31 103 ALA B O 1
ATOM 3107 N N . ARG B 1 104 ? -4.234 19.062 23.375 1 98.25 104 ARG B N 1
ATOM 3108 C CA . ARG B 1 104 ? -5.438 19.328 24.156 1 98.25 104 ARG B CA 1
ATOM 3109 C C . ARG B 1 104 ? -5.305 20.625 24.938 1 98.25 104 ARG B C 1
ATOM 3111 O O . ARG B 1 104 ? -6.266 21.391 25.047 1 98.25 104 ARG B O 1
ATOM 3118 N N . LYS B 1 105 ? -4.188 20.844 25.484 1 98 105 LYS B N 1
ATOM 3119 C CA . LYS B 1 105 ? -3.938 22.094 26.203 1 98 105 LYS B CA 1
ATOM 3120 C C . LYS B 1 105 ? -4.121 23.297 25.297 1 98 105 LYS B C 1
ATOM 3122 O O . LYS B 1 105 ? -4.707 24.297 25.703 1 98 105 LYS B O 1
ATOM 3127 N N . ALA B 1 106 ? -3.605 23.203 24.094 1 97.75 106 ALA B N 1
ATOM 3128 C CA . ALA B 1 106 ? -3.777 24.281 23.125 1 97.75 106 ALA B CA 1
ATOM 3129 C C . ALA B 1 106 ? -5.254 24.516 22.812 1 97.75 106 ALA B C 1
ATOM 3131 O O . ALA B 1 106 ? -5.699 25.656 22.703 1 97.75 106 ALA B O 1
ATOM 3132 N N . ALA B 1 107 ? -5.965 23.406 22.641 1 97.38 107 ALA B N 1
ATOM 3133 C CA . ALA B 1 107 ? -7.398 23.484 22.375 1 97.38 107 ALA B CA 1
ATOM 3134 C C . ALA B 1 107 ? -8.125 24.188 23.516 1 97.38 107 ALA B C 1
ATOM 3136 O O . ALA B 1 107 ? -8.961 25.062 23.281 1 97.38 107 ALA B O 1
ATOM 3137 N N . ASP B 1 108 ? -7.812 23.812 24.719 1 98.06 108 ASP B N 1
ATOM 3138 C CA . ASP B 1 108 ? -8.43 24.375 25.906 1 98.06 108 ASP B CA 1
ATOM 3139 C C . ASP B 1 108 ? -8.141 25.875 26.016 1 98.06 108 ASP B C 1
ATOM 3141 O O . ASP B 1 108 ? -9.023 26.656 26.375 1 98.06 108 ASP B O 1
ATOM 3145 N N . VAL B 1 109 ? -6.945 26.234 25.734 1 97.38 109 VAL B N 1
ATOM 3146 C CA . VAL B 1 109 ? -6.523 27.625 25.812 1 97.38 109 VAL B CA 1
ATOM 3147 C C . VAL B 1 109 ? -7.289 28.453 24.797 1 97.38 109 VAL B C 1
ATOM 3149 O O . VAL B 1 109 ? -7.777 29.547 25.109 1 97.38 109 VAL B O 1
ATOM 3152 N N . ALA B 1 110 ? -7.328 28 23.562 1 96.44 110 ALA B N 1
ATOM 3153 C CA . ALA B 1 110 ? -8.062 28.703 22.516 1 96.44 110 ALA B CA 1
ATOM 3154 C C . ALA B 1 110 ? -9.523 28.891 22.906 1 96.44 110 ALA B C 1
ATOM 3156 O O . ALA B 1 110 ? -10.109 29.953 22.656 1 96.44 110 ALA B O 1
ATOM 3157 N N . GLU B 1 111 ? -10.078 27.844 23.453 1 96.69 111 GLU B N 1
ATOM 3158 C CA . GLU B 1 111 ? -11.461 27.922 23.922 1 96.69 111 GLU B CA 1
ATOM 3159 C C . GLU B 1 111 ? -11.617 28.922 25.047 1 96.69 111 GLU B C 1
ATOM 3161 O O . GLU B 1 111 ? -12.547 29.734 25.047 1 96.69 111 GLU B O 1
ATOM 3166 N N . ARG B 1 112 ? -10.773 28.922 26.031 1 97.5 112 ARG B N 1
ATOM 3167 C CA . ARG B 1 112 ? -10.812 29.797 27.203 1 97.5 112 ARG B CA 1
ATOM 3168 C C . ARG B 1 112 ? -10.781 31.25 26.781 1 97.5 112 ARG B C 1
ATOM 3170 O O . ARG B 1 112 ? -11.547 32.062 27.297 1 97.5 112 ARG B O 1
ATOM 3177 N N . TYR B 1 113 ? -9.938 31.594 25.859 1 97.69 113 TYR B N 1
ATOM 3178 C CA . TYR B 1 113 ? -9.758 33 25.469 1 97.69 113 TYR B CA 1
ATOM 3179 C C . TYR B 1 113 ? -10.648 33.344 24.281 1 97.69 113 TYR B C 1
ATOM 3181 O O . TYR B 1 113 ? -10.602 34.469 23.766 1 97.69 113 TYR B O 1
ATOM 3189 N N . LYS B 1 114 ? -11.422 32.344 23.766 1 96.69 114 LYS B N 1
ATOM 3190 C CA . LYS B 1 114 ? -12.359 32.5 22.656 1 96.69 114 LYS B CA 1
ATOM 3191 C C . LYS B 1 114 ? -11.656 33 21.406 1 96.69 114 LYS B C 1
ATOM 3193 O O . LYS B 1 114 ? -12.117 33.938 20.766 1 96.69 114 LYS B O 1
ATOM 3198 N N . VAL B 1 115 ? -10.516 32.438 21.125 1 96.56 115 VAL B N 1
ATOM 3199 C CA . VAL B 1 115 ? -9.75 32.781 19.922 1 96.56 115 VAL B CA 1
ATOM 3200 C C . VAL B 1 115 ? -9.844 31.641 18.906 1 96.56 115 VAL B C 1
ATOM 3202 O O . VAL B 1 115 ? -9.898 30.469 19.281 1 96.56 115 VAL B O 1
ATOM 3205 N N . HIS B 1 116 ? -9.914 32.031 17.562 1 97.75 116 HIS B N 1
ATOM 3206 C CA . HIS B 1 116 ? -9.875 31.016 16.5 1 97.75 116 HIS B CA 1
ATOM 3207 C C . HIS B 1 116 ? -8.484 30.391 16.391 1 97.75 116 HIS B C 1
ATOM 3209 O O . HIS B 1 116 ? -7.488 31.109 16.25 1 97.75 116 HIS B O 1
ATOM 3215 N N . LEU B 1 117 ? -8.391 29.094 16.562 1 98.38 117 LEU B N 1
ATOM 3216 C CA . LEU B 1 117 ? -7.16 28.344 16.391 1 98.38 117 LEU B CA 1
ATOM 3217 C C . LEU B 1 117 ? -7.297 27.312 15.266 1 98.38 117 LEU B C 1
ATOM 3219 O O . LEU B 1 117 ? -8.094 26.391 15.367 1 98.38 117 LEU B O 1
ATOM 3223 N N . GLN B 1 118 ? -6.555 27.547 14.203 1 98.69 118 GLN B N 1
ATOM 3224 C CA . GLN B 1 118 ? -6.484 26.609 13.078 1 98.69 118 GLN B CA 1
ATOM 3225 C C . GLN B 1 118 ? -5.145 25.891 13.047 1 98.69 118 GLN B C 1
ATOM 3227 O O . GLN B 1 118 ? -4.098 26.484 13.305 1 98.69 118 GLN B O 1
ATOM 3232 N N . ILE B 1 119 ? -5.176 24.594 12.781 1 98.62 119 ILE B N 1
ATOM 3233 C CA . ILE B 1 119 ? -3.957 23.797 12.727 1 98.62 119 ILE B CA 1
ATOM 3234 C C . ILE B 1 119 ? -3.52 23.609 11.273 1 98.62 119 ILE B C 1
ATOM 3236 O O . ILE B 1 119 ? -4.355 23.422 10.383 1 98.62 119 ILE B O 1
ATOM 3240 N N . GLY B 1 120 ? -2.197 23.609 11.07 1 98.38 120 GLY B N 1
ATOM 3241 C CA . GLY B 1 120 ? -1.587 23.672 9.75 1 98.38 120 GLY B CA 1
ATOM 3242 C C . GLY B 1 120 ? -1.601 22.344 9.023 1 98.38 120 GLY B C 1
ATOM 3243 O O . GLY B 1 120 ? -0.567 21.891 8.531 1 98.38 120 GLY B O 1
ATOM 3244 N N . TYR B 1 121 ? -2.748 21.703 8.883 1 98.56 121 TYR B N 1
ATOM 3245 C CA . TYR B 1 121 ? -2.91 20.547 8.008 1 98.56 121 TYR B CA 1
ATOM 3246 C C . TYR B 1 121 ? -3.283 20.984 6.598 1 98.56 121 TYR B C 1
ATOM 3248 O O . TYR B 1 121 ? -4.434 20.828 6.18 1 98.56 121 TYR B O 1
ATOM 3256 N N . TRP B 1 122 ? -2.268 21.344 5.84 1 98.19 122 TRP B N 1
ATOM 3257 C CA . TRP B 1 122 ? -2.396 22.031 4.555 1 98.19 122 TRP B CA 1
ATOM 3258 C C . TRP B 1 122 ? -3.059 21.125 3.521 1 98.19 122 TRP B C 1
ATOM 3260 O O . TRP B 1 122 ? -3.645 21.594 2.551 1 98.19 122 TRP B O 1
ATOM 3270 N N . ARG B 1 123 ? -3.078 19.828 3.752 1 98.5 123 ARG B N 1
ATOM 3271 C CA . ARG B 1 123 ? -3.57 18.891 2.752 1 98.5 123 ARG B CA 1
ATOM 3272 C C . ARG B 1 123 ? -5.074 19.031 2.561 1 98.5 123 ARG B C 1
ATOM 3274 O O . ARG B 1 123 ? -5.617 18.625 1.527 1 98.5 123 ARG B O 1
ATOM 3281 N N . ARG B 1 124 ? -5.754 19.562 3.559 1 98.56 124 ARG B N 1
ATOM 3282 C CA . ARG B 1 124 ? -7.188 19.797 3.434 1 98.56 124 ARG B CA 1
ATOM 3283 C C . ARG B 1 124 ? -7.48 20.828 2.352 1 98.56 124 ARG B C 1
ATOM 3285 O O . ARG B 1 124 ? -8.625 20.984 1.926 1 98.56 124 ARG B O 1
ATOM 3292 N N . PHE B 1 125 ? -6.441 21.5 1.864 1 98.62 125 PHE B N 1
ATOM 3293 C CA . PHE B 1 125 ? -6.625 22.578 0.896 1 98.62 125 PHE B CA 1
ATOM 3294 C C . PHE B 1 125 ? -6.082 22.172 -0.47 1 98.62 125 PHE B C 1
ATOM 3296 O O . PHE B 1 125 ? -5.961 23.016 -1.366 1 98.62 125 PHE B O 1
ATOM 3303 N N . VAL B 1 126 ? -5.699 20.953 -0.659 1 98.5 126 VAL B N 1
ATOM 3304 C CA . VAL B 1 126 ? -5.332 20.391 -1.956 1 98.5 126 VAL B CA 1
ATOM 3305 C C . VAL B 1 126 ? -6.59 20.062 -2.75 1 98.5 126 VAL B C 1
ATOM 3307 O O . VAL B 1 126 ? -7.398 19.234 -2.326 1 98.5 126 VAL B O 1
ATOM 3310 N N . PRO B 1 127 ? -6.758 20.641 -3.926 1 98 127 PRO B N 1
ATOM 3311 C CA . PRO B 1 127 ? -8.008 20.469 -4.68 1 98 127 PRO B CA 1
ATOM 3312 C C . PRO B 1 127 ? -8.328 19 -4.953 1 98 127 PRO B C 1
ATOM 3314 O O . PRO B 1 127 ? -9.484 18.594 -4.828 1 98 127 PRO B O 1
ATOM 3317 N N . GLU B 1 128 ? -7.359 18.219 -5.293 1 97.94 128 GLU B N 1
ATOM 3318 C CA . GLU B 1 128 ? -7.559 16.812 -5.59 1 97.94 128 GLU B CA 1
ATOM 3319 C C . GLU B 1 128 ? -8.086 16.047 -4.371 1 97.94 128 GLU B C 1
ATOM 3321 O O . GLU B 1 128 ? -8.938 15.172 -4.504 1 97.94 128 GLU B O 1
ATOM 3326 N N . LEU B 1 129 ? -7.605 16.375 -3.221 1 98.62 129 LEU B N 1
ATOM 3327 C CA . LEU B 1 129 ? -8.055 15.711 -2.002 1 98.62 129 LEU B CA 1
ATOM 3328 C C . LEU B 1 129 ? -9.445 16.188 -1.604 1 98.62 129 LEU B C 1
ATOM 3330 O O . LEU B 1 129 ? -10.258 15.398 -1.101 1 98.62 129 LEU B O 1
ATOM 3334 N N . LYS B 1 130 ? -9.711 17.469 -1.812 1 98.38 130 LYS B N 1
ATOM 3335 C CA . LYS B 1 130 ? -11.062 17.969 -1.564 1 98.38 130 LYS B CA 1
ATOM 3336 C C . LYS B 1 130 ? -12.086 17.25 -2.438 1 98.38 130 LYS B C 1
ATOM 3338 O O . LYS B 1 130 ? -13.141 16.844 -1.955 1 98.38 130 LYS B O 1
ATOM 3343 N N . GLN B 1 131 ? -11.742 17.125 -3.693 1 98.5 131 GLN B N 1
ATOM 3344 C CA . GLN B 1 131 ? -12.633 16.406 -4.602 1 98.5 131 GLN B CA 1
ATOM 3345 C C . GLN B 1 131 ? -12.82 14.961 -4.156 1 98.5 131 GLN B C 1
ATOM 3347 O O . GLN B 1 131 ? -13.938 14.438 -4.18 1 98.5 131 GLN B O 1
ATOM 3352 N N . LEU B 1 132 ? -11.734 14.352 -3.795 1 98.69 132 LEU B N 1
ATOM 3353 C CA . LEU B 1 132 ? -11.797 12.977 -3.318 1 98.69 132 LEU B CA 1
ATOM 3354 C C . LEU B 1 132 ? -12.719 12.859 -2.104 1 98.69 132 LEU B C 1
ATOM 3356 O O . LEU B 1 132 ? -13.531 11.938 -2.016 1 98.69 132 LEU B O 1
ATOM 3360 N N . ARG B 1 133 ? -12.57 13.734 -1.155 1 98.62 133 ARG B N 1
ATOM 3361 C CA . ARG B 1 133 ? -13.438 13.758 0.018 1 98.62 133 ARG B CA 1
ATOM 3362 C C . ARG B 1 133 ? -14.906 13.875 -0.386 1 98.62 133 ARG B C 1
ATOM 3364 O O . ARG B 1 133 ? -15.758 13.141 0.123 1 98.62 133 ARG B O 1
ATOM 3371 N N . ASP B 1 134 ? -15.18 14.828 -1.296 1 98.44 134 ASP B N 1
ATOM 3372 C CA . ASP B 1 134 ? -16.547 15.031 -1.763 1 98.44 134 ASP B CA 1
ATOM 3373 C C . ASP B 1 134 ? -17.094 13.766 -2.426 1 98.44 134 ASP B C 1
ATOM 3375 O O . ASP B 1 134 ? -18.25 13.391 -2.203 1 98.44 134 ASP B O 1
ATOM 3379 N N . ASP B 1 135 ? -16.312 13.109 -3.217 1 98.5 135 ASP B N 1
ATOM 3380 C CA . ASP B 1 135 ? -16.703 11.875 -3.887 1 98.5 135 ASP B CA 1
ATOM 3381 C C . ASP B 1 135 ? -17.016 10.773 -2.871 1 98.5 135 ASP B C 1
ATOM 3383 O O . ASP B 1 135 ? -18.016 10.055 -3.018 1 98.5 135 ASP B O 1
ATOM 3387 N N . ILE B 1 136 ? -16.172 10.641 -1.866 1 97.94 136 ILE B N 1
ATOM 3388 C CA . ILE B 1 136 ? -16.359 9.641 -0.821 1 97.94 136 ILE B CA 1
ATOM 3389 C C . ILE B 1 136 ? -17.672 9.922 -0.074 1 97.94 136 ILE B C 1
ATOM 3391 O O . ILE B 1 136 ? -18.484 9.023 0.116 1 97.94 136 ILE B O 1
ATOM 3395 N N . ARG B 1 137 ? -17.875 11.156 0.286 1 97 137 ARG B N 1
ATOM 3396 C CA . ARG B 1 137 ? -19.047 11.547 1.074 1 97 137 ARG B CA 1
ATOM 3397 C C . ARG B 1 137 ? -20.328 11.398 0.267 1 97 137 ARG B C 1
ATOM 3399 O O . ARG B 1 137 ? -21.375 11.086 0.821 1 97 137 ARG B O 1
ATOM 3406 N N . ALA B 1 138 ? -20.188 11.641 -1.013 1 97.81 138 ALA B N 1
ATOM 3407 C CA . ALA B 1 138 ? -21.344 11.508 -1.901 1 97.81 138 ALA B CA 1
ATOM 3408 C C . ALA B 1 138 ? -21.641 10.039 -2.201 1 97.81 138 ALA B C 1
ATOM 3410 O O . ALA B 1 138 ? -22.625 9.727 -2.873 1 97.81 138 ALA B O 1
ATOM 3411 N N . GLY B 1 139 ? -20.797 9.172 -1.781 1 96.5 139 GLY B N 1
ATOM 3412 C CA . GLY B 1 139 ? -21 7.75 -1.986 1 96.5 139 GLY B CA 1
ATOM 3413 C C . GLY B 1 139 ? -20.609 7.281 -3.373 1 96.5 139 GLY B C 1
ATOM 3414 O O . GLY B 1 139 ? -21 6.195 -3.803 1 96.5 139 GLY B O 1
ATOM 3415 N N . LEU B 1 140 ? -19.844 8.086 -4.066 1 97.31 140 LEU B N 1
ATOM 3416 C CA . LEU B 1 140 ? -19.516 7.77 -5.453 1 97.31 140 LEU B CA 1
ATOM 3417 C C . LEU B 1 140 ? -18.609 6.543 -5.539 1 97.31 140 LEU B C 1
ATOM 3419 O O . LEU B 1 140 ? -18.594 5.848 -6.555 1 97.31 140 LEU B O 1
ATOM 3423 N N . LEU B 1 141 ? -17.891 6.195 -4.465 1 96.38 141 LEU B N 1
ATOM 3424 C CA . LEU B 1 141 ? -16.984 5.047 -4.477 1 96.38 141 LEU B CA 1
ATOM 3425 C C . LEU B 1 141 ? -17.641 3.84 -3.812 1 96.38 141 LEU B C 1
ATOM 3427 O O . LEU B 1 141 ? -17.031 2.771 -3.729 1 96.38 141 LEU B O 1
ATOM 3431 N N . GLY B 1 142 ? -18.891 4.004 -3.336 1 94.62 142 GLY B N 1
ATOM 3432 C CA . GLY B 1 142 ? -19.562 2.928 -2.619 1 94.62 142 GLY B CA 1
ATOM 3433 C C . GLY B 1 142 ? -18.984 2.691 -1.232 1 94.62 142 GLY B C 1
ATOM 3434 O O . GLY B 1 142 ? -18.484 3.621 -0.597 1 94.62 142 GLY B O 1
ATOM 3435 N N . ASN B 1 143 ? -19.203 1.469 -0.738 1 94 143 ASN B N 1
ATOM 3436 C CA . ASN B 1 143 ? -18.594 1.09 0.528 1 94 143 ASN B CA 1
ATOM 3437 C C . ASN B 1 143 ? -17.078 0.933 0.391 1 94 143 ASN B C 1
ATOM 3439 O O . ASN B 1 143 ? -16.609 0.277 -0.536 1 94 143 ASN B O 1
ATOM 3443 N N . LEU B 1 144 ? -16.375 1.535 1.298 1 95.94 144 LEU B N 1
ATOM 3444 C CA . LEU B 1 144 ? -14.922 1.517 1.203 1 95.94 144 LEU B CA 1
ATOM 3445 C C . LEU B 1 144 ? -14.359 0.195 1.719 1 95.94 144 LEU B C 1
ATOM 3447 O O . LEU B 1 144 ? -14.836 -0.338 2.721 1 95.94 144 LEU B O 1
ATOM 3451 N N . TYR B 1 145 ? -13.367 -0.327 1.033 1 96.19 145 TYR B N 1
ATOM 3452 C CA . TYR B 1 145 ? -12.602 -1.485 1.482 1 96.19 145 TYR B CA 1
ATOM 3453 C C . TYR B 1 145 ? -11.297 -1.055 2.152 1 96.19 145 TYR B C 1
ATOM 3455 O O . TYR B 1 145 ? -10.938 -1.581 3.205 1 96.19 145 TYR B O 1
ATOM 3463 N N . LEU B 1 146 ? -10.641 -0.156 1.532 1 98.12 146 LEU B N 1
ATOM 3464 C CA . LEU B 1 146 ? -9.281 0.22 1.922 1 98.12 146 LEU B CA 1
ATOM 3465 C C . LEU B 1 146 ? -9.008 1.686 1.598 1 98.12 146 LEU B C 1
ATOM 3467 O O . LEU B 1 146 ? -9.352 2.158 0.51 1 98.12 146 LEU B O 1
ATOM 3471 N N . VAL B 1 147 ? -8.516 2.422 2.514 1 98.5 147 VAL B N 1
ATOM 3472 C CA . VAL B 1 147 ? -7.953 3.754 2.32 1 98.5 147 VAL B CA 1
ATOM 3473 C C . VAL B 1 147 ? -6.457 3.732 2.625 1 98.5 147 VAL B C 1
ATOM 3475 O O . VAL B 1 147 ? -6.055 3.463 3.758 1 98.5 147 VAL B O 1
ATOM 3478 N N . SER B 1 148 ? -5.617 3.977 1.608 1 98.69 148 SER B N 1
ATOM 3479 C CA . SER B 1 148 ? -4.168 3.965 1.78 1 98.69 148 SER B CA 1
ATOM 3480 C C . SER B 1 148 ? -3.58 5.363 1.608 1 98.69 148 SER B C 1
ATOM 3482 O O . SER B 1 148 ? -3.908 6.066 0.651 1 98.69 148 SER B O 1
ATOM 3484 N N . CYS B 1 149 ? -2.777 5.758 2.533 1 98.81 149 CYS B N 1
ATOM 3485 C CA . CYS B 1 149 ? -2.09 7.043 2.518 1 98.81 149 CYS B CA 1
ATOM 3486 C C . CYS B 1 149 ? -0.579 6.855 2.578 1 98.81 149 CYS B C 1
ATOM 3488 O O . CYS B 1 149 ? -0.068 6.184 3.475 1 98.81 149 CYS B O 1
ATOM 3490 N N . PHE B 1 150 ? 0.162 7.453 1.631 1 98.69 150 PHE B N 1
ATOM 3491 C CA . PHE B 1 150 ? 1.61 7.328 1.518 1 98.69 150 PHE B CA 1
ATOM 3492 C C . PHE B 1 150 ? 2.283 8.688 1.67 1 98.69 150 PHE B C 1
ATOM 3494 O O . PHE B 1 150 ? 1.831 9.68 1.092 1 98.69 150 PHE B O 1
ATOM 3501 N N . GLN B 1 151 ? 3.273 8.75 2.463 1 98.62 151 GLN B N 1
ATOM 3502 C CA . GLN B 1 151 ? 4.176 9.898 2.553 1 98.62 151 GLN B CA 1
ATOM 3503 C C . GLN B 1 151 ? 5.633 9.445 2.609 1 98.62 151 GLN B C 1
ATOM 3505 O O . GLN B 1 151 ? 6.035 8.742 3.541 1 98.62 151 GLN B O 1
ATOM 3510 N N . TRP B 1 152 ? 6.398 9.82 1.676 1 97.88 152 TRP B N 1
ATOM 3511 C CA . TRP B 1 152 ? 7.809 9.469 1.565 1 97.88 152 TRP B CA 1
ATOM 3512 C C . TRP B 1 152 ? 8.664 10.703 1.312 1 97.88 152 TRP B C 1
ATOM 3514 O O . TRP B 1 152 ? 8.445 11.43 0.335 1 97.88 152 TRP B O 1
ATOM 3524 N N . ASP B 1 153 ? 9.594 10.977 2.197 1 96.06 153 ASP B N 1
ATOM 3525 C CA . ASP B 1 153 ? 10.5 12.117 2.09 1 96.06 153 ASP B CA 1
ATOM 3526 C C . ASP B 1 153 ? 11.664 11.805 1.158 1 96.06 153 ASP B C 1
ATOM 3528 O O . ASP B 1 153 ? 12.164 10.68 1.126 1 96.06 153 ASP B O 1
ATOM 3532 N N . GLU B 1 154 ? 12.148 12.789 0.515 1 95.19 154 GLU B N 1
ATOM 3533 C CA . GLU B 1 154 ? 13.336 12.633 -0.328 1 95.19 154 GLU B CA 1
ATOM 3534 C C . GLU B 1 154 ? 14.555 12.25 0.501 1 95.19 154 GLU B C 1
ATOM 3536 O O . GLU B 1 154 ? 15.344 11.391 0.098 1 95.19 154 GLU B O 1
ATOM 3541 N N . ALA B 1 155 ? 14.727 12.891 1.635 1 91.94 155 ALA B N 1
ATOM 3542 C CA . ALA B 1 155 ? 15.836 12.672 2.553 1 91.94 155 ALA B CA 1
ATOM 3543 C C . ALA B 1 155 ? 15.406 12.883 4 1 91.94 155 ALA B C 1
ATOM 3545 O O . ALA B 1 155 ? 14.492 13.664 4.273 1 91.94 155 ALA B O 1
ATOM 3546 N N . PRO B 1 156 ? 16.078 12.148 4.824 1 89.56 156 PRO B N 1
ATOM 3547 C CA . PRO B 1 156 ? 15.727 12.352 6.23 1 89.56 156 PRO B CA 1
ATOM 3548 C C . PRO B 1 156 ? 16.094 13.742 6.734 1 89.56 156 PRO B C 1
ATOM 3550 O O . PRO B 1 156 ? 17.078 14.336 6.266 1 89.56 156 PRO B O 1
ATOM 3553 N N . PRO B 1 157 ? 15.273 14.266 7.645 1 88.62 157 PRO B N 1
ATOM 3554 C CA . PRO B 1 157 ? 15.719 15.492 8.312 1 88.62 157 PRO B CA 1
ATOM 3555 C C . PRO B 1 157 ? 16.969 15.289 9.164 1 88.62 157 PRO B C 1
ATOM 3557 O O . PRO B 1 157 ? 17.469 14.164 9.266 1 88.62 157 PRO B O 1
ATOM 3560 N N . ALA B 1 158 ? 17.422 16.375 9.672 1 87.31 158 ALA B N 1
ATOM 3561 C CA . ALA B 1 158 ? 18.625 16.312 10.5 1 87.31 158 ALA B CA 1
ATOM 3562 C C . ALA B 1 158 ? 18.422 15.383 11.688 1 87.31 158 ALA B C 1
ATOM 3564 O O . ALA B 1 158 ? 17.328 15.32 12.258 1 87.31 158 ALA B O 1
ATOM 3565 N N . ASN B 1 159 ? 19.469 14.672 12.102 1 87.88 159 ASN B N 1
ATOM 3566 C CA . ASN B 1 159 ? 19.422 13.719 13.203 1 87.88 159 ASN B CA 1
ATOM 3567 C C . ASN B 1 159 ? 18.922 14.383 14.492 1 87.88 159 ASN B C 1
ATOM 3569 O O . ASN B 1 159 ? 18.203 13.758 15.281 1 87.88 159 ASN B O 1
ATOM 3573 N N . SER B 1 160 ? 19.391 15.625 14.656 1 85.5 160 SER B N 1
ATOM 3574 C CA . SER B 1 160 ? 18.984 16.344 15.852 1 85.5 160 SER B CA 1
ATOM 3575 C C . SER B 1 160 ? 17.469 16.5 15.906 1 85.5 160 SER B C 1
ATOM 3577 O O . SER B 1 160 ? 16.859 16.312 16.969 1 85.5 160 SER B O 1
ATOM 3579 N N . PHE B 1 161 ? 16.875 16.734 14.805 1 85 161 PHE B N 1
ATOM 3580 C CA . PHE B 1 161 ? 15.422 16.828 14.727 1 85 161 PHE B CA 1
ATOM 3581 C C . PHE B 1 161 ? 14.781 15.461 14.906 1 85 161 PHE B C 1
ATOM 3583 O O . PHE B 1 161 ? 13.805 15.32 15.648 1 85 161 PHE B O 1
ATOM 3590 N N . ARG B 1 162 ? 15.32 14.469 14.273 1 87.88 162 ARG B N 1
ATOM 3591 C CA . ARG B 1 162 ? 14.758 13.117 14.336 1 87.88 162 ARG B CA 1
ATOM 3592 C C . ARG B 1 162 ? 14.789 12.586 15.766 1 87.88 162 ARG B C 1
ATOM 3594 O O . ARG B 1 162 ? 13.898 11.836 16.172 1 87.88 162 ARG B O 1
ATOM 3601 N N . ALA B 1 163 ? 15.75 12.992 16.5 1 85.75 163 ALA B N 1
ATOM 3602 C CA . ALA B 1 163 ? 15.93 12.508 17.875 1 85.75 163 ALA B CA 1
ATOM 3603 C C . ALA B 1 163 ? 14.898 13.141 18.812 1 85.75 163 ALA B C 1
ATOM 3605 O O . ALA B 1 163 ? 14.57 12.562 19.844 1 85.75 163 ALA B O 1
ATOM 3606 N N . THR B 1 164 ? 14.336 14.273 18.391 1 82.75 164 THR B N 1
ATOM 3607 C CA . THR B 1 164 ? 13.484 15.016 19.312 1 82.75 164 THR B CA 1
ATOM 3608 C C . THR B 1 164 ? 12.078 15.172 18.734 1 82.75 164 THR B C 1
ATOM 3610 O O . THR B 1 164 ? 11.164 15.625 19.438 1 82.75 164 THR B O 1
ATOM 3613 N N . GLY B 1 165 ? 11.844 14.781 17.562 1 84.75 165 GLY B N 1
ATOM 3614 C CA . GLY B 1 165 ? 10.609 15.062 16.859 1 84.75 165 GLY B CA 1
ATOM 3615 C C . GLY B 1 165 ? 9.523 14.031 17.125 1 84.75 165 GLY B C 1
ATOM 3616 O O . GLY B 1 165 ? 8.43 14.117 16.547 1 84.75 165 GLY B O 1
ATOM 3617 N N . GLY B 1 166 ? 9.781 13.047 17.953 1 87.06 166 GLY B N 1
ATOM 3618 C CA . GLY B 1 166 ? 8.766 12.102 18.375 1 87.06 166 GLY B CA 1
ATOM 3619 C C . GLY B 1 166 ? 8.641 10.898 17.453 1 87.06 166 GLY B C 1
ATOM 3620 O O . GLY B 1 166 ? 7.785 10.039 17.656 1 87.06 166 GLY B O 1
ATOM 3621 N N . GLY B 1 167 ? 9.531 10.867 16.375 1 91.44 167 GLY B N 1
ATOM 3622 C CA . GLY B 1 167 ? 9.516 9.727 15.484 1 91.44 167 GLY B CA 1
ATOM 3623 C C . GLY B 1 167 ? 8.617 9.922 14.281 1 91.44 167 GLY B C 1
ATOM 3624 O O . GLY B 1 167 ? 7.965 10.961 14.148 1 91.44 167 GLY B O 1
ATOM 3625 N N . ALA B 1 168 ? 8.57 8.938 13.414 1 94.06 168 ALA B N 1
ATOM 3626 C CA . ALA B 1 168 ? 7.949 9.039 12.102 1 94.06 168 ALA B CA 1
ATOM 3627 C C . ALA B 1 168 ? 6.449 9.273 12.219 1 94.06 168 ALA B C 1
ATOM 3629 O O . ALA B 1 168 ? 5.875 10.062 11.453 1 94.06 168 ALA B O 1
ATOM 3630 N N . PHE B 1 169 ? 5.777 8.648 13.18 1 97 169 PHE B N 1
ATOM 3631 C CA . PHE B 1 169 ? 4.328 8.75 13.266 1 97 169 PHE B CA 1
ATOM 3632 C C . PHE B 1 169 ? 3.91 10.125 13.758 1 97 169 PHE B C 1
ATOM 3634 O O . PHE B 1 169 ? 2.854 10.633 13.375 1 97 169 PHE B O 1
ATOM 3641 N N . ILE B 1 170 ? 4.723 10.781 14.531 1 95.94 170 ILE B N 1
ATOM 3642 C CA . ILE B 1 170 ? 4.41 12.117 15.039 1 95.94 170 ILE B CA 1
ATOM 3643 C C . ILE B 1 170 ? 4.828 13.164 14.016 1 95.94 170 ILE B C 1
ATOM 3645 O O . ILE B 1 170 ? 4.055 14.07 13.695 1 95.94 170 ILE B O 1
ATOM 3649 N N . ASP B 1 171 ? 5.98 13 13.484 1 93.94 171 ASP B N 1
ATOM 3650 C CA . ASP B 1 171 ? 6.535 13.977 12.547 1 93.94 171 ASP B CA 1
ATOM 3651 C C . ASP B 1 171 ? 5.82 13.922 11.203 1 93.94 171 ASP B C 1
ATOM 3653 O O . ASP B 1 171 ? 5.512 14.953 10.609 1 93.94 171 ASP B O 1
ATOM 3657 N N . MET B 1 172 ? 5.57 12.711 10.688 1 96.44 172 MET B N 1
ATOM 3658 C CA . MET B 1 172 ? 4.984 12.508 9.359 1 96.44 172 MET B CA 1
ATOM 3659 C C . MET B 1 172 ? 3.555 11.992 9.477 1 96.44 172 MET B C 1
ATOM 3661 O O . MET B 1 172 ? 2.627 12.602 8.938 1 96.44 172 MET B O 1
ATOM 3665 N N . GLY B 1 173 ? 3.334 11.055 10.273 1 98 173 GLY B N 1
ATOM 3666 C CA . GLY B 1 173 ? 2.098 10.289 10.328 1 98 173 GLY B CA 1
ATOM 3667 C C . GLY B 1 173 ? 0.888 11.133 10.68 1 98 173 GLY B C 1
ATOM 3668 O O . GLY B 1 173 ? -0.229 10.836 10.25 1 98 173 GLY B O 1
ATOM 3669 N N . VAL B 1 174 ? 1.036 12.164 11.414 1 98.19 174 VAL B N 1
ATOM 3670 C CA . VAL B 1 174 ? -0.089 12.992 11.836 1 98.19 174 VAL B CA 1
ATOM 3671 C C . VAL B 1 174 ? -0.809 13.547 10.609 1 98.19 174 VAL B C 1
ATOM 3673 O O . VAL B 1 174 ? -2.025 13.75 10.633 1 98.19 174 VAL B O 1
ATOM 3676 N N . HIS B 1 175 ? -0.069 13.836 9.516 1 98.38 175 HIS B N 1
ATOM 3677 C CA . HIS B 1 175 ? -0.7 14.242 8.258 1 98.38 175 HIS B CA 1
ATOM 3678 C C . HIS B 1 175 ? -1.627 13.156 7.73 1 98.38 175 HIS B C 1
ATOM 3680 O O . HIS B 1 175 ? -2.76 13.438 7.332 1 98.38 175 HIS B O 1
ATOM 3686 N N . GLU B 1 176 ? -1.151 11.969 7.746 1 98.56 176 GLU B N 1
ATOM 3687 C CA . GLU B 1 176 ? -1.896 10.836 7.191 1 98.56 176 GLU B CA 1
ATOM 3688 C C . GLU B 1 176 ? -3.119 10.508 8.047 1 98.56 176 GLU B C 1
ATOM 3690 O O . GLU B 1 176 ? -4.168 10.141 7.516 1 98.56 176 GLU B O 1
ATOM 3695 N N . PHE B 1 177 ? -2.91 10.547 9.352 1 98.69 177 PHE B N 1
ATOM 3696 C CA . PHE B 1 177 ? -4.012 10.258 10.266 1 98.69 177 PHE B CA 1
ATOM 3697 C C . PHE B 1 177 ? -5.109 11.312 10.141 1 98.69 177 PHE B C 1
ATOM 3699 O O . PHE B 1 177 ? -6.293 10.977 10.078 1 98.69 177 PHE B O 1
ATOM 3706 N N . ASP B 1 178 ? -4.703 12.57 10.109 1 98.75 178 ASP B N 1
ATOM 3707 C CA . ASP B 1 178 ? -5.68 13.633 9.898 1 98.75 178 ASP B CA 1
ATOM 3708 C C . ASP B 1 178 ? -6.379 13.469 8.547 1 98.75 178 ASP B C 1
ATOM 3710 O O . ASP B 1 178 ? -7.602 13.562 8.461 1 98.75 178 ASP B O 1
ATOM 3714 N N . GLN B 1 179 ? -5.605 13.234 7.512 1 98.81 179 GLN B N 1
ATOM 3715 C CA . GLN B 1 179 ? -6.121 13.086 6.156 1 98.81 179 GLN B CA 1
ATOM 3716 C C . GLN B 1 179 ? -7.129 11.945 6.074 1 98.81 179 GLN B C 1
ATOM 3718 O O . GLN B 1 179 ? -8.211 12.102 5.504 1 98.81 179 GLN B O 1
ATOM 3723 N N . MET B 1 180 ? -6.754 10.805 6.602 1 98.62 180 MET B N 1
ATOM 3724 C CA . MET B 1 180 ? -7.621 9.633 6.578 1 98.62 180 MET B CA 1
ATOM 3725 C C . MET B 1 180 ? -8.953 9.922 7.27 1 98.62 180 MET B C 1
ATOM 3727 O O . MET B 1 180 ? -10.016 9.633 6.719 1 98.62 180 MET B O 1
ATOM 3731 N N . ARG B 1 181 ? -8.93 10.531 8.461 1 98.62 181 ARG B N 1
ATOM 3732 C CA . ARG B 1 181 ? -10.133 10.898 9.195 1 98.62 181 ARG B CA 1
ATOM 3733 C C . ARG B 1 181 ? -10.953 11.93 8.422 1 98.62 181 ARG B C 1
ATOM 3735 O O . ARG B 1 181 ? -12.172 11.805 8.312 1 98.62 181 ARG B O 1
ATOM 3742 N N . TRP B 1 182 ? -10.266 12.891 7.906 1 98.75 182 TRP B N 1
ATOM 3743 C CA . TRP B 1 182 ? -10.922 13.992 7.207 1 98.75 182 TRP B CA 1
ATOM 3744 C C . TRP B 1 182 ? -11.586 13.508 5.93 1 98.75 182 TRP B C 1
ATOM 3746 O O . TRP B 1 182 ? -12.711 13.914 5.613 1 98.75 182 TRP B O 1
ATOM 3756 N N . LEU B 1 183 ? -10.938 12.656 5.152 1 98.69 183 LEU B N 1
ATOM 3757 C CA . LEU B 1 183 ? -11.477 12.125 3.904 1 98.69 183 LEU B CA 1
ATOM 3758 C C . LEU B 1 183 ? -12.711 11.273 4.164 1 98.69 183 LEU B C 1
ATOM 3760 O O . LEU B 1 183 ? -13.703 11.367 3.43 1 98.69 183 LEU B O 1
ATOM 3764 N N . THR B 1 184 ? -12.711 10.477 5.211 1 97.88 184 THR B N 1
ATOM 3765 C CA . THR B 1 184 ? -13.68 9.391 5.324 1 97.88 184 THR B CA 1
ATOM 3766 C C . THR B 1 184 ? -14.734 9.703 6.379 1 97.88 184 THR B C 1
ATOM 3768 O O . THR B 1 184 ? -15.82 9.125 6.375 1 97.88 184 THR B O 1
ATOM 3771 N N . GLY B 1 185 ? -14.367 10.547 7.344 1 97.62 185 GLY B N 1
ATOM 3772 C CA . GLY B 1 185 ? -15.195 10.75 8.516 1 97.62 185 GLY B CA 1
ATOM 3773 C C . GLY B 1 185 ? -15.164 9.586 9.484 1 97.62 185 GLY B C 1
ATOM 3774 O O . GLY B 1 185 ? -16.062 9.43 10.305 1 97.62 185 GLY B O 1
ATOM 3775 N N . GLN B 1 186 ? -14.141 8.742 9.359 1 96.88 186 GLN B N 1
ATOM 3776 C CA . GLN B 1 186 ? -14.031 7.539 10.18 1 96.88 186 GLN B CA 1
ATOM 3777 C C . GLN B 1 186 ? -12.867 7.633 11.148 1 96.88 186 GLN B C 1
ATOM 3779 O O . GLN B 1 186 ? -11.953 8.438 10.961 1 96.88 186 GLN B O 1
ATOM 3784 N N . GLU B 1 187 ? -12.891 6.809 12.164 1 97.69 187 GLU B N 1
ATOM 3785 C CA . GLU B 1 187 ? -11.844 6.797 13.18 1 97.69 187 GLU B CA 1
ATOM 3786 C C . GLU B 1 187 ? -11.016 5.52 13.109 1 97.69 187 GLU B C 1
ATOM 3788 O O . GLU B 1 187 ? -11.57 4.418 13.078 1 97.69 187 GLU B O 1
ATOM 3793 N N . PRO B 1 188 ? -9.719 5.629 13.062 1 97.94 188 PRO B N 1
ATOM 3794 C CA . PRO B 1 188 ? -8.836 4.461 13.023 1 97.94 188 PRO B CA 1
ATOM 3795 C C . PRO B 1 188 ? -8.641 3.83 14.398 1 97.94 188 PRO B C 1
ATOM 3797 O O . PRO B 1 188 ? -8.555 4.539 15.406 1 97.94 188 PRO B O 1
ATOM 3800 N N . THR B 1 189 ? -8.594 2.521 14.461 1 96.5 189 THR B N 1
ATOM 3801 C CA . THR B 1 189 ? -8.312 1.754 15.672 1 96.5 189 THR B CA 1
ATOM 3802 C C . THR B 1 189 ? -7.582 0.46 15.328 1 96.5 189 THR B C 1
ATOM 3804 O O . THR B 1 189 ? -7.359 0.156 14.156 1 96.5 189 THR B O 1
ATOM 3807 N N . ASN B 1 190 ? -7.09 -0.305 16.359 1 95.81 190 ASN B N 1
ATOM 3808 C CA . ASN B 1 190 ? -6.484 -1.623 16.203 1 95.81 190 ASN B CA 1
ATOM 3809 C C . ASN B 1 190 ? -5.289 -1.582 15.25 1 95.81 190 ASN B C 1
ATOM 3811 O O . ASN B 1 190 ? -5.289 -2.25 14.211 1 95.81 190 ASN B O 1
ATOM 3815 N N . PHE B 1 191 ? -4.285 -0.96 15.688 1 97.56 191 PHE B N 1
ATOM 3816 C CA . PHE B 1 191 ? -3.113 -0.671 14.867 1 97.56 191 PHE B CA 1
ATOM 3817 C C . PHE B 1 191 ? -2.168 -1.866 14.836 1 97.56 191 PHE B C 1
ATOM 3819 O O . PHE B 1 191 ? -2.02 -2.578 15.828 1 97.56 191 PHE B O 1
ATOM 3826 N N . ARG B 1 192 ? -1.583 -2.109 13.664 1 96.75 192 ARG B N 1
ATOM 3827 C CA . ARG B 1 192 ? -0.466 -3.018 13.422 1 96.75 192 ARG B CA 1
ATOM 3828 C C . ARG B 1 192 ? 0.661 -2.312 12.68 1 96.75 192 ARG B C 1
ATOM 3830 O O . ARG B 1 192 ? 0.409 -1.511 11.773 1 96.75 192 ARG B O 1
ATOM 3837 N N . VAL B 1 193 ? 1.899 -2.576 13.117 1 97.06 193 VAL B N 1
ATOM 3838 C CA . VAL B 1 193 ? 2.996 -1.812 12.531 1 97.06 193 VAL B CA 1
ATOM 3839 C C . VAL B 1 193 ? 4.094 -2.76 12.055 1 97.06 193 VAL B C 1
ATOM 3841 O O . VAL B 1 193 ? 4.223 -3.875 12.57 1 97.06 193 VAL B O 1
ATOM 3844 N N . ALA B 1 194 ? 4.809 -2.377 11.008 1 95.69 194 ALA B N 1
ATOM 3845 C CA . ALA B 1 194 ? 6.031 -3.002 10.508 1 95.69 194 ALA B CA 1
ATOM 3846 C C . ALA B 1 194 ? 7.086 -1.95 10.18 1 95.69 194 ALA B C 1
ATOM 3848 O O . ALA B 1 194 ? 6.758 -0.857 9.711 1 95.69 194 ALA B O 1
ATOM 3849 N N . THR B 1 195 ? 8.336 -2.279 10.445 1 93.06 195 THR B N 1
ATOM 3850 C CA . THR B 1 195 ? 9.406 -1.315 10.227 1 93.06 195 THR B CA 1
ATOM 3851 C C . THR B 1 195 ? 10.516 -1.93 9.383 1 93.06 195 THR B C 1
ATOM 3853 O O . THR B 1 195 ? 10.695 -3.15 9.375 1 93.06 195 THR B O 1
ATOM 3856 N N . SER B 1 196 ? 11.141 -1.068 8.602 1 88 196 SER B N 1
ATOM 3857 C CA . SER B 1 196 ? 12.367 -1.49 7.93 1 88 196 SER B CA 1
ATOM 3858 C C . SER B 1 196 ? 13.57 -1.361 8.852 1 88 196 SER B C 1
ATOM 3860 O O . SER B 1 196 ? 13.523 -0.641 9.852 1 88 196 SER B O 1
ATOM 3862 N N . LYS B 1 197 ? 14.578 -2.096 8.445 1 76.5 197 LYS B N 1
ATOM 3863 C CA . LYS B 1 197 ? 15.859 -1.889 9.117 1 76.5 197 LYS B CA 1
ATOM 3864 C C . LYS B 1 197 ? 16.422 -0.508 8.805 1 76.5 197 LYS B C 1
ATOM 3866 O O . LYS B 1 197 ? 16.016 0.129 7.828 1 76.5 197 LYS B O 1
ATOM 3871 N N . THR B 1 198 ? 17.203 -0.087 9.695 1 68.12 198 THR B N 1
ATOM 3872 C CA . THR B 1 198 ? 17.891 1.185 9.508 1 68.12 198 THR B CA 1
ATOM 3873 C C . THR B 1 198 ? 19.094 1.015 8.578 1 68.12 198 THR B C 1
ATOM 3875 O O . THR B 1 198 ? 19.953 0.156 8.812 1 68.12 198 THR B O 1
ATOM 3878 N N . THR B 1 199 ? 19.047 1.757 7.52 1 66 199 THR B N 1
ATOM 3879 C CA . THR B 1 199 ? 20.078 1.555 6.504 1 66 199 THR B CA 1
ATOM 3880 C C . THR B 1 199 ? 20.984 2.771 6.406 1 66 199 THR B C 1
ATOM 3882 O O . THR B 1 199 ? 22.062 2.701 5.816 1 66 199 THR B O 1
ATOM 3885 N N . PHE B 1 200 ? 20.625 3.836 7.137 1 68.62 200 PHE B N 1
ATOM 3886 C CA . PHE B 1 200 ? 21.391 5.062 6.98 1 68.62 200 PHE B CA 1
ATOM 3887 C C . PHE B 1 200 ? 22.484 5.152 8.039 1 68.62 200 PHE B C 1
ATOM 3889 O O . PHE B 1 200 ? 22.344 4.602 9.133 1 68.62 200 PHE B O 1
ATOM 3896 N N . ALA B 1 201 ? 23.703 5.555 7.598 1 64.69 201 ALA B N 1
ATOM 3897 C CA . ALA B 1 201 ? 24.797 5.836 8.523 1 64.69 201 ALA B CA 1
ATOM 3898 C C . ALA B 1 201 ? 24.328 6.719 9.672 1 64.69 201 ALA B C 1
ATOM 3900 O O . ALA B 1 201 ? 24.828 6.605 10.797 1 64.69 201 ALA B O 1
ATOM 3901 N N . GLY B 1 202 ? 23.234 6.98 9.953 1 71.62 202 GLY B N 1
ATOM 3902 C CA . GLY B 1 202 ? 22.703 7.883 10.969 1 71.62 202 GLY B CA 1
ATOM 3903 C C . GLY B 1 202 ? 21.406 7.406 11.578 1 71.62 202 GLY B C 1
ATOM 3904 O O . GLY B 1 202 ? 20.516 8.211 11.867 1 71.62 202 GLY B O 1
ATOM 3905 N N . ALA B 1 203 ? 21.578 6.223 12.039 1 77.38 203 ALA B N 1
ATOM 3906 C CA . ALA B 1 203 ? 20.391 5.629 12.656 1 77.38 203 ALA B CA 1
ATOM 3907 C C . ALA B 1 203 ? 20 6.367 13.938 1 77.38 203 ALA B C 1
ATOM 3909 O O . ALA B 1 203 ? 20.875 6.73 14.727 1 77.38 203 ALA B O 1
ATOM 3910 N N . VAL B 1 204 ? 18.812 6.812 14.055 1 84.12 204 VAL B N 1
ATOM 3911 C CA . VAL B 1 204 ? 18.25 7.434 15.25 1 84.12 204 VAL B CA 1
ATOM 3912 C C . VAL B 1 204 ? 17.312 6.449 15.953 1 84.12 204 VAL B C 1
ATOM 3914 O O . VAL B 1 204 ? 16.375 5.93 15.344 1 84.12 204 VAL B O 1
ATOM 3917 N N . LYS B 1 205 ? 17.641 6.215 17.219 1 81.94 205 LYS B N 1
ATOM 3918 C CA . LYS B 1 205 ? 16.844 5.27 18 1 81.94 205 LYS B CA 1
ATOM 3919 C C . LYS B 1 205 ? 15.375 5.68 18.016 1 81.94 205 LYS B C 1
ATOM 3921 O O . LYS B 1 205 ? 15.047 6.848 18.234 1 81.94 205 LYS B O 1
ATOM 3926 N N . GLY B 1 206 ? 14.562 4.746 17.672 1 83.88 206 GLY B N 1
ATOM 3927 C CA . GLY B 1 206 ? 13.133 4.98 17.75 1 83.88 206 GLY B CA 1
ATOM 3928 C C . GLY B 1 206 ? 12.562 5.625 16.5 1 83.88 206 GLY B C 1
ATOM 3929 O O . GLY B 1 206 ? 11.359 5.852 16.406 1 83.88 206 GLY B O 1
ATOM 3930 N N . ASP B 1 207 ? 13.398 5.98 15.594 1 89.69 207 ASP B N 1
ATOM 3931 C CA . ASP B 1 207 ? 12.945 6.555 14.336 1 89.69 207 ASP B CA 1
ATOM 3932 C C . ASP B 1 207 ? 13.477 5.75 13.148 1 89.69 207 ASP B C 1
ATOM 3934 O O . ASP B 1 207 ? 14.453 6.148 12.508 1 89.69 207 ASP B O 1
ATOM 3938 N N . PRO B 1 208 ? 12.766 4.762 12.773 1 90.56 208 PRO B N 1
ATOM 3939 C CA . PRO B 1 208 ? 13.219 3.936 11.656 1 90.56 208 PRO B CA 1
ATOM 3940 C C . PRO B 1 208 ? 13.148 4.66 10.312 1 90.56 208 PRO B C 1
ATOM 3942 O O . PRO B 1 208 ? 12.469 5.684 10.195 1 90.56 208 PRO B O 1
ATOM 3945 N N . ASP B 1 209 ? 13.852 4.105 9.328 1 92.94 209 ASP B N 1
ATOM 3946 C CA . ASP B 1 209 ? 13.914 4.707 8 1 92.94 209 ASP B CA 1
ATOM 3947 C C . ASP B 1 209 ? 12.57 4.617 7.289 1 92.94 209 ASP B C 1
ATOM 3949 O O . ASP B 1 209 ? 12.242 5.465 6.457 1 92.94 209 ASP B O 1
ATOM 3953 N N . ALA B 1 210 ? 11.852 3.58 7.578 1 95.62 210 ALA B N 1
ATOM 3954 C CA . ALA B 1 210 ? 10.516 3.406 7.016 1 95.62 210 ALA B CA 1
ATOM 3955 C C . ALA B 1 210 ? 9.617 2.625 7.969 1 95.62 210 ALA B C 1
ATOM 3957 O O . ALA B 1 210 ? 10.07 1.695 8.641 1 95.62 210 ALA B O 1
ATOM 3958 N N . VAL B 1 211 ? 8.352 3.002 8.016 1 97 211 VAL B N 1
ATOM 3959 C CA . VAL B 1 211 ? 7.375 2.324 8.859 1 97 211 VAL B CA 1
ATOM 3960 C C . VAL B 1 211 ? 6.047 2.197 8.117 1 97 211 VAL B C 1
ATOM 3962 O O . VAL B 1 211 ? 5.68 3.078 7.336 1 97 211 VAL B O 1
ATOM 3965 N N . GLN B 1 212 ? 5.371 1.068 8.328 1 98.31 212 GLN B N 1
ATOM 3966 C CA . GLN B 1 212 ? 4.055 0.766 7.777 1 98.31 212 GLN B CA 1
ATOM 3967 C C . GLN B 1 212 ? 3.039 0.513 8.883 1 98.31 212 GLN B C 1
ATOM 3969 O O . GLN B 1 212 ? 3.369 -0.079 9.914 1 98.31 212 GLN B O 1
ATOM 3974 N N . LEU B 1 213 ? 1.844 1.01 8.688 1 98.56 213 LEU B N 1
ATOM 3975 C CA . LEU B 1 213 ? 0.794 0.845 9.688 1 98.56 213 LEU B CA 1
ATOM 3976 C C . LEU B 1 213 ? -0.508 0.389 9.039 1 98.56 213 LEU B C 1
ATOM 3978 O O . LEU B 1 213 ? -0.945 0.966 8.039 1 98.56 213 LEU B O 1
ATOM 3982 N N . LEU B 1 214 ? -1.082 -0.714 9.523 1 98.19 214 LEU B N 1
ATOM 3983 C CA . LEU B 1 214 ? -2.447 -1.126 9.219 1 98.19 214 LEU B CA 1
ATOM 3984 C C . LEU B 1 214 ? -3.383 -0.812 10.383 1 98.19 214 LEU B C 1
ATOM 3986 O O . LEU B 1 214 ? -2.996 -0.94 11.547 1 98.19 214 LEU B O 1
ATOM 3990 N N . CYS B 1 215 ? -4.621 -0.463 10.031 1 97.88 215 CYS B N 1
ATOM 3991 C CA . CYS B 1 215 ? -5.617 -0.226 11.07 1 97.88 215 CYS B CA 1
ATOM 3992 C C . CYS B 1 215 ? -7.016 -0.569 10.57 1 97.88 215 CYS B C 1
ATOM 3994 O O . CYS B 1 215 ? -7.203 -0.856 9.383 1 97.88 215 CYS B O 1
ATOM 3996 N N . ASP B 1 216 ? -7.898 -0.606 11.547 1 96.81 216 ASP B N 1
ATOM 3997 C CA . ASP B 1 216 ? -9.32 -0.708 11.242 1 96.81 216 ASP B CA 1
ATOM 3998 C C . ASP B 1 216 ? -9.984 0.667 11.25 1 96.81 216 ASP B C 1
ATOM 4000 O O . ASP B 1 216 ? -9.641 1.523 12.07 1 96.81 216 ASP B O 1
ATOM 4004 N N . LEU B 1 217 ? -10.891 0.908 10.305 1 97.06 217 LEU B N 1
ATOM 4005 C CA . LEU B 1 217 ? -11.703 2.117 10.328 1 97.06 217 LEU B CA 1
ATOM 4006 C C . LEU B 1 217 ? -13.102 1.82 10.867 1 97.06 217 LEU B C 1
ATOM 4008 O O . LEU B 1 217 ? -13.586 0.691 10.758 1 97.06 217 LEU B O 1
ATOM 4012 N N . SER B 1 218 ? -13.758 2.795 11.383 1 96.12 218 SER B N 1
ATOM 4013 C CA . SER B 1 218 ? -14.961 2.607 12.188 1 96.12 218 SER B CA 1
ATOM 4014 C C . SER B 1 218 ? -16.125 2.1 11.336 1 96.12 218 SER B C 1
ATOM 4016 O O . SER B 1 218 ? -17.109 1.583 11.859 1 96.12 218 SER B O 1
ATOM 4018 N N . ASP B 1 219 ? -16.062 2.273 10.008 1 92.38 219 ASP B N 1
ATOM 4019 C CA . ASP B 1 219 ? -17.141 1.779 9.156 1 92.38 219 ASP B CA 1
ATOM 4020 C C . ASP B 1 219 ? -16.875 0.345 8.703 1 92.38 219 ASP B C 1
ATOM 4022 O O . ASP B 1 219 ? -17.656 -0.224 7.934 1 92.38 219 ASP B O 1
ATOM 4026 N N . GLY B 1 220 ? -15.773 -0.204 9.094 1 92.69 220 GLY B N 1
ATOM 4027 C CA . GLY B 1 220 ? -15.445 -1.578 8.742 1 92.69 220 GLY B CA 1
ATOM 4028 C C . GLY B 1 220 ? -14.406 -1.684 7.645 1 92.69 220 GLY B C 1
ATOM 4029 O O . GLY B 1 220 ? -14.016 -2.787 7.254 1 92.69 220 GLY B O 1
ATOM 4030 N N . SER B 1 221 ? -13.938 -0.629 7.105 1 94.69 221 SER B N 1
ATOM 4031 C CA . SER B 1 221 ? -12.852 -0.642 6.133 1 94.69 221 SER B CA 1
ATOM 4032 C C . SER B 1 221 ? -11.492 -0.674 6.82 1 94.69 221 SER B C 1
ATOM 4034 O O . SER B 1 221 ? -11.414 -0.593 8.047 1 94.69 221 SER B O 1
ATOM 4036 N N . SER B 1 222 ? -10.484 -0.916 6.07 1 97.19 222 SER B N 1
ATOM 4037 C CA . SER B 1 222 ? -9.117 -0.892 6.59 1 97.19 222 SER B CA 1
ATOM 4038 C C . SER B 1 222 ? -8.383 0.375 6.16 1 97.19 222 SER B C 1
ATOM 4040 O O . SER B 1 222 ? -8.742 0.994 5.156 1 97.19 222 SER B O 1
ATOM 4042 N N . GLY B 1 223 ? -7.449 0.756 6.949 1 98.44 223 GLY B N 1
ATOM 4043 C CA . GLY B 1 223 ? -6.531 1.837 6.621 1 98.44 223 GLY B CA 1
ATOM 4044 C C . GLY B 1 223 ? -5.086 1.385 6.516 1 98.44 223 GLY B C 1
ATOM 4045 O O . GLY B 1 223 ? -4.648 0.51 7.266 1 98.44 223 GLY B O 1
ATOM 4046 N N . LEU B 1 224 ? -4.359 1.941 5.59 1 98.75 224 LEU B N 1
ATOM 4047 C CA . LEU B 1 224 ? -2.92 1.747 5.43 1 98.75 224 LEU B CA 1
ATOM 4048 C C . LEU B 1 224 ? -2.189 3.084 5.418 1 98.75 224 LEU B C 1
ATOM 4050 O O . LEU B 1 224 ? -2.561 3.996 4.676 1 98.75 224 LEU B O 1
ATOM 4054 N N . VAL B 1 225 ? -1.197 3.223 6.25 1 98.81 225 VAL B N 1
ATOM 4055 C CA . VAL B 1 225 ? -0.304 4.375 6.246 1 98.81 225 VAL B CA 1
ATOM 4056 C C . VAL B 1 225 ? 1.132 3.918 6 1 98.81 225 VAL B C 1
ATOM 4058 O O . VAL B 1 225 ? 1.667 3.104 6.758 1 98.81 225 VAL B O 1
ATOM 4061 N N . SER B 1 226 ? 1.699 4.391 4.949 1 98.88 226 SER B N 1
ATOM 4062 C CA . SER B 1 226 ? 3.064 4.051 4.562 1 98.88 226 SER B CA 1
ATOM 4063 C C . SER B 1 226 ? 3.977 5.27 4.625 1 98.88 226 SER B C 1
ATOM 4065 O O . SER B 1 226 ? 3.771 6.242 3.898 1 98.88 226 SER B O 1
ATOM 4067 N N . LEU B 1 227 ? 4.984 5.211 5.512 1 98.38 227 LEU B N 1
ATOM 4068 C CA . LEU B 1 227 ? 5.902 6.328 5.719 1 98.38 227 LEU B CA 1
ATOM 4069 C C . LEU B 1 227 ? 7.34 5.906 5.449 1 98.38 227 LEU B C 1
ATOM 4071 O O . LEU B 1 227 ? 7.742 4.797 5.797 1 98.38 227 LEU B O 1
ATOM 4075 N N . GLY B 1 228 ? 8.109 6.812 4.828 1 96.69 228 GLY B N 1
ATOM 4076 C CA . GLY B 1 228 ? 9.531 6.578 4.621 1 96.69 228 GLY B CA 1
ATOM 4077 C C . GLY B 1 228 ? 10.352 7.852 4.59 1 96.69 228 GLY B C 1
ATOM 4078 O O . GLY B 1 228 ? 9.898 8.875 4.07 1 96.69 228 GLY B O 1
ATOM 4079 N N . ARG B 1 229 ? 11.594 7.781 5.062 1 94.94 229 ARG B N 1
ATOM 4080 C CA . ARG B 1 229 ? 12.469 8.945 5.211 1 94.94 229 ARG B CA 1
ATOM 4081 C C . ARG B 1 229 ? 13.406 9.078 4.016 1 94.94 229 ARG B C 1
ATOM 4083 O O . ARG B 1 229 ? 14.281 9.945 4.004 1 94.94 229 ARG B O 1
ATOM 4090 N N . ARG B 1 230 ? 13.242 8.227 3.027 1 92.81 230 ARG B N 1
ATOM 4091 C CA . ARG B 1 230 ? 14.062 8.328 1.822 1 92.81 230 ARG B CA 1
ATOM 4092 C C . ARG B 1 230 ? 13.297 7.824 0.599 1 92.81 230 ARG B C 1
ATOM 4094 O O . ARG B 1 230 ? 12.867 6.672 0.561 1 92.81 230 ARG B O 1
ATOM 4101 N N . PHE B 1 231 ? 13.164 8.617 -0.335 1 95.75 231 PHE B N 1
ATOM 4102 C CA . PHE B 1 231 ? 12.539 8.391 -1.631 1 95.75 231 PHE B CA 1
ATOM 4103 C C . PHE B 1 231 ? 13.289 9.117 -2.734 1 95.75 231 PHE B C 1
ATOM 4105 O O . PHE B 1 231 ? 13.023 10.297 -3.004 1 95.75 231 PHE B O 1
ATOM 4112 N N . PRO B 1 232 ? 14.156 8.461 -3.41 1 94.94 232 PRO B N 1
ATOM 4113 C CA . PRO B 1 232 ? 15.125 9.102 -4.301 1 94.94 232 PRO B CA 1
ATOM 4114 C C . PRO B 1 232 ? 14.461 9.977 -5.367 1 94.94 232 PRO B C 1
ATOM 4116 O O . PRO B 1 232 ? 15 11.023 -5.734 1 94.94 232 PRO B O 1
ATOM 4119 N N . PRO B 1 233 ? 13.297 9.648 -5.848 1 95.06 233 PRO B N 1
ATOM 4120 C CA . PRO B 1 233 ? 12.695 10.508 -6.867 1 95.06 233 PRO B CA 1
ATOM 4121 C C . PRO B 1 233 ? 12.312 11.883 -6.328 1 95.06 233 PRO B C 1
ATOM 4123 O O . PRO B 1 233 ? 12.016 12.797 -7.105 1 95.06 233 PRO B O 1
ATOM 4126 N N . GLY B 1 234 ? 12.234 12.062 -5.023 1 96.06 234 GLY B N 1
ATOM 4127 C CA . GLY B 1 234 ? 11.805 13.297 -4.387 1 96.06 234 GLY B CA 1
ATOM 4128 C C . GLY B 1 234 ? 10.727 13.086 -3.334 1 96.06 234 GLY B C 1
ATOM 4129 O O . GLY B 1 234 ? 10.344 11.945 -3.053 1 96.06 234 GLY B O 1
ATOM 4130 N N . ASP B 1 235 ? 10.258 14.172 -2.711 1 96.69 235 ASP B N 1
ATOM 4131 C CA . ASP B 1 235 ? 9.148 14.07 -1.769 1 96.69 235 ASP B CA 1
ATOM 4132 C C . ASP B 1 235 ? 7.863 13.648 -2.475 1 96.69 235 ASP B C 1
ATOM 4134 O O . ASP B 1 235 ? 7.578 14.102 -3.584 1 96.69 235 ASP B O 1
ATOM 4138 N N . ALA B 1 236 ? 7.16 12.75 -1.822 1 97.81 236 ALA B N 1
ATOM 4139 C CA . ALA B 1 236 ? 5.945 12.266 -2.469 1 97.81 236 ALA B CA 1
ATOM 4140 C C . ALA B 1 236 ? 4.852 11.992 -1.442 1 97.81 236 ALA B C 1
ATOM 4142 O O . ALA B 1 236 ? 5.133 11.516 -0.34 1 97.81 236 ALA B O 1
ATOM 4143 N N . CYS B 1 237 ? 3.621 12.305 -1.77 1 98.38 237 CYS B N 1
ATOM 4144 C CA . CYS B 1 237 ? 2.406 11.938 -1.051 1 98.38 237 CYS B CA 1
ATOM 4145 C C . CYS B 1 237 ? 1.306 11.523 -2.018 1 98.38 237 CYS B C 1
ATOM 4147 O O . CYS B 1 237 ? 1.089 12.18 -3.039 1 98.38 237 CYS B O 1
ATOM 4149 N N . TRP B 1 238 ? 0.658 10.43 -1.736 1 98.19 238 TRP B N 1
ATOM 4150 C CA . TRP B 1 238 ? -0.506 10.062 -2.535 1 98.19 238 TRP B CA 1
ATOM 4151 C C . TRP B 1 238 ? -1.478 9.211 -1.722 1 98.19 238 TRP B C 1
ATOM 4153 O O . TRP B 1 238 ? -1.161 8.797 -0.607 1 98.19 238 TRP B O 1
ATOM 4163 N N . THR B 1 239 ? -2.672 9.117 -2.238 1 98.62 239 THR B N 1
ATOM 4164 C CA . THR B 1 239 ? -3.752 8.375 -1.587 1 98.62 239 THR B CA 1
ATOM 4165 C C . THR B 1 239 ? -4.473 7.477 -2.586 1 98.62 239 THR B C 1
ATOM 4167 O O . THR B 1 239 ? -4.664 7.855 -3.744 1 98.62 239 THR B O 1
ATOM 4170 N N . GLN B 1 240 ? -4.766 6.301 -2.158 1 98.56 240 GLN B N 1
ATOM 4171 C CA . GLN B 1 240 ? -5.605 5.371 -2.906 1 98.56 240 GLN B CA 1
ATOM 4172 C C . GLN B 1 240 ? -6.84 4.977 -2.1 1 98.56 240 GLN B C 1
ATOM 4174 O O . GLN B 1 240 ? -6.738 4.676 -0.91 1 98.56 240 GLN B O 1
ATOM 4179 N N . VAL B 1 241 ? -7.961 5.012 -2.734 1 98.44 241 VAL B N 1
ATOM 4180 C CA . VAL B 1 241 ? -9.211 4.625 -2.086 1 98.44 241 VAL B CA 1
ATOM 4181 C C . VAL B 1 241 ? -9.906 3.549 -2.91 1 98.44 241 VAL B C 1
ATOM 4183 O O . VAL B 1 241 ? -10.211 3.758 -4.086 1 98.44 241 VAL B O 1
ATOM 4186 N N . PHE B 1 242 ? -10.117 2.379 -2.266 1 97.69 242 PHE B N 1
ATOM 4187 C CA . PHE B 1 242 ? -10.773 1.228 -2.873 1 97.69 242 PHE B CA 1
ATOM 4188 C C . PHE B 1 242 ? -12.195 1.085 -2.359 1 97.69 242 PHE B C 1
ATOM 4190 O O . PHE B 1 242 ? -12.422 0.985 -1.151 1 97.69 242 PHE B O 1
ATOM 4197 N N . GLY B 1 243 ? -13.148 1.108 -3.273 1 95.75 243 GLY B N 1
ATOM 4198 C CA . GLY B 1 243 ? -14.547 0.952 -2.889 1 95.75 243 GLY B CA 1
ATOM 4199 C C . GLY B 1 243 ? -15.312 -0.004 -3.783 1 95.75 243 GLY B C 1
ATOM 4200 O O . GLY B 1 243 ? -14.805 -0.424 -4.828 1 95.75 243 GLY B O 1
ATOM 4201 N N . THR B 1 244 ? -16.531 -0.354 -3.379 1 93.56 244 THR B N 1
ATOM 4202 C CA . THR B 1 244 ? -17.375 -1.325 -4.074 1 93.56 244 THR B CA 1
ATOM 4203 C C . THR B 1 244 ? -17.781 -0.797 -5.445 1 93.56 244 THR B C 1
ATOM 4205 O O . THR B 1 244 ? -18.094 -1.576 -6.352 1 93.56 244 THR B O 1
ATOM 4208 N N . SER B 1 245 ? -17.781 0.536 -5.578 1 94.81 245 SER B N 1
ATOM 4209 C CA . SER B 1 245 ? -18.312 1.108 -6.809 1 94.81 245 SER B CA 1
ATOM 4210 C C . SER B 1 245 ? -17.25 1.896 -7.566 1 94.81 245 SER B C 1
ATOM 4212 O O . SER B 1 245 ? -17.516 2.428 -8.648 1 94.81 245 SER B O 1
ATOM 4214 N N . GLY B 1 246 ? -16.062 1.94 -6.941 1 95.19 246 GLY B N 1
ATOM 4215 C CA . GLY B 1 246 ? -15.055 2.721 -7.637 1 95.19 246 GLY B CA 1
ATOM 4216 C C . GLY B 1 246 ? -13.688 2.648 -6.98 1 95.19 246 GLY B C 1
ATOM 4217 O O . GLY B 1 246 ? -13.547 2.096 -5.887 1 95.19 246 GLY B O 1
ATOM 4218 N N . PHE B 1 247 ? -12.688 3.104 -7.738 1 97.69 247 PHE B N 1
ATOM 4219 C CA . PHE B 1 247 ? -11.305 3.291 -7.309 1 97.69 247 PHE B CA 1
ATOM 4220 C C . PHE B 1 247 ? -10.836 4.707 -7.609 1 97.69 247 PHE B C 1
ATOM 4222 O O . PHE B 1 247 ? -11.148 5.262 -8.664 1 97.69 247 PHE B O 1
ATOM 4229 N N . ALA B 1 248 ? -10.172 5.324 -6.59 1 98.31 248 ALA B N 1
ATOM 4230 C CA . ALA B 1 248 ? -9.594 6.645 -6.805 1 98.31 248 ALA B CA 1
ATOM 4231 C C . ALA B 1 248 ? -8.141 6.688 -6.332 1 98.31 248 ALA B C 1
ATOM 4233 O O . ALA B 1 248 ? -7.801 6.109 -5.297 1 98.31 248 ALA B O 1
ATOM 4234 N N . GLU B 1 249 ? -7.289 7.27 -7.113 1 97.62 249 GLU B N 1
ATOM 4235 C CA . GLU B 1 249 ? -5.895 7.535 -6.766 1 97.62 249 GLU B CA 1
ATOM 4236 C C . GLU B 1 249 ? -5.543 9.008 -6.977 1 97.62 249 GLU B C 1
ATOM 4238 O O . GLU B 1 249 ? -5.832 9.57 -8.031 1 97.62 249 GLU B O 1
ATOM 4243 N N . ALA B 1 250 ? -5.012 9.656 -5.922 1 97.56 250 ALA B N 1
ATOM 4244 C CA . ALA B 1 250 ? -4.559 11.047 -6.004 1 97.56 250 ALA B CA 1
ATOM 4245 C C . ALA B 1 250 ? -3.08 11.164 -5.645 1 97.56 250 ALA B C 1
ATOM 4247 O O . ALA B 1 250 ? -2.723 11.195 -4.465 1 97.56 250 ALA B O 1
ATOM 4248 N N . ARG B 1 251 ? -2.186 11.289 -6.645 1 97.25 251 ARG B N 1
ATOM 4249 C CA . ARG B 1 251 ? -0.784 11.625 -6.418 1 97.25 251 ARG B CA 1
ATOM 4250 C C . ARG B 1 251 ? -0.588 13.141 -6.344 1 97.25 251 ARG B C 1
ATOM 4252 O O . ARG B 1 251 ? 0.053 13.727 -7.215 1 97.25 251 ARG B O 1
ATOM 4259 N N . PHE B 1 252 ? -0.987 13.703 -5.246 1 97.31 252 PHE B N 1
ATOM 4260 C CA . PHE B 1 252 ? -1.164 15.148 -5.176 1 97.31 252 PHE B CA 1
ATOM 4261 C C . PHE B 1 252 ? 0.161 15.844 -4.883 1 97.31 252 PHE B C 1
ATOM 4263 O O . PHE B 1 252 ? 0.292 17.047 -5.082 1 97.31 252 PHE B O 1
ATOM 4270 N N . PHE B 1 253 ? 1.125 15.203 -4.301 1 97.38 253 PHE B N 1
ATOM 4271 C CA . PHE B 1 253 ? 2.496 15.664 -4.117 1 97.38 253 PHE B CA 1
ATOM 4272 C C . PHE B 1 253 ? 3.486 14.68 -4.723 1 97.38 253 PHE B C 1
ATOM 4274 O O . PHE B 1 253 ? 3.752 13.617 -4.145 1 97.38 253 PHE B O 1
ATOM 4281 N N . TRP B 1 254 ? 3.971 14.977 -5.875 1 96.5 254 TRP B N 1
ATOM 4282 C CA . TRP B 1 254 ? 4.785 14.062 -6.664 1 96.5 254 TRP B CA 1
ATOM 4283 C C . TRP B 1 254 ? 5.785 14.828 -7.523 1 96.5 254 TRP B C 1
ATOM 4285 O O . TRP B 1 254 ? 5.422 15.797 -8.195 1 96.5 254 TRP B O 1
ATOM 4295 N N . PRO B 1 255 ? 6.996 14.43 -7.488 1 93.19 255 PRO B N 1
ATOM 4296 C CA . PRO B 1 255 ? 7.977 15.125 -8.32 1 93.19 255 PRO B CA 1
ATOM 4297 C C . PRO B 1 255 ? 7.594 15.125 -9.797 1 93.19 255 PRO B C 1
ATOM 4299 O O . PRO B 1 255 ? 7.062 14.133 -10.305 1 93.19 255 PRO B O 1
ATOM 4302 N N . PRO B 1 256 ? 7.906 16.281 -10.359 1 90.31 256 PRO B N 1
ATOM 4303 C CA . PRO B 1 256 ? 8.547 17.5 -9.875 1 90.31 256 PRO B CA 1
ATOM 4304 C C . PRO B 1 256 ? 7.535 18.562 -9.43 1 90.31 256 PRO B C 1
ATOM 4306 O O . PRO B 1 256 ? 7.918 19.688 -9.086 1 90.31 256 PRO B O 1
ATOM 4309 N N . ASP B 1 257 ? 6.273 18.172 -9.367 1 91.31 257 ASP B N 1
ATOM 4310 C CA . ASP B 1 257 ? 5.227 19.188 -9.258 1 91.31 257 ASP B CA 1
ATOM 4311 C C . ASP B 1 257 ? 4.82 19.406 -7.805 1 91.31 257 ASP B C 1
ATOM 4313 O O . ASP B 1 257 ? 3.98 20.25 -7.508 1 91.31 257 ASP B O 1
ATOM 4317 N N . GLY B 1 258 ? 5.465 18.75 -6.922 1 93.62 258 GLY B N 1
ATOM 4318 C CA . GLY B 1 258 ? 5.051 18.734 -5.527 1 93.62 258 GLY B CA 1
ATOM 4319 C C . GLY B 1 258 ? 5.129 20.109 -4.879 1 93.62 258 GLY B C 1
ATOM 4320 O O . GLY B 1 258 ? 4.25 20.484 -4.098 1 93.62 258 GLY B O 1
ATOM 4321 N N . GLU B 1 259 ? 6.062 20.875 -5.242 1 92.56 259 GLU B N 1
ATOM 4322 C CA . GLU B 1 259 ? 6.273 22.156 -4.586 1 92.56 259 GLU B CA 1
ATOM 4323 C C . GLU B 1 259 ? 5.152 23.141 -4.918 1 92.56 259 GLU B C 1
ATOM 4325 O O . GLU B 1 259 ? 4.664 23.859 -4.039 1 92.56 259 GLU B O 1
ATOM 4330 N N . ALA B 1 260 ? 4.785 23.219 -6.176 1 95.81 260 ALA B N 1
ATOM 4331 C CA . ALA B 1 260 ? 3.705 24.109 -6.59 1 95.81 260 ALA B CA 1
ATOM 4332 C C . ALA B 1 260 ? 2.404 23.766 -5.871 1 95.81 260 ALA B C 1
ATOM 4334 O O . ALA B 1 260 ? 1.674 24.656 -5.434 1 95.81 260 ALA B O 1
ATOM 4335 N N . VAL B 1 261 ? 2.119 22.484 -5.75 1 96.75 261 VAL B N 1
ATOM 4336 C CA . VAL B 1 261 ? 0.924 22.016 -5.051 1 96.75 261 VAL B CA 1
ATOM 4337 C C . VAL B 1 261 ? 0.985 22.453 -3.586 1 96.75 261 VAL B C 1
ATOM 4339 O O . VAL B 1 261 ? -0.001 22.938 -3.037 1 96.75 261 VAL B O 1
ATOM 4342 N N . PHE B 1 262 ? 2.117 22.344 -3.027 1 97.12 262 PHE B N 1
ATOM 4343 C CA . PHE B 1 262 ? 2.344 22.688 -1.63 1 97.12 262 PHE B CA 1
ATOM 4344 C C . PHE B 1 262 ? 2.125 24.172 -1.401 1 97.12 262 PHE B C 1
ATOM 4346 O O . PHE B 1 262 ? 1.345 24.562 -0.53 1 97.12 262 PHE B O 1
ATOM 4353 N N . LEU B 1 263 ? 2.703 25 -2.23 1 97.75 263 LEU B N 1
ATOM 4354 C CA . LEU B 1 263 ? 2.6 26.438 -2.084 1 97.75 263 LEU B CA 1
ATOM 4355 C C . LEU B 1 263 ? 1.164 26.906 -2.297 1 97.75 263 LEU B C 1
ATOM 4357 O O . LEU B 1 263 ? 0.664 27.75 -1.549 1 97.75 263 LEU B O 1
ATOM 4361 N N . ASN B 1 264 ? 0.553 26.312 -3.258 1 98.06 264 ASN B N 1
ATOM 4362 C CA . ASN B 1 264 ? -0.835 26.672 -3.523 1 98.06 264 ASN B CA 1
ATOM 4363 C C . ASN B 1 264 ? -1.746 26.297 -2.359 1 98.06 264 ASN B C 1
ATOM 4365 O O . ASN B 1 264 ? -2.654 27.047 -2.004 1 98.06 264 ASN B O 1
ATOM 4369 N N . ALA B 1 265 ? -1.523 25.172 -1.78 1 98.38 265 ALA B N 1
ATOM 4370 C CA . ALA B 1 265 ? -2.328 24.703 -0.65 1 98.38 265 ALA B CA 1
ATOM 4371 C C . ALA B 1 265 ? -2.09 25.578 0.58 1 98.38 265 ALA B C 1
ATOM 4373 O O . ALA B 1 265 ? -3.025 25.891 1.319 1 98.38 265 ALA B O 1
ATOM 4374 N N . LEU B 1 266 ? -0.849 25.953 0.784 1 98.56 266 LEU B N 1
ATOM 4375 C CA . LEU B 1 266 ? -0.529 26.828 1.904 1 98.56 266 LEU B CA 1
ATOM 4376 C C . LEU B 1 266 ? -1.196 28.188 1.737 1 98.56 266 LEU B C 1
ATOM 4378 O O . LEU B 1 266 ? -1.703 28.766 2.707 1 98.56 266 LEU B O 1
ATOM 4382 N N . GLN B 1 267 ? -1.169 28.719 0.536 1 98.5 267 GLN B N 1
ATOM 4383 C CA . GLN B 1 267 ? -1.855 29.984 0.284 1 98.5 267 GLN B CA 1
ATOM 4384 C C . GLN B 1 267 ? -3.344 29.859 0.6 1 98.5 267 GLN B C 1
ATOM 4386 O O . GLN B 1 267 ? -3.906 30.734 1.277 1 98.5 267 GLN B O 1
ATOM 4391 N N . ALA B 1 268 ? -3.945 28.828 0.104 1 98.5 268 ALA B N 1
ATOM 4392 C CA . ALA B 1 268 ? -5.367 28.609 0.349 1 98.5 268 ALA B CA 1
ATOM 4393 C C . ALA B 1 268 ? -5.652 28.469 1.842 1 98.5 268 ALA B C 1
ATOM 4395 O O . ALA B 1 268 ? -6.676 28.938 2.334 1 98.5 268 ALA B O 1
ATOM 4396 N N . GLN B 1 269 ? -4.793 27.781 2.555 1 98.62 269 GLN B N 1
ATOM 4397 C CA . GLN B 1 269 ? -4.918 27.641 4 1 98.62 269 GLN B CA 1
ATOM 4398 C C . GLN B 1 269 ? -4.863 28.984 4.695 1 98.62 269 GLN B C 1
ATOM 4400 O O . GLN B 1 269 ? -5.688 29.281 5.566 1 98.62 269 GLN B O 1
ATOM 4405 N N . LEU B 1 270 ? -3.914 29.812 4.277 1 98.5 270 LEU B N 1
ATOM 4406 C CA . LEU B 1 270 ? -3.797 31.156 4.836 1 98.5 270 LEU B CA 1
ATOM 4407 C C . LEU B 1 270 ? -5.07 31.953 4.59 1 98.5 270 LEU B C 1
ATOM 4409 O O . LEU B 1 270 ? -5.566 32.625 5.496 1 98.5 270 LEU B O 1
ATOM 4413 N N . GLU B 1 271 ? -5.566 31.844 3.432 1 98.25 271 GLU B N 1
ATOM 4414 C CA . GLU B 1 271 ? -6.758 32.594 3.059 1 98.25 271 GLU B CA 1
ATOM 4415 C C . GLU B 1 271 ? -7.988 32.094 3.805 1 98.25 271 GLU B C 1
ATOM 4417 O O . GLU B 1 271 ? -8.852 32.875 4.203 1 98.25 271 GLU B O 1
ATOM 4422 N N . ASP B 1 272 ? -8.07 30.797 3.965 1 98.38 272 ASP B N 1
ATOM 4423 C CA . ASP B 1 272 ? -9.141 30.234 4.773 1 98.38 272 ASP B CA 1
ATOM 4424 C C . ASP B 1 272 ? -9.07 30.734 6.215 1 98.38 272 ASP B C 1
ATOM 4426 O O . ASP B 1 272 ? -10.094 31.094 6.809 1 98.38 272 ASP B O 1
ATOM 4430 N N . PHE B 1 273 ? -7.898 30.75 6.723 1 98.38 273 PHE B N 1
ATOM 4431 C CA . PHE B 1 273 ? -7.684 31.25 8.07 1 98.38 273 PHE B CA 1
ATOM 4432 C C . PHE B 1 273 ? -8.188 32.688 8.195 1 98.38 273 PHE B C 1
ATOM 4434 O O . PHE B 1 273 ? -8.875 33.031 9.164 1 98.38 273 PHE B O 1
ATOM 4441 N N . VAL B 1 274 ? -7.844 33.531 7.258 1 97.62 274 VAL B N 1
ATOM 4442 C CA . VAL B 1 274 ? -8.242 34.938 7.246 1 97.62 274 VAL B CA 1
ATOM 4443 C C . VAL B 1 274 ? -9.766 35.031 7.23 1 97.62 274 VAL B C 1
ATOM 4445 O O . VAL B 1 274 ? -10.344 35.844 7.977 1 97.62 274 VAL B O 1
ATOM 4448 N N . GLN B 1 275 ? -10.375 34.25 6.414 1 96.62 275 GLN B N 1
ATOM 4449 C CA . GLN B 1 275 ? -11.828 34.25 6.336 1 96.62 275 GLN B CA 1
ATOM 4450 C C . GLN B 1 275 ? -12.453 33.875 7.672 1 96.62 275 GLN B C 1
ATOM 4452 O O . GLN B 1 275 ? -13.406 34.5 8.125 1 96.62 275 GLN B O 1
ATOM 4457 N N . ALA B 1 276 ? -11.969 32.906 8.281 1 97.12 276 ALA B N 1
ATOM 4458 C CA . ALA B 1 276 ? -12.469 32.438 9.578 1 97.12 276 ALA B CA 1
ATOM 4459 C C . ALA B 1 276 ? -12.242 33.5 10.648 1 97.12 276 ALA B C 1
ATOM 4461 O O . ALA B 1 276 ? -13.117 33.75 11.477 1 97.12 276 ALA B O 1
ATOM 4462 N N . ALA B 1 277 ? -11.039 34.062 10.648 1 96.25 277 ALA B N 1
ATOM 4463 C CA . ALA B 1 277 ? -10.68 35.094 11.617 1 96.25 277 ALA B CA 1
ATOM 4464 C C . ALA B 1 277 ? -11.609 36.312 11.508 1 96.25 277 ALA B C 1
ATOM 4466 O O . ALA B 1 277 ? -11.844 37 12.492 1 96.25 277 ALA B O 1
ATOM 4467 N N . ARG B 1 278 ? -12.172 36.531 10.336 1 95 278 ARG B N 1
ATOM 4468 C CA . ARG B 1 278 ? -13.07 37.656 10.086 1 95 278 ARG B CA 1
ATOM 4469 C C . ARG B 1 278 ? -14.523 37.25 10.328 1 95 278 ARG B C 1
ATOM 4471 O O . ARG B 1 278 ? -15.438 38 9.984 1 95 278 ARG B O 1
ATOM 4478 N N . GLY B 1 279 ? -14.734 36.094 10.789 1 93.88 279 GLY B N 1
ATOM 4479 C CA . GLY B 1 279 ? -16.062 35.688 11.203 1 93.88 279 GLY B CA 1
ATOM 4480 C C . GLY B 1 279 ? -16.719 34.688 10.258 1 93.88 279 GLY B C 1
ATOM 4481 O O . GLY B 1 279 ? -17.844 34.25 10.492 1 93.88 279 GLY B O 1
ATOM 4482 N N . GLY B 1 280 ? -16 34.25 9.211 1 94.38 280 GLY B N 1
ATOM 4483 C CA . GLY B 1 280 ? -16.531 33.25 8.305 1 94.38 280 GLY B CA 1
ATOM 4484 C C . GLY B 1 280 ? -16.406 31.844 8.852 1 94.38 280 GLY B C 1
ATOM 4485 O O . GLY B 1 280 ? -15.766 31.625 9.883 1 94.38 280 GLY B O 1
ATOM 4486 N N . ALA B 1 281 ? -16.969 30.891 8.156 1 93.19 281 ALA B N 1
ATOM 4487 C CA . ALA B 1 281 ? -16.922 29.484 8.547 1 93.19 281 ALA B CA 1
ATOM 4488 C C . ALA B 1 281 ? -15.562 28.875 8.195 1 93.19 281 ALA B C 1
ATOM 4490 O O . ALA B 1 281 ? -15.117 28.969 7.051 1 93.19 281 ALA B O 1
ATOM 4491 N N . PRO B 1 282 ? -14.938 28.328 9.133 1 93.06 282 PRO B N 1
ATOM 4492 C CA . PRO B 1 282 ? -13.633 27.719 8.852 1 93.06 282 PRO B CA 1
ATOM 4493 C C . PRO B 1 282 ? -13.75 26.406 8.102 1 93.06 282 PRO B C 1
ATOM 4495 O O . PRO B 1 282 ? -14.688 25.641 8.328 1 93.06 282 PRO B O 1
ATOM 4498 N N . ARG B 1 283 ? -12.789 26.094 7.242 1 94.38 283 ARG B N 1
ATOM 4499 C CA . ARG B 1 283 ? -12.68 24.812 6.547 1 94.38 283 ARG B CA 1
ATOM 4500 C C . ARG B 1 283 ? -11.43 24.047 6.992 1 94.38 283 ARG B C 1
ATOM 4502 O O . ARG B 1 283 ? -11.266 22.875 6.66 1 94.38 283 ARG B O 1
ATOM 4509 N N . GLY B 1 284 ? -10.602 24.703 7.73 1 97.94 284 GLY B N 1
ATOM 4510 C CA . GLY B 1 284 ? -9.336 24.125 8.148 1 97.94 284 GLY B CA 1
ATOM 4511 C C . GLY B 1 284 ? -9.461 23.234 9.367 1 97.94 284 GLY B C 1
ATOM 4512 O O . GLY B 1 284 ? -10.555 23.062 9.914 1 97.94 284 GLY B O 1
ATOM 4513 N N . ALA B 1 285 ? -8.352 22.625 9.719 1 98.31 285 ALA B N 1
ATOM 4514 C CA . ALA B 1 285 ? -8.32 21.688 10.844 1 98.31 285 ALA B CA 1
ATOM 4515 C C . ALA B 1 285 ? -8.398 22.422 12.18 1 98.31 285 ALA B C 1
ATOM 4517 O O . ALA B 1 285 ? -7.812 23.5 12.336 1 98.31 285 ALA B O 1
ATOM 4518 N N . THR B 1 286 ? -9.047 21.859 13.109 1 96.62 286 THR B N 1
ATOM 4519 C CA . THR B 1 286 ? -9.203 22.406 14.453 1 96.62 286 THR B CA 1
ATOM 4520 C C . THR B 1 286 ? -8.164 21.812 15.398 1 96.62 286 THR B C 1
ATOM 4522 O O . THR B 1 286 ? -7.453 20.875 15.039 1 96.62 286 THR B O 1
ATOM 4525 N N . ALA B 1 287 ? -8.141 22.406 16.547 1 94.94 287 ALA B N 1
ATOM 4526 C CA . ALA B 1 287 ? -7.277 21.844 17.578 1 94.94 287 ALA B CA 1
ATOM 4527 C C . ALA B 1 287 ? -7.727 20.438 17.969 1 94.94 287 ALA B C 1
ATOM 4529 O O . ALA B 1 287 ? -6.902 19.578 18.297 1 94.94 287 ALA B O 1
ATOM 4530 N N . SER B 1 288 ? -9.039 20.203 17.922 1 96.12 288 SER B N 1
ATOM 4531 C CA . SER B 1 288 ? -9.555 18.859 18.203 1 96.12 288 SER B CA 1
ATOM 4532 C C . SER B 1 288 ? -9.062 17.844 17.172 1 96.12 288 SER B C 1
ATOM 4534 O O . SER B 1 288 ? -8.797 16.688 17.516 1 96.12 288 SER B O 1
ATOM 4536 N N . ASP B 1 289 ? -8.984 18.25 15.938 1 97.81 289 ASP B N 1
ATOM 4537 C CA . ASP B 1 289 ? -8.406 17.406 14.906 1 97.81 289 ASP B CA 1
ATOM 4538 C C . ASP B 1 289 ? -6.961 17.047 15.234 1 97.81 289 ASP B C 1
ATOM 4540 O O . ASP B 1 289 ? -6.535 15.906 15.031 1 97.81 289 ASP B O 1
ATOM 4544 N N . ALA B 1 290 ? -6.227 18.047 15.719 1 98.12 290 ALA B N 1
ATOM 4545 C CA . ALA B 1 290 ? -4.832 17.812 16.094 1 98.12 290 ALA B CA 1
ATOM 4546 C C . ALA B 1 290 ? -4.734 16.828 17.25 1 98.12 290 ALA B C 1
ATOM 4548 O O . ALA B 1 290 ? -3.859 15.953 17.25 1 98.12 290 ALA B O 1
ATOM 4549 N N . VAL B 1 291 ? -5.609 16.938 18.234 1 98.12 291 VAL B N 1
ATOM 4550 C CA . VAL B 1 291 ? -5.641 16.016 19.359 1 98.12 291 VAL B CA 1
ATOM 4551 C C . VAL B 1 291 ? -5.863 14.594 18.844 1 98.12 291 VAL B C 1
ATOM 4553 O O . VAL B 1 291 ? -5.152 13.664 19.25 1 98.12 291 VAL B O 1
ATOM 4556 N N . ALA B 1 292 ? -6.812 14.438 17.953 1 98.31 292 ALA B N 1
ATOM 4557 C CA . ALA B 1 292 ? -7.141 13.109 17.438 1 98.31 292 ALA B CA 1
ATOM 4558 C C . ALA B 1 292 ? -5.957 12.516 16.672 1 98.31 292 ALA B C 1
ATOM 4560 O O . ALA B 1 292 ? -5.598 11.359 16.891 1 98.31 292 ALA B O 1
ATOM 4561 N N . ALA B 1 293 ? -5.367 13.273 15.781 1 98.38 293 ALA B N 1
ATOM 4562 C CA . ALA B 1 293 ? -4.238 12.797 14.992 1 98.38 293 ALA B CA 1
ATOM 4563 C C . ALA B 1 293 ? -3.066 12.398 15.883 1 98.38 293 ALA B C 1
ATOM 4565 O O . ALA B 1 293 ? -2.451 11.352 15.68 1 98.38 293 ALA B O 1
ATOM 4566 N N . LEU B 1 294 ? -2.783 13.219 16.906 1 98.25 294 LEU B N 1
ATOM 4567 C CA . LEU B 1 294 ? -1.658 12.953 17.797 1 98.25 294 LEU B CA 1
ATOM 4568 C C . LEU B 1 294 ? -1.959 11.766 18.703 1 98.25 294 LEU B C 1
ATOM 4570 O O . LEU B 1 294 ? 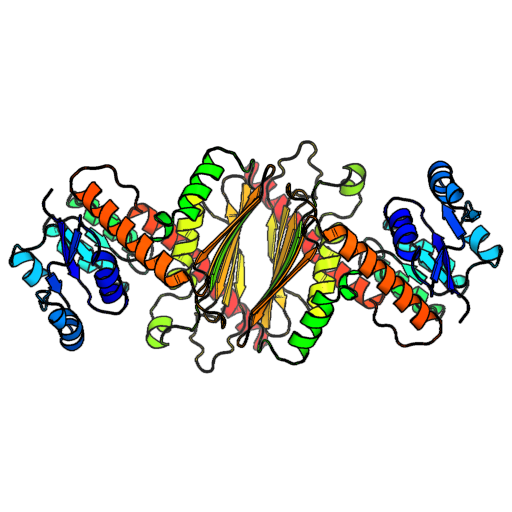-1.054 11.016 19.078 1 98.25 294 LEU B O 1
ATOM 4574 N N . THR B 1 295 ? -3.229 11.602 19.094 1 98.44 295 THR B N 1
ATOM 4575 C CA . THR B 1 295 ? -3.611 10.43 19.875 1 98.44 295 THR B CA 1
ATOM 4576 C C . THR B 1 295 ? -3.297 9.148 19.109 1 98.44 295 THR B C 1
ATOM 4578 O O . THR B 1 295 ? -2.729 8.203 19.672 1 98.44 295 THR B O 1
ATOM 4581 N N . ILE B 1 296 ? -3.615 9.086 17.859 1 98.44 296 ILE B N 1
ATOM 4582 C CA . ILE B 1 296 ? -3.324 7.941 17 1 98.44 296 ILE B CA 1
ATOM 4583 C C . ILE B 1 296 ? -1.812 7.762 16.859 1 98.44 296 ILE B C 1
ATOM 4585 O O . ILE B 1 296 ? -1.296 6.652 17.031 1 98.44 296 ILE B O 1
ATOM 4589 N N . ALA B 1 297 ? -1.127 8.859 16.609 1 98.06 297 ALA B N 1
ATOM 4590 C CA . ALA B 1 297 ? 0.321 8.812 16.422 1 98.06 297 ALA B CA 1
ATOM 4591 C C . ALA B 1 297 ? 1.015 8.273 17.672 1 98.06 297 ALA B C 1
ATOM 4593 O O . ALA B 1 297 ? 1.957 7.48 17.578 1 98.06 297 ALA B O 1
ATOM 4594 N N . GLU B 1 298 ? 0.572 8.727 18.828 1 97.38 298 GLU B N 1
ATOM 4595 C CA . GLU B 1 298 ? 1.148 8.266 20.094 1 97.38 298 GLU B CA 1
ATOM 4596 C C . GLU B 1 298 ? 0.933 6.77 20.281 1 97.38 298 GLU B C 1
ATOM 4598 O O . GLU B 1 298 ? 1.855 6.051 20.672 1 97.38 298 GLU B O 1
ATOM 4603 N N . ALA B 1 299 ? -0.256 6.332 20.031 1 97.5 299 ALA B N 1
ATOM 4604 C CA . ALA B 1 299 ? -0.563 4.91 20.156 1 97.5 299 ALA B CA 1
ATOM 4605 C C . ALA B 1 299 ? 0.298 4.078 19.203 1 97.5 299 ALA B C 1
ATOM 4607 O O . ALA B 1 299 ? 0.843 3.043 19.594 1 97.5 299 ALA B O 1
ATOM 4608 N N . ALA B 1 300 ? 0.404 4.523 17.984 1 97 300 ALA B N 1
ATOM 4609 C CA . ALA B 1 300 ? 1.21 3.832 16.984 1 97 300 ALA B CA 1
ATOM 4610 C C . ALA B 1 300 ? 2.682 3.809 17.391 1 97 300 ALA B C 1
ATOM 4612 O O . ALA B 1 300 ? 3.367 2.799 17.203 1 97 300 ALA B O 1
ATOM 4613 N N . THR B 1 301 ? 3.158 4.934 17.906 1 95.62 301 THR B N 1
ATOM 4614 C CA . THR B 1 301 ? 4.547 5.043 18.328 1 95.62 301 THR B CA 1
ATOM 4615 C C . THR B 1 301 ? 4.844 4.07 19.469 1 95.62 301 THR B C 1
ATOM 4617 O O . THR B 1 301 ? 5.902 3.438 19.5 1 95.62 301 THR B O 1
ATOM 4620 N N . GLU B 1 302 ? 3.947 3.992 20.422 1 95.12 302 GLU B N 1
ATOM 4621 C CA . GLU B 1 302 ? 4.109 3.049 21.516 1 95.12 302 GLU B CA 1
ATOM 4622 C C . GLU B 1 302 ? 4.18 1.611 21 1 95.12 302 GLU B C 1
ATOM 4624 O O . GLU B 1 302 ? 5.008 0.823 21.469 1 95.12 302 GLU B O 1
ATOM 4629 N N . LEU B 1 303 ? 3.334 1.303 20.094 1 94.88 303 LEU B N 1
ATOM 4630 C CA . LEU B 1 303 ? 3.32 -0.027 19.484 1 94.88 303 LEU B CA 1
ATOM 4631 C C . LEU B 1 303 ? 4.637 -0.312 18.766 1 94.88 303 LEU B C 1
ATOM 4633 O O . LEU B 1 303 ? 5.188 -1.408 18.891 1 94.88 303 LEU B O 1
ATOM 4637 N N . LEU B 1 304 ? 5.102 0.619 18.047 1 93.44 304 LEU B N 1
ATOM 4638 C CA . LEU B 1 304 ? 6.355 0.496 17.312 1 93.44 304 LEU B CA 1
ATOM 4639 C C . LEU B 1 304 ? 7.52 0.25 18.266 1 93.44 304 LEU B C 1
ATOM 4641 O O . LEU B 1 304 ? 8.375 -0.598 18 1 93.44 304 LEU B O 1
ATOM 4645 N N . SER B 1 305 ? 7.551 0.981 19.328 1 91.5 305 SER B N 1
ATOM 4646 C CA . SER B 1 305 ? 8.617 0.844 20.312 1 91.5 305 SER B CA 1
ATOM 4647 C C . SER B 1 305 ? 8.633 -0.557 20.906 1 91.5 305 SER B C 1
ATOM 4649 O O . SER B 1 305 ? 9.703 -1.131 21.141 1 91.5 305 SER B O 1
ATOM 4651 N N . ARG B 1 306 ? 7.477 -1.065 21.172 1 89.25 306 ARG B N 1
ATOM 4652 C CA . ARG B 1 306 ? 7.375 -2.418 21.719 1 89.25 306 ARG B CA 1
ATOM 4653 C C . ARG B 1 306 ? 7.906 -3.445 20.719 1 89.25 306 ARG B C 1
ATOM 4655 O O . ARG B 1 306 ? 8.594 -4.391 21.109 1 89.25 306 ARG B O 1
ATOM 4662 N N . ASP B 1 307 ? 7.559 -3.268 19.5 1 84.38 307 ASP B N 1
ATOM 4663 C CA . ASP B 1 307 ? 7.996 -4.188 18.453 1 84.38 307 ASP B CA 1
ATOM 4664 C C . ASP B 1 307 ? 9.508 -4.137 18.281 1 84.38 307 ASP B C 1
ATOM 4666 O O . ASP B 1 307 ? 10.156 -5.176 18.109 1 84.38 307 ASP B O 1
ATOM 4670 N N . LEU B 1 308 ? 10.047 -2.98 18.281 1 81.88 308 LEU B N 1
ATOM 4671 C CA . LEU B 1 308 ? 11.484 -2.795 18.109 1 81.88 308 LEU B CA 1
ATOM 4672 C C . LEU B 1 308 ? 12.25 -3.391 19.297 1 81.88 308 LEU B C 1
ATOM 4674 O O . LEU B 1 308 ? 13.336 -3.949 19.125 1 81.88 308 LEU B O 1
ATOM 4678 N N . ASN B 1 309 ? 11.688 -3.287 20.406 1 79.62 309 ASN B N 1
ATOM 4679 C CA . ASN B 1 309 ? 12.328 -3.834 21.594 1 79.62 309 ASN B CA 1
ATOM 4680 C C . ASN B 1 309 ? 12.289 -5.359 21.594 1 79.62 309 ASN B C 1
ATOM 4682 O O . ASN B 1 309 ? 13.242 -6.008 22.031 1 79.62 309 ASN B O 1
ATOM 4686 N N . LYS B 1 310 ? 11.188 -5.922 21.172 1 72.81 310 LYS B N 1
ATOM 4687 C CA . LYS B 1 310 ? 11.086 -7.375 21.078 1 72.81 310 LYS B CA 1
ATOM 4688 C C . LYS B 1 310 ? 12.117 -7.938 20.109 1 72.81 310 LYS B C 1
ATOM 4690 O O . LYS B 1 310 ? 12.727 -8.977 20.359 1 72.81 310 LYS B O 1
ATOM 4695 N N . ALA B 1 311 ? 12.344 -7.363 19.047 1 71.31 311 ALA B N 1
ATOM 4696 C CA . ALA B 1 311 ? 13.297 -7.797 18.031 1 71.31 311 ALA B CA 1
ATOM 4697 C C . ALA B 1 311 ? 14.727 -7.758 18.562 1 71.31 311 ALA B C 1
ATOM 4699 O O . ALA B 1 311 ? 15.539 -8.633 18.25 1 71.31 311 ALA B O 1
ATOM 4700 N N . GLU B 1 312 ? 14.969 -6.75 19.266 1 65.19 312 GLU B N 1
ATOM 4701 C CA . GLU B 1 312 ? 16.281 -6.633 19.891 1 65.19 312 GLU B CA 1
ATOM 4702 C C . GLU B 1 312 ? 16.5 -7.719 20.938 1 65.19 312 GLU B C 1
ATOM 4704 O O . GLU B 1 312 ? 17.609 -8.25 21.062 1 65.19 312 GLU B O 1
ATOM 4709 N N . GLY B 1 313 ? 15.406 -7.949 21.641 1 56.34 313 GLY B N 1
ATOM 4710 C CA . GLY B 1 313 ? 15.508 -8.992 22.656 1 56.34 313 GLY B CA 1
ATOM 4711 C C . GLY B 1 313 ? 15.688 -10.375 22.062 1 56.34 313 GLY B C 1
ATOM 4712 O O . GLY B 1 313 ? 16.391 -11.211 22.641 1 56.34 313 GLY B O 1
ATOM 4713 N N . ASN B 1 314 ? 15.094 -10.633 21 1 51.97 314 ASN B N 1
ATOM 4714 C CA . ASN B 1 314 ? 15.234 -11.938 20.344 1 51.97 314 ASN B CA 1
ATOM 4715 C C . ASN B 1 314 ? 16.609 -12.086 19.688 1 51.97 314 ASN B C 1
ATOM 4717 O O . ASN B 1 314 ? 17.047 -13.203 19.438 1 51.97 314 ASN B O 1
ATOM 4721 N N . ASN B 1 315 ? 17.281 -11.086 19.188 1 42.34 315 ASN B N 1
ATOM 4722 C CA . ASN B 1 315 ? 18.625 -11.156 18.641 1 42.34 315 ASN B CA 1
ATOM 4723 C C . ASN B 1 315 ? 19.656 -11.461 19.719 1 42.34 315 ASN B C 1
ATOM 4725 O O . ASN B 1 315 ? 20.812 -11.781 19.422 1 42.34 315 ASN B O 1
ATOM 4729 N N . VAL B 1 316 ? 19.438 -11.195 20.922 1 38.72 316 VAL B N 1
ATOM 4730 C CA . VAL B 1 316 ? 20.328 -11.5 22.031 1 38.72 316 VAL B CA 1
ATOM 4731 C C . VAL B 1 316 ? 20.125 -12.953 22.469 1 38.72 316 VAL B C 1
ATOM 4733 O O . VAL B 1 316 ? 20.875 -13.461 23.297 1 38.72 316 VAL B O 1
ATOM 4736 N N . ARG B 1 317 ? 19.109 -13.547 22.109 1 33.22 317 ARG B N 1
ATOM 4737 C CA . ARG B 1 317 ? 19.078 -14.93 22.578 1 33.22 317 ARG B CA 1
ATOM 4738 C C . ARG B 1 317 ? 19.734 -15.867 21.562 1 33.22 317 ARG B C 1
ATOM 4740 O O . ARG B 1 317 ? 19.469 -15.758 20.359 1 33.22 317 ARG B O 1
#

InterPro domains:
  IPR000683 Gfo/Idh/MocA-like oxidoreductase, N-terminal [PF01408] (4-121)
  IPR036291 NAD(P)-binding domain superfamily [SSF51735] (3-149)
  IPR055170 GFO/IDH/MocA-like oxidoreductase domain [PF22725] (130-247)

Solvent-accessible surface area (backbone atoms only — not comparable to full-atom values): 31505 Å² total; per-residue (Å²): 126,81,57,44,27,28,24,32,33,23,48,46,73,64,26,50,50,51,51,60,26,30,68,78,43,75,58,38,39,71,45,30,35,15,29,78,49,63,72,42,37,52,69,48,35,77,76,73,32,46,68,30,59,35,60,65,60,44,54,72,69,65,59,47,68,27,37,37,40,37,56,63,40,87,47,38,37,63,51,48,47,57,45,22,75,71,59,35,29,34,41,34,40,61,47,50,21,88,39,29,66,42,13,43,50,38,35,51,41,24,59,74,50,69,26,57,52,34,36,52,58,43,64,74,47,31,67,70,52,44,51,48,24,51,37,49,72,71,43,61,27,45,60,57,38,38,41,36,37,38,42,28,30,40,57,62,74,57,64,74,51,52,65,68,46,67,21,56,37,45,66,52,35,29,59,50,47,38,46,54,28,66,42,68,74,38,52,77,43,79,77,44,74,45,54,19,52,69,78,58,96,70,74,43,86,83,32,61,42,22,42,37,36,41,25,36,29,70,86,33,18,22,35,36,42,41,40,30,34,51,23,60,83,32,49,34,32,35,37,40,38,39,12,71,57,22,74,48,76,46,70,68,26,33,66,88,53,23,62,63,45,48,37,52,9,44,28,49,43,52,48,42,49,52,43,27,68,73,70,44,82,67,83,69,38,37,36,66,50,44,22,52,17,31,45,52,20,50,55,51,47,53,52,46,52,51,53,56,50,50,54,55,55,56,70,72,101,128,82,56,43,27,29,24,33,32,23,48,47,72,67,25,49,50,50,52,60,24,30,67,79,45,77,56,38,37,72,46,31,37,13,28,78,47,63,71,41,37,53,69,48,35,77,76,73,31,48,67,29,59,36,60,66,60,44,54,72,68,66,59,47,68,28,36,37,41,37,55,61,41,86,47,37,38,62,50,49,47,57,45,23,74,69,58,34,29,35,40,33,39,62,47,51,21,86,40,30,66,44,14,44,52,38,37,51,42,25,58,73,51,68,25,58,54,35,36,51,59,42,65,73,46,31,66,68,52,44,51,48,24,50,37,49,73,71,44,62,26,44,60,59,38,37,42,36,36,38,42,26,30,41,56,63,72,57,63,74,49,50,67,68,46,68,20,57,35,47,66,53,35,29,58,48,48,39,46,54,27,67,43,68,75,39,53,78,45,78,75,44,72,44,53,19,53,68,81,55,99,65,70,42,86,83,32,60,42,22,42,38,36,40,25,35,29,69,86,33,19,22,34,37,42,41,40,29,33,51,23,60,82,32,48,34,31,35,38,39,39,39,13,71,58,20,73,49,75,46,70,67,25,34,64,87,53,24,61,62,46,49,38,54,9,44,27,49,43,52,50,41,50,51,42,28,66,73,70,44,82,68,82,71,41,37,37,66,50,44,22,53,17,31,44,52,20,50,54,50,45,54,51,46,52,52,52,56,49,50,55,54,54,56,71,72,100

Sequence (634 aa):
MTRFRLGLVGAGRMGQVHVRAAAESSLVEIAAVADPIAASRLNLAGNGIKTYETAGDMIEAGEVDGVLIATPSNTHVDTVADIAARGLPILCEKPCGVTAEEARKAADVAERYKVHLQIGYWRRFVPELKQLRDDIRAGLLGNLYLVSCFQWDEAPPANSFRATGGGAFIDMGVHEFDQMRWLTGQEPTNFRVATSKTTFAGAVKGDPDAVQLLCDLSDGSSGLVSLGRRFPPGDACWTQVFGTSGFAEARFFWPPDGEAVFLNALQAQLEDFVQAARGGAPRGATASDAVAALTIAEAATELLSRDLNKAEGNNVRMTRFRLGLVGAGRMGQVHVRAAAESSLVEIAAVADPIAASRLNLAGNGIKTYETAGDMIEAGEVDGVLIATPSNTHVDTVADIAARGLPILCEKPCGVTAEEARKAADVAERYKVHLQIGYWRRFVPELKQLRDDIRAGLLGNLYLVSCFQWDEAPPANSFRATGGGAFIDMGVHEFDQMRWLTGQEPTNFRVATSKTTFAGAVKGDPDAVQLLCDLSDGSSGLVSLGRRFPPGDACWTQVFGTSGFAEARFFWPPDGEAVFLNALQAQLEDFVQAARGGAPRGATASDAVAALTIAEAATELLSRDLNKAEGNNVR

Foldseek 3Di:
DQAAAEEEEDLPDVVVLLQVLQVPDPRYHDQEYEDLDPVSQVVCVVVVHHYHPDPVVVVVVVRHQAYEYDHPQQCQLVVLLVVLQVPHAYEYEPPNHQALVSLVSSQVSCVVSVHHYFYPLLVLQQPQLVVLLVCLVVCVQPAWAEKEKEWEAAAAPDLVCCQPNNACCRNPVLSVQLSVCSSHVWAWDDKDKDADQADDDRDHPLHGQWMKMWTATPSGHIYIYTYGRHDNQHIWIKMWIHGPNDIDIDRQQGPPCNSVSSSNSSSVQVNLSSCVSVPHDHSGHGSVSSSRSNNVSVVNSVVSNVVVVVVVVVVVD/DQAAAEEEEDLPDVVVLLQVLQVPDRRYHDQEYEDLDPVSQVVCVVVVHHYHPDPVVVVVVVRHQAYEYDHPQQCQLVVLLVVLVVPHAYEYEPPNHQALVSLVSSQVSCVVSVHHYFYPLLVLQQPQLVVLLVCLVVCVQPAWAEKEKEWEAAAAPDLVCCQPNNACCRNPVLSVQLSVCSSHVWAWDDKDKDADQADDPRDHPLHGQWMKMWTATPSGHIYIYTYGRHDNQHIWIKMWIHGPNDIDIGRQQGPPCNSVSSSNSSSSQVNLSSCVSVPHDHSGHGSVSSSRSNNVSVVVSVVSNVVVVVVVVVVVD